Protein 6WGN (pdb70)

CATH classification: 3.40.50.300

Nearest PDB structures (foldseek):
  6wgn-assembly3_C  TM=1.006E+00  e=4.033E-35  Homo sapiens
  6wgn-assembly1_A  TM=9.431E-01  e=1.750E-31  Homo sapiens
  6wgn-assembly2_B  TM=9.520E-01  e=1.133E-30  Homo sapiens
  7eyx-assembly1_A  TM=9.025E-01  e=2.058E-29  Homo sapiens
  5wlb-assembly1_A  TM=9.289E-01  e=1.962E-28  Homo sapiens

Secondary structure (P-SEA, 3-state):
ccccbbbbbbcccccaaaaaaaaccccccccccccbbbbbbbccccccccbbbbbcccccccaaaaaaaaaccbbbbbbbcccaaaaaaaaaaaaaaaaaacccccbbbbbbcccccccccccaaaaaaaaaaacbbbbbbbcccccaaaaaaaaaaaaaaacccc/cbbbbbbbbcccccaaaaaaaacccccccccbbbbbbbbccccccbbbbbbccccccccaaaaaaaaaccbbbbbbbcccaaaaaaaaaaaaaaaaaacccccbbbbbbcccccccccccaaaaaaaaaaacbbbbbbbcccccaaaaaaaaaaaaaaaacc/ccccbbbbbbcccccaaaaaaaaaaccccccccccbbbbbbcccbbbbbbcccccccccccaaaaaaaaaccbbbbbbbcccaaaaaaaaaaaaaaaaaacccbbbbbbbbcccccccccccaaaaaaaaaaacbbbbbbbcccccaaaaaaaaaaaaaaaac/ccccccccbbbbcc/ccccccccbbbbcc/ccccccccbbbbcc

InterPro domains:
  IPR001806 Small GTPase [PF00071] (5-164)
  IPR001806 Small GTPase [PS51421] (1-189)
  IPR001806 Small GTPase [SM00174] (6-166)
  IPR005225 Small GTP-binding domain [TIGR00231] (1-159)
  IPR020849 Small GTPase, Ras-type [PTHR24070] (3-176)
  IPR027417 P-loop containing nucleoside triphosphate hydrolase [G3DSA:3.40.50.300] (1-171)
  IPR027417 P-loop containing nucleoside triphosphate hydrolase [SSF52540] (3-164)

Foldseek 3Di:
DAEAQEEEDFAPPLCLVLLQCCVAVVDGDPDPDDDWGWDFDAFPNDTYIYIYHRDYPDDDDDVVVLVSLLPHQEYEYEGEQLHVVRVVCSVVVLVVSCVSPVHPDGQYEYEHEPVVDPNGDHDPVNSVVVCVVSVHYYFYAYSVVGVCSVVRVSSSVVSSVVVDPD/DEAQEEEDFAPPLCLVLLQCCVQVVAGDPDQAWDWDWDQFPNRTYIYTYHRDYPDDDDDPVVLVSLQPHQEYEQEGEQLCVVRVVCSVVVLVVSCVSPVHLDGQYEYEHEPPVDPNGDHDPVNSVVVCVVSVHHYFYAYSHVGVCSCVRVSSSVVSSVVVDD/DAEAQEEEDFAPPLCLVLLLVLVQVDDPDPDFDPCGWHWDAFPNRIYIYNYHRDYDDDDDDPVVLVSLLPHQEYEYEGEQLCVVRVVCSVVVLVVSCVSPVHNDGQYEYEHEPVVDPNGDHDPVNSVVVCVVVVHYYFYAYSVVGHRSVVRVSRSVVSSVVVD/DDDDDPDDDDDDDD/DDDDDPDDDDDDPD/DDDDDPDDDDDDPD

Structure (mmCIF, N/CA/C/O backbone):
data_6WGN
#
_entry.id   6WGN
#
_cell.length_a   72.437
_cell.length_b   79.155
_cell.length_c   90.982
_cell.angle_alpha   90.000
_cell.angle_beta   90.000
_cell.angle_gamma   90.000
#
_symmetry.space_group_name_H-M   'P 21 21 21'
#
loop_
_entity.id
_entity.type
_entity.pdbx_description
1 polymer 'GTPase KRas'
2 polymer 'Cyclic Peptide KD2'
3 non-polymer 'PHOSPHOAMINOPHOSPHONIC ACID-GUANYLATE ESTER'
4 non-polymer 'MAGNESIUM ION'
5 water water
#
loop_
_atom_site.group_PDB
_atom_site.id
_atom_site.type_symbol
_atom_site.label_atom_id
_atom_site.label_alt_id
_atom_site.label_comp_id
_atom_site.label_asym_id
_atom_site.label_entity_id
_atom_site.label_seq_id
_atom_site.pdbx_PDB_ins_code
_atom_site.Cartn_x
_atom_site.Cartn_y
_atom_site.Cartn_z
_atom_site.occupancy
_atom_site.B_iso_or_equiv
_atom_site.auth_seq_id
_atom_site.auth_comp_id
_atom_site.auth_asym_id
_atom_site.auth_atom_id
_atom_site.pdbx_PDB_model_num
ATOM 1 N N . MET A 1 1 ? -16.189 12.115 17.731 1.00 23.28 1 MET A N 1
ATOM 2 C CA . MET A 1 1 ? -17.079 12.142 16.568 1.00 18.78 1 MET A CA 1
ATOM 3 C C . MET A 1 1 ? -16.309 12.593 15.331 1.00 17.91 1 MET A C 1
ATOM 4 O O . MET A 1 1 ? -15.608 13.598 15.360 1.00 21.59 1 MET A O 1
ATOM 9 N N . THR A 1 2 ? -16.431 11.828 14.250 1.00 12.57 2 THR A N 1
ATOM 10 C CA . THR A 1 2 ? -15.830 12.163 12.969 1.00 12.35 2 THR A CA 1
ATOM 11 C C . THR A 1 2 ? -16.922 12.691 12.050 1.00 12.13 2 THR A C 1
ATOM 12 O O . THR A 1 2 ? -17.981 12.072 11.926 1.00 14.12 2 THR A O 1
ATOM 16 N N . GLU A 1 3 ? -16.677 13.832 11.426 1.00 11.65 3 GLU A N 1
ATOM 17 C CA . GLU A 1 3 ? -17.661 14.445 10.545 1.00 11.54 3 GLU A CA 1
ATOM 18 C C . GLU A 1 3 ? -17.298 14.172 9.094 1.00 11.76 3 GLU A C 1
ATOM 19 O O . GLU A 1 3 ? -16.129 14.273 8.703 1.00 14.70 3 GLU A O 1
ATOM 25 N N . TYR A 1 4 ? -18.306 13.804 8.306 1.00 7.88 4 TYR A N 1
ATOM 26 C CA . TYR A 1 4 ? -18.135 13.530 6.881 1.00 12.39 4 TYR A CA 1
ATOM 27 C C . TYR A 1 4 ? -18.994 14.498 6.089 1.00 10.02 4 TYR A C 1
ATOM 28 O O . TYR A 1 4 ? -20.221 14.471 6.205 1.00 13.99 4 TYR A O 1
ATOM 37 N N . LYS A 1 5 ? -18.351 15.317 5.252 1.00 10.48 5 LYS A N 1
ATOM 38 C CA . LYS A 1 5 ? -19.051 16.273 4.400 1.00 8.75 5 LYS A CA 1
ATOM 39 C C . LYS A 1 5 ? -19.344 15.595 3.065 1.00 10.56 5 LYS A C 1
ATOM 40 O O . LYS A 1 5 ? -18.435 15.380 2.256 1.00 11.09 5 LYS A O 1
ATOM 46 N N . LEU A 1 6 ? -20.608 15.265 2.845 1.00 8.65 6 LEU A N 1
ATOM 47 C CA . LEU A 1 6 ? -21.050 14.517 1.674 1.00 8.53 6 LEU A CA 1
ATOM 48 C C . LEU A 1 6 ? -21.870 15.440 0.791 1.00 11.73 6 LEU A C 1
ATOM 49 O O . LEU A 1 6 ? -22.646 16.257 1.287 1.00 11.59 6 LEU A O 1
ATOM 54 N N . VAL A 1 7 ? -21.691 15.321 -0.514 1.00 8.50 7 VAL A N 1
ATOM 55 C CA . VAL A 1 7 ? -22.398 16.159 -1.466 1.00 10.05 7 VAL A CA 1
ATOM 56 C C . VAL A 1 7 ? -23.137 15.241 -2.428 1.00 9.25 7 VAL A C 1
ATOM 57 O O . VAL A 1 7 ? -22.553 14.286 -2.951 1.00 11.80 7 VAL A O 1
ATOM 61 N N . VAL A 1 8 ? -24.430 15.491 -2.604 1.00 7.82 8 VAL A N 1
ATOM 62 C CA . VAL A 1 8 ? -25.284 14.689 -3.481 1.00 7.48 8 VAL A CA 1
ATOM 63 C C . VAL A 1 8 ? -25.534 15.486 -4.753 1.00 7.94 8 VAL A C 1
ATOM 64 O O . VAL A 1 8 ? -26.073 16.601 -4.701 1.00 9.55 8 VAL A O 1
ATOM 68 N N . VAL A 1 9 ? -25.127 14.934 -5.895 1.00 6.36 9 VAL A N 1
ATOM 69 C CA . VAL A 1 9 ? -25.256 15.619 -7.181 1.00 7.63 9 VAL A CA 1
ATOM 70 C C . VAL A 1 9 ? -25.906 14.696 -8.205 1.00 8.68 9 VAL A C 1
ATOM 71 O O . VAL A 1 9 ? -26.009 13.480 -8.020 1.00 8.49 9 VAL A O 1
ATOM 75 N N . GLY A 1 10 ? -26.337 15.297 -9.301 1.00 7.79 10 GLY A N 1
ATOM 76 C CA . GLY A 1 10 ? -26.943 14.555 -10.391 1.00 8.27 10 GLY A CA 1
ATOM 77 C C . GLY A 1 10 ? -27.999 15.394 -11.076 1.00 8.53 10 GLY A C 1
ATOM 78 O O . GLY A 1 10 ? -28.383 16.464 -10.611 1.00 9.73 10 GLY A O 1
ATOM 79 N N . ALA A 1 11 ? -28.475 14.879 -12.205 1.00 6.93 11 ALA A N 1
ATOM 80 C CA . ALA A 1 11 ? -29.403 15.630 -13.047 1.00 10.91 11 ALA A CA 1
ATOM 81 C C . ALA A 1 11 ? -30.752 15.890 -12.354 1.00 9.27 11 ALA A C 1
ATOM 82 O O . ALA A 1 11 ? -31.091 15.324 -11.304 1.00 9.34 11 ALA A O 1
ATOM 84 N N . ASP A 1 12 ? -31.548 16.756 -12.988 1.00 15.11 12 ASP A N 1
ATOM 85 C CA . ASP A 1 12 ? -32.834 17.157 -12.423 1.00 16.51 12 ASP A CA 1
ATOM 86 C C . ASP A 1 12 ? -33.724 15.953 -12.137 1.00 12.07 12 ASP A C 1
ATOM 87 O O . ASP A 1 12 ? -33.943 15.107 -13.009 1.00 15.20 12 ASP A O 1
ATOM 92 N N . GLY A 1 13 ? -34.253 15.891 -10.913 1.00 10.51 13 GLY A N 1
ATOM 93 C CA . GLY A 1 13 ? -35.333 14.982 -10.597 1.00 11.62 13 GLY A CA 1
ATOM 94 C C . GLY A 1 13 ? -34.950 13.546 -10.327 1.00 10.51 13 GLY A C 1
ATOM 95 O O . GLY A 1 13 ? -35.845 12.702 -10.206 1.00 11.90 13 GLY A O 1
ATOM 96 N N . VAL A 1 14 ? -33.660 13.238 -10.184 1.00 7.88 14 VAL A N 1
ATOM 97 C CA . VAL A 1 14 ? -33.259 11.839 -10.014 1.00 6.22 14 VAL A CA 1
ATOM 98 C C . VAL A 1 14 ? -33.477 11.337 -8.600 1.00 7.74 14 VAL A C 1
ATOM 99 O O . VAL A 1 14 ? -33.398 10.131 -8.369 1.00 7.40 14 VAL A O 1
ATOM 103 N N . GLY A 1 15 ? -33.792 12.218 -7.663 1.00 9.04 15 GLY A N 1
ATOM 104 C CA . GLY A 1 15 ? -34.007 11.842 -6.287 1.00 10.41 15 GLY A CA 1
ATOM 105 C C . GLY A 1 15 ? -32.923 12.271 -5.332 1.00 9.43 15 GLY A C 1
ATOM 106 O O . GLY A 1 15 ? -32.762 11.626 -4.290 1.00 8.64 15 GLY A O 1
ATOM 107 N N . LYS A 1 16 ? -32.162 13.319 -5.663 1.00 6.95 16 LYS A N 1
ATOM 108 C CA . LYS A 1 16 ? -31.129 13.821 -4.761 1.00 7.56 16 LYS A CA 1
ATOM 109 C C . LYS A 1 16 ? -31.728 14.203 -3.426 1.00 10.24 16 LYS A C 1
ATOM 110 O O . LYS A 1 16 ? -31.241 13.787 -2.377 1.00 8.54 16 LYS A O 1
ATOM 116 N N . SER A 1 17 ? -32.768 15.027 -3.458 1.00 8.41 17 SER A N 1
ATOM 117 C CA . SER A 1 17 ? -33.397 15.459 -2.222 1.00 9.35 17 SER A CA 1
ATOM 118 C C . SER A 1 17 ? -34.063 14.286 -1.521 1.00 9.12 17 SER A C 1
ATOM 119 O O . SER A 1 17 ? -33.935 14.128 -0.296 1.00 10.64 17 SER A O 1
ATOM 122 N N . ALA A 1 18 ? -34.743 13.420 -2.285 1.00 8.47 18 ALA A N 1
ATOM 123 C CA . ALA A 1 18 ? -35.453 12.303 -1.680 1.00 9.37 18 ALA A CA 1
ATOM 124 C C . ALA A 1 18 ? -34.493 11.356 -0.978 1.00 8.88 18 ALA A C 1
ATOM 125 O O . ALA A 1 18 ? -34.797 10.861 0.106 1.00 9.45 18 ALA A O 1
ATOM 127 N N . LEU A 1 19 ? -33.323 11.106 -1.572 1.00 9.75 19 LEU A N 1
ATOM 128 C CA . LEU A 1 19 ? -32.345 10.251 -0.907 1.00 6.15 19 LEU A CA 1
ATOM 129 C C . LEU A 1 19 ? -31.852 10.886 0.382 1.00 9.16 19 LEU A C 1
ATOM 130 O O . LEU A 1 19 ? -31.708 10.206 1.402 1.00 9.44 19 LEU A O 1
ATOM 135 N N . THR A 1 20 ? -31.573 12.187 0.347 1.00 9.39 20 THR A N 1
ATOM 136 C CA . THR A 1 20 ? -31.044 12.866 1.527 1.00 10.21 20 THR A CA 1
ATOM 137 C C . THR A 1 20 ? -32.075 12.902 2.645 1.00 9.87 20 THR A C 1
ATOM 138 O O . THR A 1 20 ? -31.753 12.625 3.807 1.00 12.85 20 THR A O 1
ATOM 142 N N . ILE A 1 21 ? -33.327 13.211 2.301 1.00 8.98 21 ILE A N 1
ATOM 143 C CA . ILE A 1 21 ? -34.385 13.327 3.295 1.00 11.54 21 ILE A CA 1
ATOM 144 C C . ILE A 1 21 ? -34.757 11.962 3.852 1.00 11.71 21 ILE A C 1
ATOM 145 O O . ILE A 1 21 ? -35.087 11.834 5.036 1.00 11.81 21 ILE A O 1
ATOM 150 N N . GLN A 1 22 ? -34.703 10.917 3.027 1.00 9.82 22 GLN A N 1
ATOM 151 C CA . GLN A 1 22 ? -34.895 9.568 3.540 1.00 10.65 22 GLN A CA 1
ATOM 152 C C . GLN A 1 22 ? -33.803 9.206 4.541 1.00 13.09 22 GLN A C 1
ATOM 153 O O . GLN A 1 22 ? -34.092 8.773 5.664 1.00 13.95 22 GLN A O 1
ATOM 159 N N . LEU A 1 23 ? -32.539 9.438 4.177 1.00 9.76 23 LEU A N 1
ATOM 160 C CA . LEU A 1 23 ? -31.427 9.103 5.058 1.00 12.06 23 LEU A CA 1
ATOM 161 C C . LEU A 1 23 ? -31.527 9.843 6.383 1.00 15.06 23 LEU A C 1
ATOM 162 O O . LEU A 1 23 ? -31.406 9.237 7.454 1.00 15.93 23 LEU A O 1
ATOM 167 N N . ILE A 1 24 ? -31.769 11.151 6.329 1.00 11.44 24 ILE A N 1
ATOM 168 C CA . ILE A 1 24 ? -31.652 11.999 7.514 1.00 12.17 24 ILE A CA 1
ATOM 169 C C . ILE A 1 24 ? -32.962 12.080 8.287 1.00 13.74 24 ILE A C 1
ATOM 170 O O . ILE A 1 24 ? -32.959 12.039 9.521 1.00 18.81 24 ILE A O 1
ATOM 175 N N . GLN A 1 25 ? -34.099 12.206 7.605 1.00 12.38 25 GLN A N 1
ATOM 176 C CA . GLN A 1 25 ? -35.371 12.446 8.276 1.00 16.68 25 GLN A CA 1
ATOM 177 C C . GLN A 1 25 ? -36.335 11.274 8.195 1.00 15.26 25 GLN A C 1
ATOM 178 O O . GLN A 1 25 ? -37.456 11.378 8.715 1.00 17.89 25 GLN A O 1
ATOM 184 N N . ASN A 1 26 ? -35.956 10.186 7.527 1.00 14.51 26 ASN A N 1
ATOM 185 C CA . ASN A 1 26 ? -36.751 8.959 7.536 1.00 14.61 26 ASN A CA 1
ATOM 186 C C . ASN A 1 26 ? -38.138 9.192 6.955 1.00 16.68 26 ASN A C 1
ATOM 187 O O . ASN A 1 26 ? -39.141 8.682 7.453 1.00 20.93 26 ASN A O 1
ATOM 192 N N . HIS A 1 27 ? -38.186 9.948 5.873 1.00 16.15 27 HIS A N 1
ATOM 193 C CA . HIS A 1 27 ? -39.424 10.450 5.302 1.00 16.79 27 HIS A CA 1
ATOM 194 C C . HIS A 1 27 ? -39.240 10.407 3.795 1.00 18.91 27 HIS A C 1
ATOM 195 O O . HIS A 1 27 ? -38.166 10.759 3.311 1.00 16.19 27 HIS A O 1
ATOM 202 N N . PHE A 1 28 ? -40.242 9.933 3.060 1.00 20.71 28 PHE A N 1
ATOM 203 C CA . PHE A 1 28 ? -40.162 9.931 1.604 1.00 22.37 28 PHE A CA 1
ATOM 204 C C . PHE A 1 28 ? -41.099 10.984 1.051 1.00 26.75 28 PHE A C 1
ATOM 205 O O . PHE A 1 28 ? -42.303 10.965 1.326 1.00 26.61 28 PHE A O 1
ATOM 213 N N . VAL A 1 29 ? -40.538 11.870 0.245 1.00 31.61 29 VAL A N 1
ATOM 214 C CA . VAL A 1 29 ? -41.265 12.962 -0.376 1.00 37.30 29 VAL A CA 1
ATOM 215 C C . VAL A 1 29 ? -41.785 12.472 -1.728 1.00 33.89 29 VAL A C 1
ATOM 216 O O . VAL A 1 29 ? -41.016 12.302 -2.679 1.00 31.50 29 VAL A O 1
ATOM 220 N N . ASP A 1 30 ? -43.093 12.212 -1.808 1.00 33.04 30 ASP A N 1
ATOM 221 C CA . ASP A 1 30 ? -43.711 11.867 -3.085 1.00 36.40 30 ASP A CA 1
ATOM 222 C C . ASP A 1 30 ? -44.098 13.100 -3.890 1.00 39.19 30 ASP A C 1
ATOM 223 O O . ASP A 1 30 ? -44.131 13.043 -5.127 1.00 36.05 30 ASP A O 1
ATOM 228 N N . GLU A 1 31 ? -44.414 14.202 -3.209 1.00 42.95 31 GLU A N 1
ATOM 229 C CA . GLU A 1 31 ? -44.405 15.517 -3.835 1.00 43.11 31 GLU A CA 1
ATOM 230 C C . GLU A 1 31 ? -43.108 15.705 -4.612 1.00 38.01 31 GLU A C 1
ATOM 231 O O . GLU A 1 31 ? -42.066 15.138 -4.267 1.00 37.09 31 GLU A O 1
ATOM 237 N N . TYR A 1 32 ? -43.156 16.508 -5.669 1.00 38.19 32 TYR A N 1
ATOM 238 C CA . TYR A 1 32 ? -41.922 17.046 -6.238 1.00 38.95 32 TYR A CA 1
ATOM 239 C C . TYR A 1 32 ? -41.727 18.420 -5.608 1.00 40.64 32 TYR A C 1
ATOM 240 O O . TYR A 1 32 ? -42.374 19.396 -5.998 1.00 46.77 32 TYR A O 1
ATOM 249 N N . ASP A 1 33 ? -40.833 18.484 -4.622 1.00 47.11 33 ASP A N 1
ATOM 250 C CA . ASP A 1 33 ? -40.549 19.708 -3.867 1.00 45.10 33 ASP A CA 1
ATOM 251 C C . ASP A 1 33 ? -39.119 20.151 -4.134 1.00 44.59 33 ASP A C 1
ATOM 252 O O . ASP A 1 33 ? -38.180 19.649 -3.490 1.00 45.06 33 ASP A O 1
ATOM 257 N N . PRO A 1 34 ? -38.891 21.088 -5.064 1.00 45.00 34 PRO A N 1
ATOM 258 C CA . PRO A 1 34 ? -37.543 21.631 -5.285 1.00 44.66 34 PRO A CA 1
ATOM 259 C C . PRO A 1 34 ? -37.146 22.634 -4.205 1.00 45.64 34 PRO A C 1
ATOM 260 O O . PRO A 1 34 ? -35.964 22.965 -4.090 1.00 47.34 34 PRO A O 1
ATOM 264 N N . ASP A 1 38 ? -30.578 22.355 0.097 1.00 35.15 38 ASP A N 1
ATOM 265 C CA . ASP A 1 38 ? -30.379 22.533 1.531 1.00 36.64 38 ASP A CA 1
ATOM 266 C C . ASP A 1 38 ? -29.216 21.693 2.067 1.00 35.71 38 ASP A C 1
ATOM 267 O O . ASP A 1 38 ? -28.365 21.200 1.307 1.00 25.91 38 ASP A O 1
ATOM 272 N N . SER A 1 39 ? -29.205 21.536 3.392 1.00 31.17 39 SER A N 1
ATOM 273 C CA . SER A 1 39 ? -28.168 20.814 4.115 1.00 30.32 39 SER A CA 1
ATOM 274 C C . SER A 1 39 ? -28.812 20.054 5.266 1.00 28.99 39 SER A C 1
ATOM 275 O O . SER A 1 39 ? -29.721 20.571 5.926 1.00 33.04 39 SER A O 1
ATOM 278 N N . TYR A 1 40 ? -28.328 18.833 5.508 1.00 22.61 40 TYR A N 1
ATOM 279 C CA . TYR A 1 40 ? -28.921 17.914 6.472 1.00 19.70 40 TYR A CA 1
ATOM 280 C C . TYR A 1 40 ? -27.821 17.192 7.233 1.00 19.94 40 TYR A C 1
ATOM 281 O O . TYR A 1 40 ? -26.776 16.871 6.663 1.00 20.14 40 TYR A O 1
ATOM 290 N N . ARG A 1 41 ? -28.061 16.918 8.513 1.00 17.21 41 ARG A N 1
ATOM 291 C CA . ARG A 1 41 ? -27.060 16.271 9.351 1.00 18.78 41 ARG A CA 1
ATOM 292 C C . ARG A 1 41 ? -27.707 15.211 10.217 1.00 17.71 41 ARG A C 1
ATOM 293 O O . ARG A 1 41 ? -28.830 15.380 10.692 1.00 16.49 41 ARG A O 1
ATOM 301 N N . LYS A 1 42 ? -26.965 14.131 10.446 1.00 15.29 42 LYS A N 1
ATOM 302 C CA . LYS A 1 42 ? -27.383 13.094 11.375 1.00 17.28 42 LYS A CA 1
ATOM 303 C C . LYS A 1 42 ? -26.153 12.438 11.986 1.00 14.58 42 LYS A C 1
ATOM 304 O O . LYS A 1 42 ? -25.167 12.173 11.291 1.00 12.53 42 LYS A O 1
ATOM 310 N N . GLN A 1 43 ? -26.224 12.156 13.282 1.00 14.80 43 GLN A N 1
ATOM 311 C CA . GLN A 1 43 ? -25.184 11.386 13.945 1.00 13.95 43 GLN A CA 1
ATOM 312 C C . GLN A 1 43 ? -25.539 9.907 13.866 1.00 16.15 43 GLN A C 1
ATOM 313 O O . GLN A 1 43 ? -26.664 9.514 14.187 1.00 22.63 43 GLN A O 1
ATOM 319 N N . VAL A 1 44 ? -24.576 9.093 13.430 1.00 14.74 44 VAL A N 1
ATOM 320 C CA . VAL A 1 44 ? -24.759 7.655 13.278 1.00 16.40 44 VAL A CA 1
ATOM 321 C C . VAL A 1 44 ? -23.446 6.965 13.622 1.00 19.32 44 VAL A C 1
ATOM 322 O O . VAL A 1 44 ? -22.376 7.572 13.608 1.00 21.67 44 VAL A O 1
ATOM 326 N N . VAL A 1 45 ? -23.529 5.673 13.909 1.00 17.40 45 VAL A N 1
ATOM 327 C CA . VAL A 1 45 ? -22.341 4.863 14.143 1.00 17.17 45 VAL A CA 1
ATOM 328 C C . VAL A 1 45 ? -22.096 4.034 12.890 1.00 20.03 45 VAL A C 1
ATOM 329 O O . VAL A 1 45 ? -22.968 3.267 12.461 1.00 19.72 45 VAL A O 1
ATOM 333 N N . ILE A 1 46 ? -20.930 4.220 12.276 1.00 12.78 46 ILE A N 1
ATOM 334 C CA . ILE A 1 46 ? -20.544 3.508 11.062 1.00 13.03 46 ILE A CA 1
ATOM 335 C C . ILE A 1 46 ? -19.258 2.754 11.374 1.00 14.06 46 ILE A C 1
ATOM 336 O O . ILE A 1 46 ? -18.209 3.373 11.603 1.00 12.92 46 ILE A O 1
ATOM 341 N N . ASP A 1 47 ? -19.346 1.419 11.407 1.00 14.53 47 ASP A N 1
ATOM 342 C CA . ASP A 1 47 ? -18.196 0.550 11.677 1.00 15.30 47 ASP A CA 1
ATOM 343 C C . ASP A 1 47 ? -17.533 0.904 13.005 1.00 13.92 47 ASP A C 1
ATOM 344 O O . ASP A 1 47 ? -16.307 0.965 13.111 1.00 17.14 47 ASP A O 1
ATOM 349 N N . GLY A 1 48 ? -18.358 1.136 14.019 1.00 16.96 48 GLY A N 1
ATOM 350 C CA . GLY A 1 48 ? -17.893 1.433 15.354 1.00 18.01 48 GLY A CA 1
ATOM 351 C C . GLY A 1 48 ? -17.462 2.862 15.572 1.00 22.10 48 GLY A C 1
ATOM 352 O O . GLY A 1 48 ? -17.109 3.221 16.700 1.00 24.75 48 GLY A O 1
ATOM 353 N N . GLU A 1 49 ? -17.472 3.688 14.537 1.00 17.06 49 GLU A N 1
ATOM 354 C CA . GLU A 1 49 ? -17.065 5.077 14.648 1.00 16.96 49 GLU A CA 1
ATOM 355 C C . GLU A 1 49 ? -18.296 5.959 14.763 1.00 16.96 49 GLU A C 1
ATOM 356 O O . GLU A 1 49 ? -19.183 5.907 13.903 1.00 17.67 49 GLU A O 1
ATOM 362 N N . THR A 1 50 ? -18.352 6.771 15.818 1.00 16.01 50 THR A N 1
ATOM 363 C CA . THR A 1 50 ? -19.403 7.777 15.908 1.00 18.84 50 THR A CA 1
ATOM 364 C C . THR A 1 50 ? -19.161 8.813 14.824 1.00 17.06 50 THR A C 1
ATOM 365 O O . THR A 1 50 ? -18.126 9.490 14.824 1.00 15.02 50 THR A O 1
ATOM 369 N N . SER A 1 51 ? -20.088 8.891 13.876 1.00 16.51 51 SER A N 1
ATOM 370 C CA . SER A 1 51 ? -19.929 9.671 12.663 1.00 13.97 51 SER A CA 1
ATOM 371 C C . SER A 1 51 ? -21.053 10.682 12.542 1.00 16.37 51 SER A C 1
ATOM 372 O O . SER A 1 51 ? -22.207 10.378 12.861 1.00 20.27 51 SER A O 1
ATOM 375 N N . LEU A 1 52 ? -20.719 11.871 12.057 1.00 11.70 52 LEU A N 1
ATOM 376 C CA . LEU A 1 52 ? -21.723 12.851 11.664 1.00 12.29 52 LEU A CA 1
ATOM 377 C C . LEU A 1 52 ? -21.734 12.929 10.146 1.00 13.76 52 LEU A C 1
ATOM 378 O O . LEU A 1 52 ? -20.723 13.292 9.531 1.00 16.75 52 LEU A O 1
ATOM 383 N N . LEU A 1 53 ? -22.859 12.553 9.554 1.00 13.52 53 LEU A N 1
ATOM 384 C CA . LEU A 1 53 ? -23.085 12.739 8.129 1.00 14.35 53 LEU A CA 1
ATOM 385 C C . LEU A 1 53 ? -23.613 14.154 7.930 1.00 13.34 53 LEU A C 1
ATOM 386 O O . LEU A 1 53 ? -24.681 14.503 8.450 1.00 15.09 53 LEU A O 1
ATOM 391 N N . ASP A 1 54 ? -22.855 14.965 7.208 1.00 11.09 54 ASP A N 1
ATOM 392 C CA . ASP A 1 54 ? -23.187 16.358 6.919 1.00 12.17 54 ASP A CA 1
ATOM 393 C C . ASP A 1 54 ? -23.444 16.416 5.417 1.00 13.78 54 ASP A C 1
ATOM 394 O O . ASP A 1 54 ? -22.494 16.402 4.630 1.00 14.17 54 ASP A O 1
ATOM 399 N N . ILE A 1 55 ? -24.716 16.448 5.009 1.00 10.63 55 ILE A N 1
ATOM 400 C CA . ILE A 1 55 ? -25.084 16.247 3.607 1.00 11.89 55 ILE A CA 1
ATOM 401 C C . ILE A 1 55 ? -25.448 17.578 2.972 1.00 14.86 55 ILE A C 1
ATOM 402 O O . ILE A 1 55 ? -26.296 18.310 3.499 1.00 15.80 55 ILE A O 1
ATOM 407 N N . LEU A 1 56 ? -24.831 17.882 1.835 1.00 13.52 56 LEU A N 1
ATOM 408 C CA . LEU A 1 56 ? -25.228 19.013 1.008 1.00 13.85 56 LEU A CA 1
ATOM 409 C C . LEU A 1 56 ? -26.036 18.497 -0.178 1.00 13.01 56 LEU A C 1
ATOM 410 O O . LEU A 1 56 ? -25.530 17.708 -0.985 1.00 11.24 56 LEU A O 1
ATOM 415 N N . ASP A 1 57 ? -27.284 18.940 -0.272 1.00 15.62 57 ASP A N 1
ATOM 416 C CA . ASP A 1 57 ? -28.222 18.496 -1.301 1.00 17.83 57 ASP A CA 1
ATOM 417 C C . ASP A 1 57 ? -28.259 19.550 -2.408 1.00 19.41 57 ASP A C 1
ATOM 418 O O . ASP A 1 57 ? -28.846 20.621 -2.234 1.00 22.92 57 ASP A O 1
ATOM 423 N N . THR A 1 58 ? -27.656 19.251 -3.551 1.00 14.90 58 THR A N 1
ATOM 424 C CA . THR A 1 58 ? -27.481 20.270 -4.577 1.00 16.57 58 THR A CA 1
ATOM 425 C C . THR A 1 58 ? -28.589 20.211 -5.617 1.00 17.68 58 THR A C 1
ATOM 426 O O . THR A 1 58 ? -29.370 19.261 -5.691 1.00 17.71 58 THR A O 1
ATOM 430 N N . ALA A 1 59 ? -28.657 21.262 -6.428 1.00 16.51 59 ALA A N 1
ATOM 431 C CA . ALA A 1 59 ? -29.623 21.302 -7.514 1.00 17.83 59 ALA A CA 1
ATOM 432 C C . ALA A 1 59 ? -29.080 22.177 -8.631 1.00 19.96 59 ALA A C 1
ATOM 433 O O . ALA A 1 59 ? -28.121 22.934 -8.448 1.00 19.17 59 ALA A O 1
ATOM 435 N N . GLY A 1 60 ? -29.698 22.049 -9.808 1.00 19.98 60 GLY A N 1
ATOM 436 C CA . GLY A 1 60 ? -29.228 22.778 -10.970 1.00 20.95 60 GLY A CA 1
ATOM 437 C C . GLY A 1 60 ? -29.710 24.203 -11.031 1.00 23.49 60 GLY A C 1
ATOM 438 O O . GLY A 1 60 ? -29.115 25.016 -11.744 1.00 19.38 60 GLY A O 1
ATOM 439 N N . GLN A 1 61 ? -30.778 24.511 -10.303 1.00 26.01 61 GLN A N 1
ATOM 440 C CA . GLN A 1 61 ? -31.284 25.868 -10.134 1.00 31.24 61 GLN A CA 1
ATOM 441 C C . GLN A 1 61 ? -31.253 26.173 -8.643 1.00 34.28 61 GLN A C 1
ATOM 442 O O . GLN A 1 61 ? -31.990 25.558 -7.862 1.00 33.77 61 GLN A O 1
ATOM 448 N N . GLU A 1 62 ? -30.377 27.092 -8.247 1.00 31.09 62 GLU A N 1
ATOM 449 C CA . GLU A 1 62 ? -30.283 27.536 -6.868 1.00 33.50 62 GLU A CA 1
ATOM 45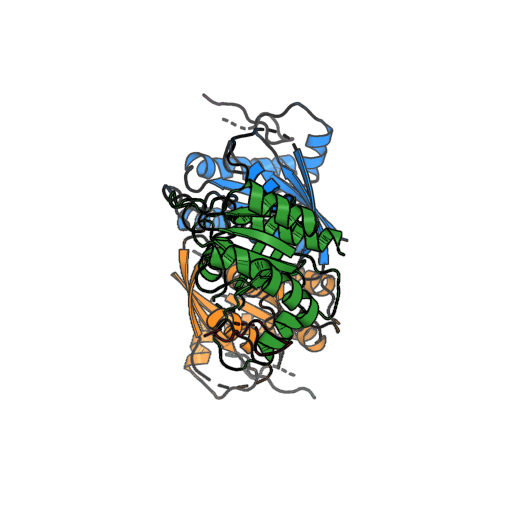0 C C . GLU A 1 62 ? -29.878 29.002 -6.879 1.00 33.96 62 GLU A C 1
ATOM 451 O O . GLU A 1 62 ? -29.206 29.467 -7.805 1.00 34.04 62 GLU A O 1
ATOM 457 N N . GLU A 1 63 ? -30.307 29.728 -5.853 1.00 30.28 63 GLU A N 1
ATOM 458 C CA . GLU A 1 63 ? -29.906 31.118 -5.721 1.00 35.72 63 GLU A CA 1
ATOM 459 C C . GLU A 1 63 ? -28.424 31.199 -5.380 1.00 31.84 63 GLU A C 1
ATOM 460 O O . GLU A 1 63 ? -27.860 30.295 -4.755 1.00 33.27 63 GLU A O 1
ATOM 466 N N . TYR A 1 64 ? -27.791 32.289 -5.815 1.00 29.57 64 TYR A N 1
ATOM 467 C CA . TYR A 1 64 ? -26.373 32.483 -5.542 1.00 25.61 64 TYR A CA 1
ATOM 468 C C . TYR A 1 64 ? -26.111 32.466 -4.044 1.00 25.80 64 TYR A C 1
ATOM 469 O O . TYR A 1 64 ? -26.838 33.080 -3.261 1.00 26.49 64 TYR A O 1
ATOM 478 N N . SER A 1 65 ? -25.061 31.757 -3.647 1.00 26.07 65 SER A N 1
ATOM 479 C CA . SER A 1 65 ? -24.673 31.704 -2.242 1.00 24.93 65 SER A CA 1
ATOM 480 C C . SE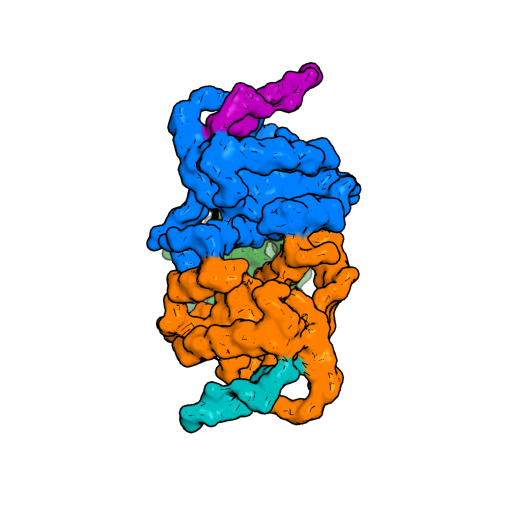R A 1 65 ? -23.185 31.403 -2.194 1.00 25.37 65 SER A C 1
ATOM 481 O O . SER A 1 65 ? -22.769 30.290 -2.526 1.00 22.22 65 SER A O 1
ATOM 484 N N . ALA A 1 66 ? -22.387 32.395 -1.798 1.00 22.43 66 ALA A N 1
ATOM 485 C CA . ALA A 1 66 ? -20.951 32.172 -1.693 1.00 24.29 66 ALA A CA 1
ATOM 486 C C . ALA A 1 66 ? -20.641 31.070 -0.689 1.00 22.97 66 ALA A C 1
ATOM 487 O O . ALA A 1 66 ? -19.751 30.244 -0.920 1.00 24.16 66 ALA A O 1
ATOM 489 N N . MET A 1 67 ? -21.370 31.033 0.427 1.00 25.51 67 MET A N 1
ATOM 490 C CA . MET A 1 67 ? -21.134 29.989 1.420 1.00 24.32 67 MET A CA 1
ATOM 491 C C . MET A 1 67 ? -21.437 28.602 0.862 1.00 24.23 67 MET A C 1
ATOM 492 O O . MET A 1 67 ? -20.724 27.640 1.167 1.00 22.29 67 MET A O 1
ATOM 497 N N . ARG A 1 68 ? -22.491 28.471 0.050 1.00 20.39 68 ARG A N 1
ATOM 498 C CA . ARG A 1 68 ? -22.793 27.167 -0.536 1.00 22.31 68 ARG A CA 1
ATOM 499 C C . ARG A 1 68 ? -21.684 26.726 -1.483 1.00 23.33 68 ARG A C 1
ATOM 500 O O . ARG A 1 68 ? -21.345 25.538 -1.544 1.00 21.69 68 ARG A O 1
ATOM 508 N N . ASP A 1 69 ? -21.110 27.673 -2.232 1.00 17.20 69 ASP A N 1
ATOM 509 C CA . ASP A 1 69 ? -19.940 27.366 -3.049 1.00 22.96 69 ASP A CA 1
ATOM 510 C C . ASP A 1 69 ? -18.766 26.911 -2.190 1.00 19.21 69 ASP A C 1
ATOM 511 O O . ASP A 1 69 ? -17.964 26.070 -2.612 1.00 22.41 69 ASP A O 1
ATOM 516 N N . GLN A 1 70 ? -18.626 27.487 -0.995 1.00 22.55 70 GLN A N 1
ATOM 517 C CA . GLN A 1 70 ? -17.579 27.046 -0.081 1.00 24.08 70 GLN A CA 1
ATOM 518 C C . GLN A 1 70 ? -17.846 25.632 0.412 1.00 21.43 70 GLN A C 1
ATOM 519 O O . GLN A 1 70 ? -16.918 24.823 0.523 1.00 22.93 70 GLN A O 1
ATOM 525 N N . TYR A 1 71 ? -19.110 25.332 0.725 1.00 20.22 71 TYR A N 1
ATOM 526 C CA . TYR A 1 71 ? -19.508 23.978 1.104 1.00 23.97 71 TYR A CA 1
ATOM 527 C C . TYR A 1 71 ? -19.113 22.974 0.029 1.00 23.39 71 TYR A C 1
ATOM 528 O O . TYR A 1 71 ? -18.592 21.892 0.325 1.00 25.16 71 TYR A O 1
ATOM 537 N N . MET A 1 72 ? -19.371 23.319 -1.236 1.00 22.52 72 MET A N 1
ATOM 538 C CA . MET A 1 72 ? -19.101 22.406 -2.342 1.00 19.38 72 MET A CA 1
ATOM 539 C C . MET A 1 72 ? -17.614 22.096 -2.458 1.00 21.51 72 MET A C 1
ATOM 540 O O . MET A 1 72 ? -17.216 20.935 -2.623 1.00 19.82 72 MET A O 1
ATOM 545 N N . ARG A 1 73 ? -16.776 23.130 -2.370 1.00 20.04 73 ARG A N 1
ATOM 546 C CA . ARG A 1 73 ? -15.339 22.968 -2.550 1.00 20.84 73 ARG A CA 1
ATOM 547 C C . ARG A 1 73 ? -14.717 22.155 -1.423 1.00 18.67 73 ARG A C 1
ATOM 548 O O . ARG A 1 73 ? -13.692 21.502 -1.627 1.00 21.15 73 ARG A O 1
ATOM 556 N N . THR A 1 74 ? -15.327 22.162 -0.240 1.00 19.38 74 THR A N 1
ATOM 557 C CA . THR A 1 74 ? -14.833 21.385 0.886 1.00 20.31 74 THR A CA 1
ATOM 558 C C . THR A 1 74 ? -15.519 20.031 1.014 1.00 19.26 74 THR A C 1
ATOM 559 O O . THR A 1 74 ? -15.251 19.314 1.981 1.00 19.10 74 THR A O 1
ATOM 563 N N . GLY A 1 75 ? -16.400 19.671 0.080 1.00 16.73 75 GLY A N 1
ATOM 564 C CA . GLY A 1 75 ? -17.027 18.359 0.146 1.00 14.26 75 GLY A CA 1
ATOM 565 C C . GLY A 1 75 ? -15.982 17.258 0.090 1.00 10.42 75 GLY A C 1
ATOM 566 O O . GLY A 1 75 ? -15.003 17.342 -0.653 1.00 14.29 75 GLY A O 1
ATOM 567 N N . GLU A 1 76 ? -16.182 16.218 0.899 1.00 10.09 76 GLU A N 1
ATOM 568 C CA . GLU A 1 76 ? -15.193 15.150 0.988 1.00 10.37 76 GLU A CA 1
ATOM 569 C C . GLU A 1 76 ? -15.522 13.960 0.119 1.00 10.37 76 GLU A C 1
ATOM 570 O O . GLU A 1 76 ? -14.612 13.214 -0.261 1.00 11.38 76 GLU A O 1
ATOM 576 N N . GLY A 1 77 ? -16.796 13.760 -0.172 1.00 9.15 77 GLY A N 1
ATOM 577 C CA . GLY A 1 77 ? -17.194 12.705 -1.082 1.00 9.33 77 GLY A CA 1
ATOM 578 C C . GLY A 1 77 ? -18.505 13.068 -1.733 1.00 6.52 77 GLY A C 1
ATOM 579 O O . GLY A 1 77 ? -19.313 13.825 -1.179 1.00 8.34 77 GLY A O 1
ATOM 580 N N . PHE A 1 78 ? -18.724 12.515 -2.912 1.00 7.36 78 PHE A N 1
ATOM 581 C CA . PHE A 1 78 ? -19.885 12.870 -3.704 1.00 7.61 78 PHE A CA 1
ATOM 582 C C . PHE A 1 78 ? -20.665 11.627 -4.078 1.00 7.15 78 PHE A C 1
ATOM 583 O O . PHE A 1 78 ? -20.076 10.620 -4.484 1.00 6.97 78 PHE A O 1
ATOM 591 N N . LEU A 1 79 ? -21.986 11.706 -3.947 1.00 7.90 79 LEU A N 1
ATOM 592 C CA . LEU A 1 79 ? -22.877 10.713 -4.545 1.00 7.04 79 LEU A CA 1
ATOM 593 C C . LEU A 1 79 ? -23.262 11.215 -5.925 1.00 8.21 79 LEU A C 1
ATOM 594 O O . LEU A 1 79 ? -23.792 12.322 -6.045 1.00 9.31 79 LEU A O 1
ATOM 599 N N . LEU A 1 80 ? -22.960 10.429 -6.955 1.00 7.91 80 LEU A N 1
ATOM 600 C CA . LEU A 1 80 ? -23.328 10.733 -8.339 1.00 7.56 80 LEU A CA 1
ATOM 601 C C . LEU A 1 80 ? -24.615 9.978 -8.608 1.00 6.36 80 LEU A C 1
ATOM 602 O O . LEU A 1 80 ? -24.583 8.756 -8.810 1.00 8.39 80 LEU A O 1
ATOM 607 N N . VAL A 1 81 ? -25.747 10.692 -8.625 1.00 6.63 81 VAL A N 1
ATOM 608 C CA . VAL A 1 81 ? -27.062 10.058 -8.684 1.00 5.84 81 VAL A CA 1
ATOM 609 C C . VAL A 1 81 ? -27.647 10.167 -10.078 1.00 8.01 81 VAL A C 1
ATOM 610 O O . VAL A 1 81 ? -27.736 11.263 -10.634 1.00 8.66 81 VAL A O 1
ATOM 614 N N . PHE A 1 82 ? -28.085 9.035 -10.622 1.00 7.31 82 PHE A N 1
ATOM 615 C CA . PHE A 1 82 ? -29.004 8.988 -11.750 1.00 7.05 82 PHE A CA 1
ATOM 616 C C . PHE A 1 82 ? -30.219 8.179 -11.325 1.00 6.61 82 PHE A C 1
ATOM 617 O O . PHE A 1 82 ? -30.226 7.537 -10.274 1.00 6.01 82 PHE A O 1
ATOM 625 N N . ALA A 1 83 ? -31.266 8.208 -12.134 1.00 5.81 83 ALA A N 1
ATOM 626 C CA . ALA A 1 83 ? -32.431 7.374 -11.881 1.00 5.77 83 ALA A CA 1
ATOM 627 C C . ALA A 1 83 ? -32.490 6.251 -12.904 1.00 7.91 83 ALA A C 1
ATOM 628 O O . ALA A 1 83 ? -32.237 6.474 -14.088 1.00 7.79 83 ALA A O 1
ATOM 630 N N . ILE A 1 84 ? -32.825 5.040 -12.447 1.00 7.43 84 ILE A N 1
ATOM 631 C CA . ILE A 1 84 ? -32.746 3.888 -13.344 1.00 8.99 84 ILE A CA 1
ATOM 632 C C . ILE A 1 84 ? -33.816 3.896 -14.423 1.00 10.79 84 ILE A C 1
ATOM 633 O O . ILE A 1 84 ? -33.728 3.103 -15.367 1.00 10.33 84 ILE A O 1
ATOM 638 N N . ASN A 1 85 ? -34.827 4.752 -14.302 1.00 7.59 85 ASN A N 1
ATOM 639 C CA . ASN A 1 85 ? -35.809 4.982 -15.356 1.00 9.88 85 ASN A CA 1
ATOM 640 C C . ASN A 1 85 ? -35.581 6.310 -16.059 1.00 11.82 85 ASN A C 1
ATOM 641 O O . ASN A 1 85 ? -36.524 6.938 -16.534 1.00 13.60 85 ASN A O 1
ATOM 646 N N . ASN A 1 86 ? -34.341 6.779 -16.114 1.00 9.77 86 ASN A N 1
ATOM 647 C CA . ASN A 1 86 ? -34.072 8.093 -16.701 1.00 9.63 86 ASN A CA 1
ATOM 648 C C . ASN A 1 86 ? -32.741 7.978 -17.431 1.00 11.18 86 ASN A C 1
ATOM 649 O O . ASN A 1 86 ? -31.681 8.273 -16.874 1.00 10.85 86 ASN A O 1
ATOM 654 N N . THR A 1 87 ? -32.815 7.559 -18.695 1.00 9.71 87 THR A N 1
ATOM 655 C CA . THR A 1 87 ? -31.602 7.337 -19.458 1.00 8.09 87 THR A CA 1
ATOM 656 C C . THR A 1 87 ? -30.803 8.623 -19.590 1.00 11.94 87 THR A C 1
ATOM 657 O O . THR A 1 87 ? -29.570 8.601 -19.507 1.00 10.72 87 THR A O 1
ATOM 661 N N . LYS A 1 88 ? -31.486 9.764 -19.744 1.00 11.23 88 LYS A N 1
ATOM 662 C CA . LYS A 1 88 ? -30.772 11.032 -19.854 1.00 10.99 88 LYS A CA 1
ATOM 663 C C . LYS A 1 88 ? -29.939 11.310 -18.608 1.00 12.47 88 LYS A C 1
ATOM 664 O O . LYS A 1 88 ? -28.791 11.752 -18.706 1.00 11.21 88 LYS A O 1
ATOM 670 N N . SER A 1 89 ? -30.499 11.043 -17.427 1.00 10.31 89 SER A N 1
ATOM 671 C CA . SER A 1 89 ? -29.757 11.280 -16.192 1.00 10.97 89 SER A CA 1
ATOM 672 C C . SER A 1 89 ? -28.515 10.407 -16.100 1.00 8.18 89 SER A C 1
ATOM 673 O O . SER A 1 89 ? -27.500 10.824 -15.530 1.00 9.97 89 SER A O 1
ATOM 676 N N . PHE A 1 90 ? -28.582 9.195 -16.651 1.00 7.41 90 PHE A N 1
ATOM 677 C CA . PHE A 1 90 ? -27.414 8.325 -16.697 1.00 7.13 90 PHE A CA 1
ATOM 678 C C . PHE A 1 90 ? -26.361 8.871 -17.657 1.00 9.66 90 PHE A C 1
ATOM 679 O O . PHE A 1 90 ? -25.165 8.907 -17.336 1.00 9.68 90 PHE A O 1
ATOM 687 N N . GLU A 1 91 ? -26.796 9.290 -18.847 1.00 9.15 91 GLU A N 1
ATOM 688 C CA . GLU A 1 91 ? -25.904 9.912 -19.819 1.00 11.45 91 GLU A CA 1
ATOM 689 C C . GLU A 1 91 ? -25.207 11.125 -19.227 1.00 11.72 91 GLU A C 1
ATOM 690 O O . GLU A 1 91 ? -24.034 11.385 -19.521 1.00 16.67 91 GLU A O 1
ATOM 696 N N . ASP A 1 92 ? -25.901 11.857 -18.364 1.00 11.08 92 ASP A N 1
ATOM 697 C CA . ASP A 1 92 ? -25.369 13.087 -17.800 1.00 13.48 92 ASP A CA 1
ATOM 698 C C . ASP A 1 92 ? -24.385 12.858 -16.655 1.00 11.36 92 ASP A C 1
ATOM 699 O O . ASP A 1 92 ? -23.699 13.805 -16.262 1.00 9.72 92 ASP A O 1
ATOM 704 N N . ILE A 1 93 ? -24.289 11.634 -16.120 1.00 11.37 93 ILE A N 1
ATOM 705 C CA . ILE A 1 93 ? -23.333 11.359 -15.044 1.00 9.99 93 ILE A CA 1
ATOM 706 C C . ILE A 1 93 ? -21.927 11.827 -15.405 1.00 11.45 93 ILE A C 1
ATOM 707 O O . ILE A 1 93 ? -21.220 12.395 -14.564 1.00 10.95 93 ILE A O 1
ATOM 712 N N . HIS A 1 94 ? -21.494 11.605 -16.651 1.00 11.65 94 HIS A N 1
ATOM 713 C CA . HIS A 1 94 ? -20.131 11.979 -17.021 1.00 14.38 94 HIS A CA 1
ATOM 714 C C . HIS A 1 94 ? -19.887 13.471 -16.833 1.00 12.80 94 HIS A C 1
ATOM 715 O O . HIS A 1 94 ? -18.796 13.875 -16.418 1.00 11.67 94 HIS A O 1
ATOM 722 N N . HIS A 1 95 ? -20.891 14.301 -17.128 1.00 10.54 95 HIS A N 1
ATOM 723 C CA . HIS A 1 95 ? -20.758 15.735 -16.894 1.00 11.98 95 HIS A CA 1
ATOM 724 C C . HIS A 1 95 ? -20.561 16.016 -15.417 1.00 10.37 95 HIS A C 1
ATOM 725 O O . HIS A 1 95 ? -19.725 16.840 -15.045 1.00 12.86 95 HIS A O 1
ATOM 732 N N . TYR A 1 96 ? -21.331 15.337 -14.557 1.00 10.69 96 TYR A N 1
ATOM 733 C CA . TYR A 1 96 ? -21.207 15.579 -13.122 1.00 9.37 96 TYR A CA 1
ATOM 734 C C . TYR A 1 96 ? -19.857 15.129 -12.605 1.00 9.02 96 TYR A C 1
ATOM 735 O O . TYR A 1 96 ? -19.249 15.820 -11.781 1.00 11.01 96 TYR A O 1
ATOM 744 N N . ARG A 1 97 ? -19.364 13.987 -13.085 1.00 9.08 97 ARG A N 1
ATOM 745 C CA . ARG A 1 97 ? -18.058 13.535 -12.628 1.00 12.14 97 ARG A CA 1
ATOM 746 C C . ARG A 1 97 ? -16.969 14.530 -13.000 1.00 13.42 97 ARG A C 1
ATOM 747 O O . ARG A 1 97 ? -16.096 14.844 -12.179 1.00 13.71 97 ARG A O 1
ATOM 755 N N . GLU A 1 98 ? -16.994 15.035 -14.231 1.00 12.42 98 GLU A N 1
ATOM 756 C CA . GLU A 1 98 ? -15.995 16.030 -14.610 1.00 14.88 98 GLU A CA 1
ATOM 757 C C . GLU A 1 98 ? -16.141 17.294 -13.779 1.00 15.76 98 GLU A C 1
ATOM 758 O O . GLU A 1 98 ? -15.140 17.931 -13.416 1.00 16.97 98 GLU A O 1
ATOM 764 N N . GLN A 1 99 ? -17.383 17.680 -13.471 1.00 11.08 99 GLN A N 1
ATOM 765 C CA . GLN A 1 99 ? -17.594 18.913 -12.738 1.00 14.24 99 GLN A CA 1
ATOM 766 C C . GLN A 1 99 ? -17.141 18.782 -11.294 1.00 13.38 99 GLN A C 1
ATOM 767 O O . GLN A 1 99 ? -16.645 19.752 -10.714 1.00 13.58 99 GLN A O 1
ATOM 773 N N . ILE A 1 100 ? -17.292 17.598 -10.697 1.00 10.13 100 ILE A N 1
ATOM 774 C CA . ILE A 1 100 ? -16.758 17.391 -9.352 1.00 11.58 100 ILE A CA 1
ATOM 775 C C . ILE A 1 100 ? -15.256 17.625 -9.341 1.00 14.67 100 ILE A C 1
ATOM 776 O O . ILE A 1 100 ? -14.710 18.253 -8.422 1.00 15.48 100 ILE A O 1
ATOM 781 N N . LYS A 1 101 ? -14.563 17.123 -10.363 1.00 12.97 101 LYS A N 1
ATOM 782 C CA . LYS A 1 101 ? -13.118 17.310 -10.423 1.00 15.02 101 LYS A CA 1
ATOM 783 C C . LYS A 1 101 ? -12.763 18.784 -10.555 1.00 18.23 101 LYS A C 1
ATOM 784 O O . LYS A 1 101 ? -11.762 19.232 -9.982 1.00 19.18 101 LYS A O 1
ATOM 790 N N . ARG A 1 102 ? -13.584 19.557 -11.272 1.00 17.67 102 ARG A N 1
ATOM 791 C CA . ARG A 1 102 ? -13.358 21.000 -11.373 1.00 18.26 102 ARG A CA 1
ATOM 792 C C . ARG A 1 102 ? -13.624 21.699 -10.046 1.00 20.33 102 ARG A C 1
ATOM 793 O O . ARG A 1 102 ? -12.823 22.531 -9.602 1.00 19.96 102 ARG A O 1
ATOM 801 N N . VAL A 1 103 ? -14.767 21.397 -9.418 1.00 17.01 103 VAL A N 1
ATOM 802 C CA . VAL A 1 103 ? -15.143 22.022 -8.151 1.00 16.44 103 VAL A CA 1
ATOM 803 C C . VAL A 1 103 ? -14.116 21.712 -7.074 1.00 19.41 103 VAL A C 1
ATOM 804 O O . VAL A 1 103 ? -13.825 22.554 -6.213 1.00 19.76 103 VAL A O 1
ATOM 808 N N . LYS A 1 104 ? -13.543 20.507 -7.110 1.00 17.09 104 LYS A N 1
ATOM 809 C CA . LYS A 1 104 ? -12.568 20.077 -6.121 1.00 17.76 104 LYS A CA 1
ATOM 810 C C . LYS A 1 104 ? -11.130 20.329 -6.547 1.00 21.89 104 LYS A C 1
ATOM 811 O O . LYS A 1 104 ? -10.221 20.114 -5.736 1.00 26.48 104 LYS A O 1
ATOM 817 N N . ASP A 1 105 ? -10.907 20.766 -7.786 1.00 21.06 105 ASP A N 1
ATOM 818 C CA . ASP A 1 105 ? -9.562 20.936 -8.334 1.00 25.91 105 ASP A CA 1
ATOM 819 C C . ASP A 1 105 ? -8.721 19.685 -8.087 1.00 28.14 105 ASP A C 1
ATOM 820 O O . ASP A 1 105 ? -7.571 19.750 -7.641 1.00 30.34 105 ASP A O 1
ATOM 825 N N . SER A 1 106 ? -9.313 18.524 -8.358 1.00 22.79 106 SER A N 1
ATOM 826 C CA . SER A 1 106 ? -8.627 17.275 -8.061 1.00 21.82 106 SER A CA 1
ATOM 827 C C . SER A 1 106 ? -9.100 16.171 -8.989 1.00 28.36 106 SER A C 1
ATOM 828 O O . SER A 1 106 ? -10.280 16.095 -9.344 1.00 27.88 106 SER A O 1
ATOM 831 N N . GLU A 1 107 ? -8.166 15.299 -9.355 1.00 27.52 107 GLU A N 1
ATOM 832 C CA . GLU A 1 107 ? -8.450 14.152 -10.201 1.00 31.93 107 GLU A CA 1
ATOM 833 C C . GLU A 1 107 ? -8.920 12.939 -9.415 1.00 32.60 107 GLU A C 1
ATOM 834 O O . GLU A 1 107 ? -9.448 12.000 -10.020 1.00 37.90 107 GLU A O 1
ATOM 840 N N . ASP A 1 108 ? -8.738 12.927 -8.094 1.00 27.09 108 ASP A N 1
ATOM 841 C CA . ASP A 1 108 ? -9.083 11.775 -7.262 1.00 28.45 108 ASP A CA 1
ATOM 842 C C . ASP A 1 108 ? -9.964 12.270 -6.120 1.00 24.94 108 ASP A C 1
ATOM 843 O O . ASP A 1 108 ? -9.468 12.742 -5.092 1.00 29.21 108 ASP A O 1
ATOM 848 N N . VAL A 1 109 ? -11.273 12.167 -6.314 1.00 18.00 109 VAL A N 1
ATOM 849 C CA . VAL A 1 109 ? -12.273 12.583 -5.341 1.00 15.90 109 VAL A CA 1
ATOM 850 C C . VAL A 1 109 ? -13.121 11.362 -5.010 1.00 12.72 109 VAL A C 1
ATOM 851 O O . VAL A 1 109 ? -13.578 10.683 -5.932 1.00 12.76 109 VAL A O 1
ATOM 855 N N . PRO A 1 110 ? -13.377 11.061 -3.736 1.00 10.54 110 PRO A N 1
ATOM 856 C CA . PRO A 1 110 ? -14.266 9.939 -3.397 1.00 10.16 110 PRO A CA 1
ATOM 857 C C . PRO A 1 110 ? -15.661 10.148 -3.954 1.00 9.50 110 PRO A C 1
ATOM 858 O O . PRO A 1 110 ? -16.263 11.208 -3.778 1.00 9.80 110 PRO A O 1
ATOM 862 N N . MET A 1 111 ? -16.158 9.118 -4.634 1.00 8.01 111 MET A N 1
ATOM 863 C CA . MET A 1 111 ? -17.413 9.157 -5.361 1.00 9.46 111 MET A CA 1
ATOM 864 C C . MET A 1 111 ? -18.063 7.786 -5.309 1.00 8.49 111 MET A C 1
ATOM 865 O O . MET A 1 111 ? -17.381 6.762 -5.316 1.00 9.33 111 MET A O 1
ATOM 870 N N . VAL A 1 112 ? -19.391 7.778 -5.284 1.00 6.45 112 VAL A N 1
ATOM 871 C CA . VAL A 1 112 ? -20.173 6.556 -5.443 1.00 5.98 112 VAL A CA 1
ATOM 872 C C . VAL A 1 112 ? -21.227 6.821 -6.504 1.00 7.64 112 VAL A C 1
ATOM 873 O O . VAL A 1 112 ? -21.887 7.867 -6.477 1.00 9.19 112 VAL A O 1
ATOM 877 N N . LEU A 1 113 ? -21.357 5.900 -7.463 1.00 5.95 113 LEU A N 1
ATOM 878 C CA . LEU A 1 113 ? -22.424 5.985 -8.452 1.00 6.34 113 LEU A CA 1
ATOM 879 C C . LEU A 1 113 ? -23.690 5.347 -7.896 1.00 6.97 113 LEU A C 1
ATOM 880 O O . LEU A 1 113 ? -23.675 4.191 -7.459 1.00 6.75 113 LEU A O 1
ATOM 885 N N . VAL A 1 114 ? -24.788 6.094 -7.920 1.00 6.92 114 VAL A N 1
ATOM 886 C CA . VAL A 1 114 ? -26.045 5.663 -7.310 1.00 5.17 114 VAL A CA 1
ATOM 887 C C . VAL A 1 114 ? -27.118 5.647 -8.384 1.00 6.01 114 VAL A C 1
ATOM 888 O O . VAL A 1 114 ? -27.406 6.686 -8.993 1.00 6.98 114 VAL A O 1
ATOM 892 N N . GLY A 1 115 ? -27.721 4.475 -8.603 1.00 6.55 115 GLY A N 1
ATOM 893 C CA . GLY A 1 115 ? -28.884 4.380 -9.473 1.00 6.30 115 GLY A CA 1
ATOM 894 C C . GLY A 1 115 ? -30.141 4.330 -8.636 1.00 8.92 115 GLY A C 1
ATOM 895 O O . GLY A 1 115 ? -30.434 3.309 -8.007 1.00 8.78 115 GLY A O 1
ATOM 896 N N . ASN A 1 116 ? -30.864 5.442 -8.594 1.00 6.92 116 ASN A N 1
ATOM 897 C CA . ASN A 1 116 ? -32.010 5.599 -7.713 1.00 6.95 116 ASN A CA 1
ATOM 898 C C . ASN A 1 116 ? -33.310 5.193 -8.420 1.00 8.24 116 ASN A C 1
ATOM 899 O O . ASN A 1 116 ? -33.356 4.969 -9.632 1.00 8.19 116 ASN A O 1
ATOM 904 N N . LYS A 1 117 ? -34.384 5.128 -7.627 1.00 8.59 117 LYS A N 1
ATOM 905 C CA . LYS A 1 117 ? -35.731 4.751 -8.080 1.00 8.21 117 LYS A CA 1
ATOM 906 C C . LYS A 1 117 ? -35.772 3.283 -8.499 1.00 8.38 117 LYS A C 1
ATOM 907 O O . LYS A 1 117 ? -36.509 2.903 -9.408 1.00 10.42 117 LYS A O 1
ATOM 913 N N . SER A 1 118 ? -35.001 2.449 -7.802 1.00 9.66 118 SER A N 1
ATOM 914 C CA . SER A 1 118 ? -34.962 1.024 -8.116 1.00 12.54 118 SER A CA 1
ATOM 915 C C . SER A 1 118 ? -36.302 0.335 -7.892 1.00 15.97 118 SER A C 1
ATOM 916 O O . SER A 1 118 ? -36.483 -0.798 -8.355 1.00 15.04 118 SER A O 1
ATOM 919 N N . ASP A 1 119 ? -37.240 0.993 -7.208 1.00 12.18 119 ASP A N 1
ATOM 920 C CA . ASP A 1 119 ? -38.570 0.425 -7.006 1.00 16.97 119 ASP A CA 1
ATOM 921 C C . ASP A 1 119 ? -39.425 0.448 -8.271 1.00 15.86 119 ASP A C 1
ATOM 922 O O . ASP A 1 119 ? -40.451 -0.240 -8.319 1.00 19.28 119 ASP A O 1
ATOM 927 N N . LEU A 1 120 ? -39.045 1.245 -9.274 1.00 13.44 120 LEU A N 1
ATOM 928 C CA . LEU A 1 120 ? -39.856 1.489 -10.463 1.00 13.84 120 LEU A CA 1
ATOM 929 C C . LEU A 1 120 ? -39.652 0.367 -11.476 1.00 19.15 120 LEU A C 1
ATOM 930 O O . LEU A 1 120 ? -38.522 -0.050 -11.725 1.00 18.42 120 LEU A O 1
ATOM 935 N N . PRO A 1 121 ? -40.731 -0.139 -12.072 1.00 16.32 121 PRO A N 1
ATOM 936 C CA . PRO A 1 121 ? -40.592 -1.233 -13.041 1.00 15.29 121 PRO A CA 1
ATOM 937 C C . PRO A 1 121 ? -40.203 -0.763 -14.427 1.00 15.59 121 PRO A C 1
ATOM 938 O O . PRO A 1 121 ? -39.798 -1.591 -15.251 1.00 20.05 121 PRO A O 1
ATOM 942 N N . SER A 1 122 ? -40.316 0.529 -14.705 1.00 14.52 122 SER A N 1
ATOM 943 C CA . SER A 1 122 ? -40.036 1.093 -16.026 1.00 14.97 122 SER A CA 1
ATOM 944 C C . SER A 1 122 ? -38.559 1.395 -16.211 1.00 17.85 122 SER A C 1
ATOM 945 O O . SER A 1 122 ? -38.182 2.448 -16.736 1.00 18.02 122 SER A O 1
ATOM 948 N N . ARG A 1 123 ? -37.723 0.461 -15.768 1.00 19.71 123 ARG A N 1
ATOM 949 C CA . ARG A 1 123 ? -36.276 0.585 -15.860 1.00 18.13 123 ARG A CA 1
ATOM 950 C C . ARG A 1 123 ? -35.815 0.703 -17.306 1.00 18.01 123 ARG A C 1
ATOM 951 O O . ARG A 1 123 ? -36.268 -0.028 -18.192 1.00 19.02 123 ARG A O 1
ATOM 959 N N . THR A 1 124 ? -34.892 1.621 -17.541 1.00 11.37 124 THR A N 1
ATOM 960 C CA . THR A 1 124 ? -34.252 1.724 -18.841 1.00 12.56 124 THR A CA 1
ATOM 961 C C . THR A 1 124 ? -32.738 1.703 -18.776 1.00 13.88 124 THR A C 1
ATOM 962 O O . THR A 1 124 ? -32.096 1.625 -19.830 1.00 15.33 124 THR A O 1
ATOM 966 N N . VAL A 1 125 ? -32.145 1.792 -17.593 1.00 12.63 125 VAL A N 1
ATOM 967 C CA . VAL A 1 125 ? -30.707 1.674 -17.443 1.00 10.12 125 VAL A CA 1
ATOM 968 C C . VAL A 1 125 ? -30.441 0.328 -16.789 1.00 10.74 125 VAL A C 1
ATOM 969 O O . VAL A 1 125 ? -30.832 0.100 -15.640 1.00 13.87 125 VAL A O 1
ATOM 973 N N . ASP A 1 126 ? -29.783 -0.568 -17.519 1.00 12.71 126 ASP A N 1
ATOM 974 C CA . ASP A 1 126 ? -29.474 -1.896 -17.003 1.00 15.09 126 ASP A CA 1
ATOM 975 C C . ASP A 1 126 ? -28.375 -1.815 -15.950 1.00 14.46 126 ASP A C 1
ATOM 976 O O . ASP A 1 126 ? -27.478 -0.972 -16.022 1.00 13.91 126 ASP A O 1
ATOM 981 N N . THR A 1 127 ? -28.451 -2.712 -14.964 1.00 13.90 127 THR A N 1
ATOM 982 C CA . THR A 1 127 ? -27.392 -2.768 -13.966 1.00 15.40 127 THR A CA 1
ATOM 983 C C . THR A 1 127 ? -26.025 -2.936 -14.615 1.00 16.03 127 THR A C 1
ATOM 984 O O . THR A 1 127 ? -25.044 -2.355 -14.139 1.00 15.83 127 THR A O 1
ATOM 988 N N . LYS A 1 128 ? -25.941 -3.686 -15.724 1.00 16.88 128 LYS A N 1
ATOM 989 C CA . LYS A 1 128 ? -24.644 -3.902 -16.365 1.00 16.88 128 LYS A CA 1
ATOM 990 C C . LYS A 1 128 ? -24.091 -2.612 -16.964 1.00 15.59 128 LYS A C 1
ATOM 991 O O . LYS A 1 128 ? -22.881 -2.365 -16.904 1.00 15.70 128 LYS A O 1
ATOM 997 N N . GLN A 1 129 ? -24.955 -1.794 -17.570 1.00 13.14 129 GLN A N 1
ATOM 998 C CA . GLN A 1 129 ? -24.538 -0.475 -18.037 1.00 13.31 129 GLN A CA 1
ATOM 999 C C . GLN A 1 129 ? -23.953 0.337 -16.896 1.00 13.70 129 GLN A C 1
ATOM 1000 O O . GLN A 1 129 ? -22.900 0.972 -17.035 1.00 11.31 129 GLN A O 1
ATOM 1006 N N . ALA A 1 130 ? -24.664 0.374 -15.771 1.00 12.45 130 ALA A N 1
ATOM 1007 C CA . ALA A 1 130 ? -24.191 1.177 -14.658 1.00 8.47 130 ALA A CA 1
ATOM 1008 C C . ALA A 1 130 ? -22.918 0.592 -14.075 1.00 12.23 130 ALA A C 1
ATOM 1009 O O . ALA A 1 130 ? -21.994 1.331 -13.729 1.00 11.13 130 ALA A O 1
ATOM 1011 N N . GLN A 1 131 ? -22.834 -0.738 -13.989 1.00 12.73 131 GLN A N 1
ATOM 1012 C CA . GLN A 1 131 ? -21.599 -1.359 -13.516 1.00 13.83 131 GLN A CA 1
ATOM 1013 C C . GLN A 1 131 ? -20.424 -1.018 -14.422 1.00 14.32 131 GLN A C 1
ATOM 1014 O O . GLN A 1 131 ? -19.316 -0.748 -13.935 1.00 16.31 131 GLN A O 1
ATOM 1020 N N . ASP A 1 132 ? -20.641 -1.039 -15.742 1.00 15.71 132 ASP A N 1
ATOM 1021 C CA . ASP A 1 132 ? -19.582 -0.691 -16.691 1.00 15.70 132 ASP A CA 1
ATOM 1022 C C . ASP A 1 132 ? -19.098 0.739 -16.477 1.00 14.56 132 ASP A C 1
ATOM 1023 O O . ASP A 1 132 ? -17.889 1.002 -16.459 1.00 15.60 132 ASP A O 1
ATOM 1028 N N . LEU A 1 133 ? -20.030 1.678 -16.296 1.00 11.98 133 LEU A N 1
ATOM 1029 C CA . LEU A 1 133 ? -19.653 3.066 -16.063 1.00 8.74 133 LEU A CA 1
ATOM 1030 C C . LEU A 1 133 ? -18.869 3.204 -14.766 1.00 8.52 133 LEU A C 1
ATOM 1031 O O . LEU A 1 133 ? -17.824 3.856 -14.730 1.00 9.30 133 LEU A O 1
ATOM 1036 N N . ALA A 1 134 ? -19.369 2.596 -13.688 1.00 9.59 134 ALA A N 1
ATOM 1037 C CA . ALA A 1 134 ? -18.678 2.689 -12.407 1.00 9.75 134 ALA A CA 1
ATOM 1038 C C . ALA A 1 134 ? -17.287 2.078 -12.488 1.00 10.15 134 ALA A C 1
ATOM 1039 O O . ALA A 1 134 ? -16.330 2.628 -11.933 1.00 9.02 134 ALA A O 1
ATOM 1041 N N . ARG A 1 135 ? -17.158 0.947 -13.189 1.00 9.74 135 ARG A N 1
ATOM 1042 C CA . ARG A 1 135 ? -15.852 0.318 -13.369 1.00 10.65 135 ARG A CA 1
ATOM 1043 C C . ARG A 1 135 ? -14.895 1.234 -14.127 1.00 11.50 135 ARG A C 1
ATOM 1044 O O . ARG A 1 135 ? -13.723 1.359 -13.754 1.00 13.50 135 ARG A O 1
ATOM 1052 N N . SER A 1 136 ? -15.384 1.911 -15.173 1.00 10.53 136 SER A N 1
ATOM 1053 C CA . SER A 1 136 ? -14.533 2.859 -15.893 1.00 11.43 136 SER A CA 1
ATOM 1054 C C . SER A 1 136 ? -14.018 3.963 -14.979 1.00 11.84 136 SER A C 1
ATOM 1055 O O . SER A 1 136 ? -12.869 4.412 -15.121 1.00 13.96 136 SER A O 1
ATOM 1058 N N . TYR A 1 137 ? -14.834 4.402 -14.032 1.00 11.69 137 TYR A N 1
ATOM 1059 C CA . TYR A 1 137 ? -14.446 5.441 -13.088 1.00 9.78 137 TYR A CA 1
ATOM 1060 C C . TYR A 1 137 ? -13.678 4.909 -11.885 1.00 9.10 137 TYR A C 1
ATOM 1061 O O . TYR A 1 137 ? -13.120 5.713 -11.119 1.00 12.68 137 TYR A O 1
ATOM 1070 N N . GLY A 1 138 ? -13.677 3.596 -11.676 1.00 8.98 138 GLY A N 1
ATOM 1071 C CA . GLY A 1 138 ? -13.048 3.019 -10.505 1.00 10.33 138 GLY A CA 1
ATOM 1072 C C . GLY A 1 138 ? -13.808 3.276 -9.221 1.00 11.09 138 GLY A C 1
ATOM 1073 O O . GLY A 1 138 ? -13.183 3.438 -8.161 1.00 13.59 138 GLY A O 1
ATOM 1074 N N . ILE A 1 139 ? -15.139 3.323 -9.281 1.00 9.51 139 ILE A N 1
ATOM 1075 C CA . ILE A 1 139 ? -15.931 3.636 -8.092 1.00 9.24 139 ILE A CA 1
ATOM 1076 C C . ILE A 1 139 ? -17.013 2.581 -7.921 1.00 8.24 139 ILE A C 1
ATOM 1077 O O . ILE A 1 139 ? -17.369 1.867 -8.869 1.00 9.50 139 ILE A O 1
ATOM 1082 N N . PRO A 1 140 ? -17.571 2.472 -6.722 1.00 7.58 140 PRO A N 1
ATOM 1083 C CA . PRO A 1 140 ? -18.687 1.542 -6.511 1.00 8.49 140 PRO A CA 1
ATOM 1084 C C . PRO A 1 140 ? -19.968 2.023 -7.167 1.00 9.65 140 PRO A C 1
ATOM 1085 O O . PRO A 1 140 ? -20.192 3.223 -7.329 1.00 9.21 140 PRO A O 1
ATOM 1089 N N . PHE A 1 141 ? -20.823 1.063 -7.524 1.00 7.81 141 PHE A N 1
ATOM 1090 C CA . PHE A 1 141 ? -22.176 1.340 -7.992 1.00 7.05 141 PHE A CA 1
ATOM 1091 C C . PHE A 1 141 ? -23.167 0.667 -7.056 1.00 9.82 141 PHE A C 1
ATOM 1092 O O . PHE A 1 141 ? -23.019 -0.518 -6.744 1.00 9.70 141 PHE A O 1
ATOM 1100 N N . ILE A 1 142 ? -24.177 1.419 -6.623 1.00 8.15 142 ILE A N 1
ATOM 1101 C CA . ILE A 1 142 ? -25.204 0.954 -5.695 1.00 8.89 142 ILE A CA 1
ATOM 1102 C C . ILE A 1 142 ? -26.558 1.406 -6.217 1.00 8.00 142 ILE A C 1
ATOM 1103 O O . ILE A 1 142 ? -26.720 2.568 -6.601 1.00 9.52 142 ILE A O 1
ATOM 1108 N N . GLU A 1 143 ? -27.525 0.495 -6.238 1.00 9.21 143 GLU A N 1
ATOM 1109 C CA . GLU A 1 143 ? -28.891 0.858 -6.567 1.00 8.77 143 GLU A CA 1
ATOM 1110 C C . GLU A 1 143 ? -29.658 1.168 -5.289 1.00 9.15 143 GLU A C 1
ATOM 1111 O O . GLU A 1 143 ? -29.473 0.515 -4.257 1.00 11.73 143 GLU A O 1
ATOM 1117 N N . THR A 1 144 ? -30.496 2.194 -5.360 1.00 8.46 144 THR A N 1
ATOM 1118 C CA . THR A 1 144 ? -31.256 2.653 -4.212 1.00 8.42 144 THR A CA 1
ATOM 1119 C C . THR A 1 144 ? -32.703 2.892 -4.603 1.00 8.48 144 THR A C 1
ATOM 1120 O O . THR A 1 144 ? -33.033 3.153 -5.762 1.00 8.70 144 THR A O 1
ATOM 1124 N N . SER A 1 145 ? -33.551 2.882 -3.592 1.00 7.49 145 SER A N 1
ATOM 1125 C CA . SER A 1 145 ? -34.874 3.482 -3.706 1.00 6.92 145 SER A CA 1
ATOM 1126 C C . SER A 1 145 ? -35.073 4.380 -2.497 1.00 8.77 145 SER A C 1
ATOM 1127 O O . SER A 1 145 ? -35.093 3.892 -1.362 1.00 9.44 145 SER A O 1
ATOM 1130 N N . ALA A 1 146 ? -35.186 5.688 -2.737 1.00 9.06 146 ALA A N 1
ATOM 1131 C CA . ALA A 1 146 ? -35.565 6.595 -1.662 1.00 8.48 146 ALA A CA 1
ATOM 1132 C C . ALA A 1 146 ? -36.965 6.281 -1.158 1.00 13.55 146 ALA A C 1
ATOM 1133 O O . ALA A 1 146 ? -37.290 6.561 -0.000 1.00 13.58 146 ALA A O 1
ATOM 1135 N N . LYS A 1 147 ? -37.792 5.664 -2.001 1.00 11.74 147 LYS A N 1
ATOM 1136 C CA . LYS A 1 147 ? -39.171 5.366 -1.620 1.00 12.44 147 LYS A CA 1
ATOM 1137 C C . LYS A 1 147 ? -39.252 4.220 -0.616 1.00 13.10 147 LYS A C 1
ATOM 1138 O O . LYS A 1 147 ? -39.923 4.340 0.417 1.00 16.31 147 LYS A O 1
ATOM 1144 N N . THR A 1 148 ? -38.606 3.089 -0.910 1.00 12.53 148 THR A N 1
ATOM 1145 C CA . THR A 1 148 ? -38.655 1.903 -0.055 1.00 12.84 148 THR A CA 1
ATOM 1146 C C . THR A 1 148 ? -37.514 1.845 0.946 1.00 12.81 148 THR A C 1
ATOM 1147 O O . THR A 1 148 ? -37.509 0.959 1.810 1.00 15.01 148 THR A O 1
ATOM 1151 N N . ARG A 1 149 ? -36.531 2.728 0.802 1.00 11.42 149 ARG A N 1
ATOM 1152 C CA . ARG A 1 149 ? -35.324 2.831 1.600 1.00 11.81 149 ARG A CA 1
ATOM 1153 C C . ARG A 1 149 ? -34.300 1.783 1.181 1.00 13.65 149 ARG A C 1
ATOM 1154 O O . ARG A 1 149 ? -33.204 1.782 1.736 1.00 13.17 149 ARG A O 1
ATOM 1162 N N . GLN A 1 150 ? -34.596 0.923 0.206 1.00 10.16 150 GLN A N 1
ATOM 1163 C CA . GLN A 1 150 ? -33.620 -0.084 -0.195 1.00 10.71 150 GLN A CA 1
ATOM 1164 C C . GLN A 1 150 ? -32.329 0.591 -0.638 1.00 10.70 150 GLN A C 1
ATOM 1165 O O . GLN A 1 150 ? -32.345 1.518 -1.452 1.00 10.05 150 GLN A O 1
ATOM 1171 N N . GLY A 1 151 ? -31.209 0.151 -0.068 1.00 10.65 151 GLY A N 1
ATOM 1172 C CA . GLY A 1 151 ? -29.912 0.658 -0.467 1.00 9.55 151 GLY A CA 1
ATOM 1173 C C . GLY A 1 151 ? -29.538 2.044 0.021 1.00 10.14 151 GLY A C 1
ATOM 1174 O O . GLY A 1 151 ? -28.398 2.469 -0.217 1.00 10.58 151 GLY A O 1
ATOM 1175 N N . VAL A 1 152 ? -30.428 2.773 0.696 1.00 10.04 152 VAL A N 1
ATOM 1176 C CA . VAL A 1 152 ? -30.140 4.183 0.976 1.00 9.56 152 VAL A CA 1
ATOM 1177 C C . VAL A 1 152 ? -28.988 4.317 1.967 1.00 11.21 152 VAL A C 1
ATOM 1178 O O . VAL A 1 152 ? -28.004 5.018 1.698 1.00 10.15 152 VAL A O 1
ATOM 1182 N N . ASP A 1 153 ? -29.092 3.659 3.128 1.00 11.41 153 ASP A N 1
ATOM 1183 C CA . ASP A 1 153 ? -27.978 3.654 4.074 1.00 12.79 153 ASP A CA 1
ATOM 1184 C C . ASP A 1 153 ? -26.714 3.111 3.428 1.00 12.61 153 ASP A C 1
ATOM 1185 O O . ASP A 1 153 ? -25.619 3.648 3.637 1.00 13.20 153 ASP A O 1
ATOM 1190 N N . ASP A 1 154 ? -26.846 2.042 2.639 1.00 11.60 154 ASP A N 1
ATOM 1191 C CA . ASP A 1 154 ? -25.685 1.437 1.997 1.00 13.87 154 ASP A CA 1
ATOM 1192 C C . ASP A 1 154 ? -24.974 2.433 1.088 1.00 12.62 154 ASP A C 1
ATOM 1193 O O . ASP A 1 154 ? -23.740 2.479 1.059 1.00 11.83 154 ASP A O 1
ATOM 1198 N N . ALA A 1 155 ? -25.725 3.267 0.364 1.00 12.12 155 ALA A N 1
ATOM 1199 C CA . ALA A 1 155 ? -25.077 4.199 -0.551 1.00 9.02 155 ALA A CA 1
ATOM 1200 C C . ALA A 1 155 ? -24.268 5.238 0.211 1.00 8.52 155 ALA A C 1
ATOM 1201 O O . ALA A 1 155 ? -23.125 5.537 -0.142 1.00 9.20 155 ALA A O 1
ATOM 1203 N N . PHE A 1 156 ? -24.850 5.803 1.260 1.00 8.90 156 PHE A N 1
ATOM 1204 C CA . PHE A 1 156 ? -24.126 6.831 1.992 1.00 6.51 156 PHE A CA 1
ATOM 1205 C C . PHE A 1 156 ? -22.994 6.232 2.813 1.00 8.47 156 PHE A C 1
ATOM 1206 O O . PHE A 1 156 ? -21.917 6.828 2.913 1.00 7.69 156 PHE A O 1
ATOM 1214 N N . TYR A 1 157 ? -23.207 5.046 3.390 1.00 9.53 157 TYR A N 1
ATOM 1215 C CA . TYR A 1 157 ? -22.133 4.422 4.159 1.00 9.15 157 TYR A CA 1
ATOM 1216 C C . TYR A 1 157 ? -21.008 3.953 3.252 1.00 9.32 157 TYR A C 1
ATOM 1217 O O . TYR A 1 157 ? -19.832 3.996 3.643 1.00 10.16 157 TYR A O 1
ATOM 1226 N N . THR A 1 158 ? -21.337 3.528 2.028 1.00 8.46 158 THR A N 1
ATOM 1227 C CA . THR A 1 158 ? -20.278 3.181 1.093 1.00 8.41 158 THR A CA 1
ATOM 1228 C C . THR A 1 158 ? -19.461 4.408 0.728 1.00 7.83 158 THR A C 1
ATOM 1229 O O . THR A 1 158 ? -18.246 4.313 0.555 1.00 9.35 158 THR A O 1
ATOM 1233 N N . LEU A 1 159 ? -20.111 5.570 0.618 1.00 6.90 159 LEU A N 1
ATOM 1234 C CA . LEU A 1 159 ? -19.357 6.786 0.332 1.00 7.75 159 LEU A CA 1
ATOM 1235 C C . LEU A 1 159 ? -18.444 7.139 1.499 1.00 7.64 159 LEU A C 1
ATOM 1236 O O . LEU A 1 159 ? -17.291 7.541 1.294 1.00 8.19 159 LEU A O 1
ATOM 1241 N N . VAL A 1 160 ? -18.944 6.990 2.728 1.00 6.48 160 VAL A N 1
ATOM 1242 C CA . VAL A 1 160 ? -18.099 7.200 3.905 1.00 7.43 160 VAL A CA 1
ATOM 1243 C C . VAL A 1 160 ? -16.893 6.277 3.847 1.00 9.84 160 VAL A C 1
ATOM 1244 O O . VAL A 1 160 ? -15.763 6.690 4.129 1.00 8.22 160 VAL A O 1
ATOM 1248 N N . ARG A 1 161 ? -17.109 5.017 3.463 1.00 9.85 161 ARG A N 1
ATOM 1249 C CA . ARG A 1 161 ? -15.993 4.082 3.401 1.00 9.72 161 ARG A CA 1
ATOM 1250 C C . ARG A 1 161 ? -15.038 4.433 2.269 1.00 10.94 161 ARG A C 1
ATOM 1251 O O . ARG A 1 161 ? -13.829 4.215 2.400 1.00 13.36 161 ARG A O 1
ATOM 1259 N N . GLU A 1 162 ? -15.553 4.997 1.165 1.00 9.00 162 GLU A N 1
ATOM 1260 C CA . GLU A 1 162 ? -14.674 5.493 0.111 1.00 10.05 162 GLU A CA 1
ATOM 1261 C C . GLU A 1 162 ? -13.843 6.679 0.589 1.00 10.22 162 GLU A C 1
ATOM 1262 O O . GLU A 1 162 ? -12.674 6.806 0.213 1.00 10.94 162 GLU A O 1
ATOM 1268 N N . ILE A 1 163 ? -14.431 7.565 1.396 1.00 8.10 163 ILE A N 1
ATOM 1269 C CA . ILE A 1 163 ? -13.673 8.692 1.934 1.00 9.65 163 ILE A CA 1
ATOM 1270 C C . ILE A 1 163 ? -12.552 8.176 2.821 1.00 10.58 163 ILE A C 1
ATOM 1271 O O . ILE A 1 163 ? -11.414 8.636 2.731 1.00 9.94 163 ILE A O 1
ATOM 1276 N N . ARG A 1 164 ? -12.853 7.181 3.660 1.00 8.94 164 ARG A N 1
ATOM 1277 C CA . ARG A 1 164 ? -11.843 6.620 4.556 1.00 10.93 164 ARG A CA 1
ATOM 1278 C C . ARG A 1 164 ? -10.728 5.926 3.790 1.00 11.12 164 ARG A C 1
ATOM 1279 O O . ARG A 1 164 ? -9.585 5.895 4.253 1.00 13.73 164 ARG A O 1
ATOM 1287 N N . LYS A 1 165 ? -11.038 5.336 2.640 1.00 10.37 165 LYS A N 1
ATOM 1288 C CA . LYS A 1 165 ? -9.988 4.748 1.815 1.00 11.57 165 LYS A CA 1
ATOM 1289 C C . LYS A 1 165 ? -9.081 5.817 1.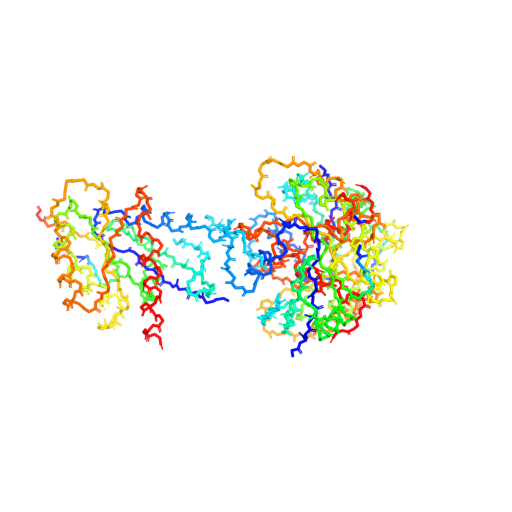222 1.00 13.11 165 LYS A C 1
ATOM 1290 O O . LYS A 1 165 ? -7.895 5.566 0.965 1.00 16.01 165 LYS A O 1
ATOM 1296 N N . HIS A 1 166 ? -9.619 7.013 1.009 1.00 14.02 166 HIS A N 1
ATOM 1297 C CA . HIS A 1 166 ? -8.906 8.104 0.363 1.00 16.33 166 HIS A CA 1
ATOM 1298 C C . HIS A 1 166 ? -8.043 8.920 1.318 1.00 19.11 166 HIS A C 1
ATOM 1299 O O . HIS A 1 166 ? -6.995 9.429 0.906 1.00 19.34 166 HIS A O 1
ATOM 1306 N N . LYS A 1 167 ? -8.445 9.055 2.582 1.00 14.37 167 LYS A N 1
ATOM 1307 C CA . LYS A 1 167 ? -7.781 9.985 3.487 1.00 15.71 167 LYS A CA 1
ATOM 1308 C C . LYS A 1 167 ? -8.000 9.522 4.917 1.00 19.64 167 LYS A C 1
ATOM 1309 O O . LYS A 1 167 ? -8.962 8.811 5.224 1.00 17.31 167 LYS A O 1
ATOM 1315 N N . GLU A 1 168 ? -7.086 9.920 5.793 1.00 21.49 168 GLU A N 1
ATOM 1316 C CA . GLU A 1 168 ? -7.254 9.612 7.202 1.00 23.26 168 GLU A CA 1
ATOM 1317 C C . GLU A 1 168 ? -8.346 10.499 7.784 1.00 23.35 168 GLU A C 1
ATOM 1318 O O . GLU A 1 168 ? -8.338 11.721 7.594 1.00 25.56 168 GLU A O 1
ATOM 1324 N N . LYS A 1 169 ? -9.306 9.876 8.461 1.00 22.79 169 LYS A N 1
ATOM 1325 C CA . LYS A 1 169 ? -10.393 10.599 9.111 1.00 26.36 169 LYS A CA 1
ATOM 1326 C C . LYS A 1 169 ? -10.302 10.419 10.625 1.00 31.39 169 LYS A C 1
ATOM 1327 O O . LYS A 1 169 ? -10.533 11.359 11.391 1.00 36.01 169 LYS A O 1
ATOM 1333 N N . THR B 1 2 ? -25.209 -14.264 -12.972 1.00 30.59 2 THR B N 1
ATOM 1334 C CA . THR B 1 2 ? -23.826 -13.868 -12.709 1.00 21.74 2 THR B CA 1
ATOM 1335 C C . THR B 1 2 ? -23.276 -14.466 -11.416 1.00 17.75 2 THR B C 1
ATOM 1336 O O . THR B 1 2 ? -23.805 -14.207 -10.330 1.00 20.59 2 THR B O 1
ATOM 1340 N N . GLU B 1 3 ? -22.194 -15.227 -11.530 1.00 17.55 3 GLU B N 1
ATOM 1341 C CA . GLU B 1 3 ? -21.627 -15.933 -10.388 1.00 17.55 3 GLU B CA 1
ATOM 1342 C C . GLU B 1 3 ? -20.468 -15.150 -9.787 1.00 17.83 3 GLU B C 1
ATOM 1343 O O . GLU B 1 3 ? -19.644 -14.589 -10.513 1.00 15.72 3 GLU B O 1
ATOM 1349 N N . TYR B 1 4 ? -20.406 -15.130 -8.455 1.00 13.91 4 TYR B N 1
ATOM 1350 C CA . TYR B 1 4 ? -19.285 -14.544 -7.729 1.00 13.72 4 TYR B CA 1
ATOM 1351 C C . TYR B 1 4 ? -18.709 -15.590 -6.790 1.00 13.22 4 TYR B C 1
ATOM 1352 O O . TYR B 1 4 ? -19.414 -16.085 -5.907 1.00 14.71 4 TYR B O 1
ATOM 1361 N N . LYS B 1 5 ? -17.436 -15.912 -6.970 1.00 13.94 5 LYS B N 1
ATOM 1362 C CA . LYS B 1 5 ? -16.748 -16.883 -6.127 1.00 13.59 5 LYS B CA 1
ATOM 1363 C C . LYS B 1 5 ? -16.013 -16.121 -5.032 1.00 12.36 5 LYS B C 1
ATOM 1364 O O . LYS B 1 5 ? -15.028 -15.425 -5.296 1.00 13.74 5 LYS B O 1
ATOM 1370 N N . LEU B 1 6 ? -16.519 -16.228 -3.810 1.00 10.99 6 LEU B N 1
ATOM 1371 C CA . LEU B 1 6 ? -16.001 -15.486 -2.671 1.00 9.17 6 LEU B CA 1
ATOM 1372 C C . LEU B 1 6 ? -15.285 -16.451 -1.736 1.00 10.54 6 LEU B C 1
ATOM 1373 O O . LEU B 1 6 ? -15.644 -17.623 -1.637 1.00 13.58 6 LEU B O 1
ATOM 1378 N N . VAL B 1 7 ? -14.245 -15.960 -1.072 1.00 9.66 7 VAL B N 1
ATOM 1379 C CA . VAL B 1 7 ? -13.467 -16.768 -0.142 1.00 8.65 7 VAL B CA 1
ATOM 1380 C C . VAL B 1 7 ? -13.352 -15.990 1.160 1.00 7.92 7 VAL B C 1
ATOM 1381 O O . VAL B 1 7 ? -13.004 -14.803 1.148 1.00 10.24 7 VAL B O 1
ATOM 1385 N N . VAL B 1 8 ? -13.648 -16.653 2.273 1.00 9.06 8 VAL B N 1
ATOM 1386 C CA . VAL B 1 8 ? -13.587 -16.045 3.598 1.00 8.25 8 VAL B CA 1
ATOM 1387 C C . VAL B 1 8 ? -12.356 -16.586 4.311 1.00 8.60 8 VAL B C 1
ATOM 1388 O O . VAL B 1 8 ? -12.236 -17.806 4.503 1.00 9.96 8 VAL B O 1
ATOM 1392 N N . VAL B 1 9 ? -11.442 -15.687 4.700 1.00 8.12 9 VAL B N 1
ATOM 1393 C CA . VAL B 1 9 ? -10.192 -16.079 5.349 1.00 6.80 9 VAL B CA 1
ATOM 1394 C C . VAL B 1 9 ? -9.982 -15.246 6.606 1.00 9.05 9 VAL B C 1
ATOM 1395 O O . VAL B 1 9 ? -10.625 -14.217 6.813 1.00 9.20 9 VAL B O 1
ATOM 1399 N N . GLY B 1 10 ? -9.083 -15.725 7.452 1.00 7.32 10 GLY B N 1
ATOM 1400 C CA . GLY B 1 10 ? -8.744 -15.042 8.686 1.00 7.36 10 GLY B CA 1
ATOM 1401 C C . GLY B 1 10 ? -8.334 -16.044 9.743 1.00 9.62 10 GLY B C 1
ATOM 1402 O O . GLY B 1 10 ? -8.500 -17.248 9.591 1.00 9.39 10 GLY B O 1
ATOM 1403 N N . ALA B 1 11 ? -7.793 -15.508 10.832 1.00 8.67 11 ALA B N 1
ATOM 1404 C CA . ALA B 1 11 ? -7.221 -16.313 11.901 1.00 10.57 11 ALA B CA 1
ATOM 1405 C C . ALA B 1 11 ? -8.271 -17.195 12.584 1.00 12.45 11 ALA B C 1
ATOM 1406 O O . ALA B 1 11 ? -9.479 -17.026 12.432 1.00 10.11 11 ALA B O 1
ATOM 1408 N N . ASP B 1 12 ? -7.775 -18.162 13.358 1.00 12.64 12 ASP B N 1
ATOM 1409 C CA . ASP B 1 12 ? -8.656 -19.074 14.078 1.00 13.73 12 ASP B CA 1
ATOM 1410 C C . ASP B 1 12 ? -9.699 -18.323 14.897 1.00 11.61 12 ASP B C 1
ATOM 1411 O O . ASP B 1 12 ? -9.374 -17.397 15.650 1.00 14.32 12 ASP B O 1
ATOM 1416 N N . GLY B 1 13 ? -10.954 -18.733 14.740 1.00 10.75 13 GLY B N 1
ATOM 1417 C CA . GLY B 1 13 ? -12.016 -18.318 15.643 1.00 9.17 13 GLY B CA 1
ATOM 1418 C C . GLY B 1 13 ? -12.568 -16.922 15.450 1.00 13.07 13 GLY B C 1
ATOM 1419 O O . GLY B 1 13 ? -13.342 -16.463 16.299 1.00 14.71 13 GLY B O 1
ATOM 1420 N N . VAL B 1 14 ? -12.232 -16.240 14.350 1.00 8.46 14 VAL B N 1
ATOM 1421 C CA . VAL B 1 14 ? -12.683 -14.860 14.191 1.00 7.91 14 VAL B CA 1
ATOM 1422 C C . VAL B 1 14 ? -14.136 -14.772 13.763 1.00 9.69 14 VAL B C 1
ATOM 1423 O O . VAL B 1 14 ? -14.724 -13.694 13.840 1.00 9.04 14 VAL B O 1
ATOM 1427 N N . GLY B 1 15 ? -14.736 -15.871 13.341 1.00 10.43 15 GLY B N 1
ATOM 1428 C CA . GLY B 1 15 ? -16.114 -15.888 12.929 1.00 10.05 15 GLY B CA 1
ATOM 1429 C C . GLY B 1 15 ? -16.321 -16.107 11.442 1.00 9.75 15 GLY B C 1
ATOM 1430 O O . GLY B 1 15 ? -17.366 -15.713 10.924 1.00 12.23 15 GLY B O 1
ATOM 1431 N N . LYS B 1 16 ? -15.350 -16.703 10.750 1.00 8.82 16 LYS B N 1
ATOM 1432 C CA . LYS B 1 16 ? -15.498 -16.995 9.321 1.00 9.90 16 LYS B CA 1
ATOM 1433 C C . LYS B 1 16 ? -16.743 -17.829 9.043 1.00 11.98 16 LYS B C 1
ATOM 1434 O O . LYS B 1 16 ? -17.545 -17.501 8.156 1.00 10.46 16 LYS B O 1
ATOM 1440 N N . SER B 1 17 ? -16.914 -18.924 9.790 1.00 11.76 17 SER B N 1
ATOM 1441 C CA . SER B 1 17 ? -18.059 -19.798 9.560 1.00 12.02 17 SER B CA 1
ATOM 1442 C C . SER B 1 17 ? -19.355 -19.134 10.000 1.00 12.85 17 SER B C 1
ATOM 1443 O O . SER B 1 17 ? -20.378 -19.224 9.307 1.00 12.17 17 SER B O 1
ATOM 1446 N N . ALA B 1 18 ? -19.325 -18.435 11.133 1.00 10.48 18 ALA B N 1
ATOM 1447 C CA . ALA B 1 18 ? -20.517 -17.750 11.607 1.00 11.01 18 ALA B CA 1
ATOM 1448 C C . ALA B 1 18 ? -20.994 -16.701 10.613 1.00 10.94 18 ALA B C 1
ATOM 1449 O O . ALA B 1 18 ? -22.199 -16.555 10.385 1.00 12.44 18 ALA B O 1
ATOM 1451 N N . LEU B 1 19 ? -20.065 -15.945 10.026 1.00 10.70 19 LEU B N 1
ATOM 1452 C CA . LEU B 1 19 ? -20.458 -14.952 9.029 1.00 9.76 19 LEU B CA 1
ATOM 1453 C C . LEU B 1 19 ? -21.064 -15.621 7.810 1.00 12.59 19 LEU B C 1
ATOM 1454 O O . LEU B 1 19 ? -22.075 -15.158 7.280 1.00 13.87 19 LEU B O 1
ATOM 1459 N N . THR B 1 20 ? -20.448 -16.706 7.349 1.00 12.04 20 THR B N 1
ATOM 1460 C CA . THR B 1 20 ? -20.955 -17.406 6.172 1.00 13.63 20 THR B CA 1
ATOM 1461 C C . THR B 1 20 ? -22.339 -17.976 6.434 1.00 13.69 20 THR B C 1
ATOM 1462 O O . THR B 1 20 ? -23.253 -17.825 5.616 1.00 15.88 20 THR B O 1
ATOM 1466 N N . ILE B 1 21 ? -22.512 -18.627 7.585 1.00 12.87 21 ILE B N 1
ATOM 1467 C CA . ILE B 1 21 ? -23.796 -19.228 7.915 1.00 14.63 21 ILE B CA 1
ATOM 1468 C C . ILE B 1 21 ? -24.863 -18.159 8.092 1.00 15.50 21 ILE B C 1
ATOM 1469 O O . ILE B 1 21 ? -26.017 -18.337 7.682 1.00 20.19 21 ILE B O 1
ATOM 1474 N N . GLN B 1 22 ? -24.506 -17.033 8.708 1.00 14.03 22 GLN B N 1
ATOM 1475 C CA . GLN B 1 22 ? -25.470 -15.950 8.864 1.00 16.29 22 GLN B CA 1
ATOM 1476 C C . GLN B 1 22 ? -25.912 -15.420 7.507 1.00 18.80 22 GLN B C 1
ATOM 1477 O O . GLN B 1 22 ? -27.109 -15.219 7.271 1.00 20.57 22 GLN B O 1
ATOM 1483 N N . LEU B 1 23 ? -24.962 -15.201 6.595 1.00 15.95 23 LEU B N 1
ATOM 1484 C CA . LEU B 1 23 ? -25.324 -14.730 5.263 1.00 16.91 23 LEU B CA 1
ATOM 1485 C C . LEU B 1 23 ? -26.236 -15.726 4.557 1.00 21.45 23 LEU B C 1
ATOM 1486 O O . LEU B 1 23 ? -27.264 -15.345 3.981 1.00 23.33 23 LEU B O 1
ATOM 1491 N N . ILE B 1 24 ? -25.864 -17.004 4.576 1.00 19.27 24 ILE B N 1
ATOM 1492 C CA . ILE B 1 24 ? -26.597 -18.012 3.814 1.00 22.80 24 ILE B CA 1
ATOM 1493 C C . ILE B 1 24 ? -27.883 -18.398 4.535 1.00 25.41 24 ILE B C 1
ATOM 1494 O O . ILE B 1 24 ? -28.988 -18.242 3.999 1.00 29.27 24 ILE B O 1
ATOM 1499 N N . GLN B 1 25 ? -27.760 -18.871 5.776 1.00 23.67 25 GLN B N 1
ATOM 1500 C CA . GLN B 1 25 ? -28.857 -19.543 6.465 1.00 27.39 25 GLN B CA 1
ATOM 1501 C C . GLN B 1 25 ? -29.599 -18.644 7.447 1.00 30.85 25 GLN B C 1
ATOM 1502 O O . GLN B 1 25 ? -30.593 -19.081 8.037 1.00 34.10 25 GLN B O 1
ATOM 1508 N N . ASN B 1 26 ? -29.139 -17.408 7.640 1.00 22.91 26 ASN B N 1
ATOM 1509 C CA . ASN B 1 26 ? -29.853 -16.398 8.416 1.00 25.95 26 ASN B CA 1
ATOM 1510 C C . ASN B 1 26 ? -30.022 -16.806 9.874 1.00 26.86 26 ASN B C 1
ATOM 1511 O O . ASN B 1 26 ? -31.009 -16.446 10.524 1.00 29.22 26 ASN B O 1
ATOM 1516 N N . HIS B 1 27 ? -29.070 -17.561 10.410 1.00 26.48 27 HIS B N 1
ATOM 1517 C CA . HIS B 1 27 ? -29.105 -17.862 11.827 1.00 26.23 27 HIS B CA 1
ATOM 1518 C C . HIS B 1 27 ? -27.695 -17.851 12.389 1.00 25.59 27 HIS B C 1
ATOM 1519 O O . HIS B 1 27 ? -26.698 -17.877 11.659 1.00 23.02 27 HIS B O 1
ATOM 1526 N N . PHE B 1 28 ? -27.645 -17.781 13.712 1.00 22.10 28 PHE B N 1
ATOM 1527 C CA . PHE B 1 28 ? -26.421 -17.815 14.494 1.00 22.31 28 PHE B CA 1
ATOM 1528 C C . PHE B 1 28 ? -26.665 -18.780 15.640 1.00 28.10 28 PHE B C 1
ATOM 1529 O O . PHE B 1 28 ? -27.701 -18.696 16.303 1.00 32.44 28 PHE B O 1
ATOM 1537 N N . VAL B 1 29 ? -25.736 -19.699 15.862 1.00 28.75 29 VAL B N 1
ATOM 1538 C CA . VAL B 1 29 ? -25.751 -20.545 17.050 1.00 37.88 29 VAL B CA 1
ATOM 1539 C C . VAL B 1 29 ? -24.377 -20.459 17.696 1.00 34.34 29 VAL B C 1
ATOM 1540 O O . VAL B 1 29 ? -23.359 -20.670 17.027 1.00 33.86 29 VAL B O 1
ATOM 1544 N N . ASP B 1 30 ? -24.350 -20.118 18.984 1.00 35.49 30 ASP B N 1
ATOM 1545 C CA . ASP B 1 30 ? -23.105 -19.946 19.733 1.00 36.31 30 ASP B CA 1
ATOM 1546 C C . ASP B 1 30 ? -22.402 -21.293 19.840 1.00 42.15 30 ASP B C 1
ATOM 1547 O O . ASP B 1 30 ? -22.820 -22.169 20.601 1.00 49.80 30 ASP B O 1
ATOM 1552 N N . GLU B 1 31 ? -21.333 -21.469 19.072 1.00 38.99 31 GLU B N 1
ATOM 1553 C CA . GLU B 1 31 ? -20.558 -22.700 19.129 1.00 40.95 31 GLU B CA 1
ATOM 1554 C C . GLU B 1 31 ? -19.099 -22.411 19.472 1.00 40.66 31 GLU B C 1
ATOM 1555 O O . GLU B 1 31 ? -18.187 -22.747 18.711 1.00 45.19 31 GLU B O 1
ATOM 1561 N N . GLU B 1 37 ? -16.759 -29.733 3.064 1.00 32.30 37 GLU B N 1
ATOM 1562 C CA . GLU B 1 37 ? -15.657 -29.577 2.113 1.00 31.21 37 GLU B CA 1
ATOM 1563 C C . GLU B 1 37 ? -16.049 -28.633 0.979 1.00 30.36 37 GLU B C 1
ATOM 1564 O O . GLU B 1 37 ? -15.218 -27.898 0.443 1.00 26.91 37 GLU B O 1
ATOM 1570 N N . ASP B 1 38 ? -17.335 -28.653 0.641 1.00 30.42 38 ASP B N 1
ATOM 1571 C CA . ASP B 1 38 ? -17.866 -27.889 -0.471 1.00 29.73 38 ASP B CA 1
ATOM 1572 C C . ASP B 1 38 ? -18.031 -26.418 -0.084 1.00 29.30 38 ASP B C 1
ATOM 1573 O O . ASP B 1 38 ? -17.903 -26.028 1.079 1.00 29.74 38 ASP B O 1
ATOM 1578 N N . SER B 1 39 ? -18.316 -25.597 -1.086 1.00 27.83 39 SER B N 1
ATOM 1579 C CA . SER B 1 39 ? -18.662 -24.206 -0.858 1.00 26.83 39 SER B CA 1
ATOM 1580 C C . SER B 1 39 ? -20.151 -24.068 -0.550 1.00 27.30 39 SER B C 1
ATOM 1581 O O . SER B 1 39 ? -20.953 -24.973 -0.801 1.00 26.79 39 SER B O 1
ATOM 1584 N N . TYR B 1 40 ? -20.512 -22.916 0.007 1.00 21.19 40 TYR B N 1
ATOM 1585 C CA . TYR B 1 40 ? -21.898 -22.544 0.259 1.00 22.83 40 TYR B CA 1
ATOM 1586 C C . TYR B 1 40 ? -22.396 -21.687 -0.896 1.00 22.57 40 TYR B C 1
ATOM 1587 O O . TYR B 1 40 ? -21.673 -20.819 -1.382 1.00 22.99 40 TYR B O 1
ATOM 1596 N N . ARG B 1 41 ? -23.623 -21.933 -1.344 1.00 21.26 41 ARG B N 1
ATOM 1597 C CA . ARG B 1 41 ? -24.168 -21.231 -2.500 1.00 21.16 41 ARG B CA 1
ATOM 1598 C C . ARG B 1 41 ? -25.482 -20.551 -2.140 1.00 25.20 41 ARG B C 1
ATOM 1599 O O . ARG B 1 41 ? -26.309 -21.116 -1.421 1.00 26.20 41 ARG B O 1
ATOM 1607 N N . LYS B 1 42 ? -25.668 -19.330 -2.639 1.00 21.92 42 LYS B N 1
ATOM 1608 C CA . LYS B 1 42 ? -26.938 -18.637 -2.463 1.00 23.62 42 LYS B CA 1
ATOM 1609 C C . LYS B 1 42 ? -27.114 -17.617 -3.579 1.00 26.97 42 LYS B C 1
ATOM 1610 O O . LYS B 1 42 ? -26.163 -16.920 -3.949 1.00 24.57 42 LYS B O 1
ATOM 1616 N N . GLN B 1 43 ? -28.335 -17.533 -4.102 1.00 21.22 43 GLN B N 1
ATOM 1617 C CA . GLN B 1 43 ? -28.683 -16.529 -5.094 1.00 24.23 43 GLN B CA 1
ATOM 1618 C C . GLN B 1 43 ? -29.282 -15.321 -4.393 1.00 26.56 43 GLN B C 1
ATOM 1619 O O . GLN B 1 43 ? -30.177 -15.462 -3.554 1.00 25.64 43 GLN B O 1
ATOM 1625 N N . VAL B 1 44 ? -28.781 -14.137 -4.734 1.00 17.78 44 VAL B N 1
ATOM 1626 C CA . VAL B 1 44 ? -29.293 -12.885 -4.197 1.00 21.53 44 VAL B CA 1
ATOM 1627 C C . VAL B 1 44 ? -29.365 -11.901 -5.350 1.00 18.91 44 VAL B C 1
ATOM 1628 O O . VAL B 1 44 ? -28.637 -12.025 -6.338 1.00 21.73 44 VAL B O 1
ATOM 1632 N N . VAL B 1 45 ? -30.263 -10.930 -5.240 1.00 18.76 45 VAL B N 1
ATOM 1633 C CA . VAL B 1 45 ? -30.292 -9.819 -6.180 1.00 17.47 45 VAL B CA 1
ATOM 1634 C C . VAL B 1 45 ? -29.523 -8.674 -5.535 1.00 17.36 45 VAL B C 1
ATOM 1635 O O . VAL B 1 45 ? -29.885 -8.204 -4.450 1.00 18.94 45 VAL B O 1
ATOM 1639 N N . ILE B 1 46 ? -28.425 -8.273 -6.168 1.00 15.38 46 ILE B N 1
ATOM 1640 C CA . ILE B 1 46 ? -27.571 -7.194 -5.679 1.00 15.51 46 ILE B CA 1
ATOM 1641 C C . ILE B 1 46 ? -27.548 -6.123 -6.756 1.00 15.43 46 ILE B C 1
ATOM 1642 O O . ILE B 1 46 ? -27.033 -6.353 -7.859 1.00 14.15 46 ILE B O 1
ATOM 1647 N N . ASP B 1 47 ? -28.097 -4.953 -6.438 1.00 19.78 47 ASP B N 1
ATOM 1648 C CA . ASP B 1 47 ? -28.154 -3.828 -7.378 1.00 17.20 47 ASP B CA 1
ATOM 1649 C C . ASP B 1 47 ? -28.841 -4.227 -8.678 1.00 16.27 47 ASP B C 1
ATOM 1650 O O . ASP B 1 47 ? -28.395 -3.883 -9.774 1.00 17.81 47 ASP B O 1
ATOM 1655 N N . GLY B 1 48 ? -29.934 -4.972 -8.553 1.00 18.49 48 GLY B N 1
ATOM 1656 C CA . GLY B 1 48 ? -30.722 -5.358 -9.702 1.00 19.80 48 GLY B CA 1
ATOM 1657 C C . GLY B 1 48 ? -30.186 -6.530 -10.481 1.00 20.06 48 GLY B C 1
ATOM 1658 O O . GLY B 1 48 ? -30.786 -6.905 -11.490 1.00 21.63 48 GLY B O 1
ATOM 1659 N N . GLU B 1 49 ? -29.078 -7.116 -10.056 1.00 18.11 49 GLU B N 1
ATOM 1660 C CA . GLU B 1 49 ? -28.462 -8.224 -10.761 1.00 17.84 49 GLU B CA 1
ATOM 1661 C C . GLU B 1 49 ? -28.645 -9.486 -9.937 1.00 19.26 49 GLU B C 1
ATOM 1662 O O . GLU B 1 49 ? -28.299 -9.513 -8.751 1.00 18.98 49 GLU B O 1
ATOM 1668 N N . THR B 1 50 ? -29.184 -10.523 -10.561 1.00 19.20 50 THR B N 1
ATOM 1669 C CA . THR B 1 50 ? -29.257 -11.820 -9.904 1.00 20.05 50 THR B CA 1
ATOM 1670 C C . THR B 1 50 ? -27.851 -12.389 -9.812 1.00 16.37 50 THR B C 1
ATOM 1671 O O . THR B 1 50 ? -27.206 -12.664 -10.829 1.00 20.27 50 THR B O 1
ATOM 1675 N N . SER B 1 51 ? -27.360 -12.519 -8.590 1.00 16.11 51 SER B N 1
ATOM 1676 C CA . SER B 1 51 ? -25.986 -12.905 -8.325 1.00 20.22 51 SER B CA 1
ATOM 1677 C C . SER B 1 51 ? -26.008 -14.252 -7.625 1.00 16.95 51 SER B C 1
ATOM 1678 O O . SER B 1 51 ? -26.741 -14.428 -6.649 1.00 22.49 51 SER B O 1
ATOM 1681 N N . LEU B 1 52 ? -25.232 -15.201 -8.132 1.00 15.87 52 LEU B N 1
ATOM 1682 C CA . LEU B 1 52 ? -25.031 -16.475 -7.458 1.00 19.63 52 LEU B CA 1
ATOM 1683 C C . LEU B 1 52 ? -23.737 -16.335 -6.679 1.00 18.76 52 LEU B C 1
ATOM 1684 O O . LEU B 1 52 ? -22.662 -16.213 -7.273 1.00 19.14 52 LEU B O 1
ATOM 1689 N N . LEU B 1 53 ? -23.851 -16.295 -5.358 1.00 15.58 53 LEU B N 1
ATOM 1690 C CA . LEU B 1 53 ? -22.693 -16.215 -4.480 1.00 15.90 53 LEU B CA 1
ATOM 1691 C C . LEU B 1 53 ? -22.260 -17.628 -4.115 1.00 18.58 53 LEU B C 1
ATOM 1692 O O . LEU B 1 53 ? -23.037 -18.391 -3.531 1.00 20.35 53 LEU B O 1
ATOM 1697 N N . ASP B 1 54 ? -21.034 -17.972 -4.465 1.00 15.25 54 ASP B N 1
ATOM 1698 C CA . ASP B 1 54 ? -20.414 -19.219 -4.050 1.00 19.18 54 ASP B CA 1
ATOM 1699 C C . ASP B 1 54 ? -19.361 -18.846 -3.022 1.00 19.42 54 ASP B C 1
ATOM 1700 O O . ASP B 1 54 ? -18.442 -18.078 -3.325 1.00 19.52 54 ASP B O 1
ATOM 1705 N N . ILE B 1 55 ? -19.515 -19.333 -1.798 1.00 15.15 55 ILE B N 1
ATOM 1706 C CA . ILE B 1 55 ? -18.681 -18.869 -0.697 1.00 13.75 55 ILE B CA 1
ATOM 1707 C C . ILE B 1 55 ? -17.898 -20.041 -0.145 1.00 15.12 55 ILE B C 1
ATOM 1708 O O . ILE B 1 55 ? -18.485 -21.037 0.299 1.00 16.89 55 ILE B O 1
ATOM 1713 N N . LEU B 1 56 ? -16.577 -19.921 -0.173 1.00 12.57 56 LEU B N 1
ATOM 1714 C CA . LEU B 1 56 ? -15.691 -20.916 0.416 1.00 13.52 56 LEU B CA 1
ATOM 1715 C C . LEU B 1 56 ? -15.272 -20.419 1.795 1.00 13.91 56 LEU B C 1
ATOM 1716 O O . LEU B 1 56 ? -14.660 -19.353 1.920 1.00 13.05 56 LEU B O 1
ATOM 1721 N N . ASP B 1 57 ? -15.622 -21.178 2.819 1.00 15.42 57 ASP B N 1
ATOM 1722 C CA . ASP B 1 57 ? -15.342 -20.828 4.210 1.00 16.19 57 ASP B CA 1
ATOM 1723 C C . ASP B 1 57 ? -14.102 -21.611 4.637 1.00 18.85 57 ASP B C 1
ATOM 1724 O O . ASP B 1 57 ? -14.180 -22.814 4.899 1.00 21.97 57 ASP B O 1
ATOM 1729 N N . THR B 1 58 ? -12.957 -20.926 4.701 1.00 15.58 58 THR B N 1
ATOM 1730 C CA . THR B 1 58 ? -11.669 -21.578 4.898 1.00 15.27 58 THR B CA 1
ATOM 1731 C C . THR B 1 58 ? -11.352 -21.707 6.383 1.00 16.94 58 THR B C 1
ATOM 1732 O O . THR B 1 58 ? -11.957 -21.054 7.232 1.00 20.36 58 THR B O 1
ATOM 1736 N N . ALA B 1 59 ? -10.385 -22.570 6.679 1.00 15.57 59 ALA B N 1
ATOM 1737 C CA . ALA B 1 59 ? -9.886 -22.761 8.031 1.00 19.37 59 ALA B CA 1
ATOM 1738 C C . ALA B 1 59 ? -8.390 -23.029 7.965 1.00 18.69 59 ALA B C 1
ATOM 1739 O O . ALA B 1 59 ? -7.829 -23.339 6.904 1.00 18.42 59 ALA B O 1
ATOM 1741 N N . GLY B 1 60 ? -7.749 -22.916 9.128 1.00 19.50 60 GLY B N 1
ATOM 1742 C CA . GLY B 1 60 ? -6.327 -23.155 9.244 1.00 16.08 60 GLY B CA 1
ATOM 1743 C C . GLY B 1 60 ? -5.946 -24.590 9.482 1.00 20.77 60 GLY B C 1
ATOM 1744 O O . GLY B 1 60 ? -4.776 -24.943 9.336 1.00 17.53 60 GLY B O 1
ATOM 1745 N N . GLN B 1 61 ? -6.910 -25.421 9.860 1.00 20.50 61 GLN B N 1
ATOM 1746 C CA . GLN B 1 61 ? -6.719 -26.860 9.988 1.00 25.31 61 GLN B CA 1
ATOM 1747 C C . GLN B 1 61 ? -7.808 -27.522 9.159 1.00 29.95 61 GLN B C 1
ATOM 1748 O O . GLN B 1 61 ? -8.985 -27.513 9.542 1.00 29.76 61 GLN B O 1
ATOM 1754 N N . GLU B 1 62 ? -7.413 -28.065 8.015 1.00 23.19 62 GLU B N 1
ATOM 1755 C CA . GLU B 1 62 ? -8.314 -28.655 7.043 1.00 24.78 62 GLU B CA 1
ATOM 1756 C C . GLU B 1 62 ? -7.663 -29.904 6.480 1.00 26.24 62 GLU B C 1
ATOM 1757 O O . GLU B 1 62 ? -6.447 -29.934 6.285 1.00 27.11 62 GLU B O 1
ATOM 1763 N N . GLU B 1 63 ? -8.472 -30.919 6.201 1.00 27.94 63 GLU B N 1
ATOM 1764 C CA . GLU B 1 63 ? -7.974 -32.057 5.444 1.00 25.66 63 GLU B CA 1
ATOM 1765 C C . GLU B 1 63 ? -7.597 -31.611 4.035 1.00 24.71 63 GLU B C 1
ATOM 1766 O O . GLU B 1 63 ? -8.151 -30.645 3.501 1.00 24.25 63 GLU B O 1
ATOM 1772 N N . TYR B 1 64 ? -6.630 -32.313 3.436 1.00 20.80 64 TYR B N 1
ATOM 1773 C CA . TYR B 1 64 ? -6.260 -32.021 2.055 1.00 18.37 64 TYR B CA 1
ATOM 1774 C C . TYR B 1 64 ? -7.495 -32.083 1.159 1.00 17.89 64 TYR B C 1
ATOM 1775 O O . TYR B 1 64 ? -8.333 -32.976 1.296 1.00 16.51 64 TYR B O 1
ATOM 1784 N N . SER B 1 65 ? -7.600 -31.129 0.230 1.00 15.40 65 SER B N 1
ATOM 1785 C CA . SER B 1 65 ? -8.687 -31.147 -0.747 1.00 13.97 65 SER B CA 1
ATOM 1786 C C . SER B 1 65 ? -8.222 -30.486 -2.035 1.00 14.50 65 SER B C 1
ATOM 1787 O O . SER B 1 65 ? -7.989 -29.271 -2.057 1.00 13.62 65 SER B O 1
ATOM 1790 N N . ALA B 1 66 ? -8.130 -31.271 -3.111 1.00 13.18 66 ALA B N 1
ATOM 1791 C CA . ALA B 1 66 ? -7.844 -30.690 -4.415 1.00 10.53 66 ALA B CA 1
ATOM 1792 C C . ALA B 1 66 ? -8.937 -29.716 -4.824 1.00 10.70 66 ALA B C 1
ATOM 1793 O O . ALA B 1 66 ? -8.652 -28.661 -5.400 1.00 11.71 66 ALA B O 1
ATOM 1795 N N . MET B 1 67 ? -10.192 -30.059 -4.526 1.00 11.41 67 MET B N 1
ATOM 1796 C CA . MET B 1 67 ? -11.315 -29.193 -4.874 1.00 12.17 67 MET B CA 1
ATOM 1797 C C . MET B 1 67 ? -11.180 -27.837 -4.201 1.00 15.17 67 MET B C 1
ATOM 1798 O O . MET B 1 67 ? -11.338 -26.794 -4.847 1.00 12.27 67 MET B O 1
ATOM 1803 N N . ARG B 1 68 ? -10.869 -27.833 -2.902 1.00 12.15 68 ARG B N 1
ATOM 1804 C CA . ARG B 1 68 ? -10.743 -26.559 -2.198 1.00 12.96 68 ARG B CA 1
ATOM 1805 C C . ARG B 1 68 ? -9.536 -25.759 -2.685 1.00 11.62 68 ARG B C 1
ATOM 1806 O O . ARG B 1 68 ? -9.616 -24.530 -2.791 1.00 14.33 68 ARG B O 1
ATOM 1814 N N . ASP B 1 69 ? -8.432 -26.430 -3.039 1.00 11.17 69 ASP B N 1
ATOM 1815 C CA . ASP B 1 69 ? -7.298 -25.709 -3.615 1.00 10.43 69 ASP B CA 1
ATOM 1816 C C . ASP B 1 69 ? -7.690 -25.069 -4.942 1.00 10.56 69 ASP B C 1
ATOM 1817 O O . ASP B 1 69 ? -7.318 -23.925 -5.231 1.00 12.69 69 ASP B O 1
ATOM 1822 N N . GLN B 1 70 ? -8.456 -25.796 -5.759 1.00 10.85 70 GLN B N 1
ATOM 1823 C CA . GLN B 1 70 ? -8.903 -25.231 -7.026 1.00 12.56 70 GLN B CA 1
ATOM 1824 C C . GLN B 1 70 ? -9.831 -24.048 -6.787 1.00 12.95 70 GLN B C 1
ATOM 1825 O O . GLN B 1 70 ? -9.697 -23.004 -7.436 1.00 12.84 70 GLN B O 1
ATOM 1831 N N . TYR B 1 71 ? -10.760 -24.189 -5.842 1.00 14.19 71 TYR B N 1
ATOM 1832 C CA . TYR B 1 71 ? -11.680 -23.094 -5.537 1.00 14.84 71 TYR B CA 1
ATOM 1833 C C . TYR B 1 71 ? -10.928 -21.872 -5.026 1.00 15.66 71 TYR B C 1
ATOM 1834 O O . TYR B 1 71 ? -11.283 -20.734 -5.347 1.00 17.29 71 TYR B O 1
ATOM 1843 N N . MET B 1 72 ? -9.899 -22.082 -4.213 1.00 12.71 72 MET B N 1
ATOM 1844 C CA . MET B 1 72 ? -9.111 -20.953 -3.742 1.00 11.55 72 MET B CA 1
ATOM 1845 C C . MET B 1 72 ? -8.429 -20.239 -4.895 1.00 14.14 72 MET B C 1
ATOM 1846 O O . MET B 1 72 ? -8.370 -19.007 -4.925 1.00 14.29 72 MET B O 1
ATOM 1851 N N . ARG B 1 73 ? -7.880 -20.997 -5.844 1.00 11.77 73 ARG B N 1
ATOM 1852 C CA . ARG B 1 73 ? -7.122 -20.383 -6.924 1.00 13.54 73 ARG B CA 1
ATOM 1853 C C . ARG B 1 73 ? -8.002 -19.513 -7.802 1.00 16.36 73 ARG B C 1
ATOM 1854 O O . ARG B 1 73 ? -7.546 -18.494 -8.335 1.00 17.91 73 ARG B O 1
ATOM 1862 N N . THR B 1 74 ? -9.250 -19.911 -7.984 1.00 15.72 74 THR B N 1
ATOM 1863 C CA . THR B 1 74 ? -10.169 -19.183 -8.840 1.00 18.91 74 THR B CA 1
ATOM 1864 C C . THR B 1 74 ? -11.080 -18.242 -8.066 1.00 18.18 74 THR B C 1
ATOM 1865 O O . THR B 1 74 ? -11.974 -17.640 -8.670 1.00 17.20 74 THR B O 1
ATOM 1869 N N . GLY B 1 75 ? -10.887 -18.113 -6.752 1.00 17.92 75 GLY B N 1
ATOM 1870 C CA . GLY B 1 75 ? -11.645 -17.164 -5.958 1.00 12.60 75 GLY B CA 1
ATOM 1871 C C . GLY B 1 75 ? -11.559 -15.761 -6.519 1.00 11.16 75 GLY B C 1
ATOM 1872 O O . GLY B 1 75 ? -10.469 -15.291 -6.852 1.00 14.18 75 GLY B O 1
ATOM 1873 N N . GLU B 1 76 ? -12.701 -15.077 -6.628 1.00 9.64 76 GLU B N 1
ATOM 1874 C CA . GLU B 1 76 ? -12.715 -13.750 -7.232 1.00 10.22 76 GLU B CA 1
ATOM 1875 C C . GLU B 1 76 ? -12.608 -12.628 -6.214 1.00 10.09 76 GLU B C 1
ATOM 1876 O O . GLU B 1 76 ? -12.185 -11.519 -6.566 1.00 13.51 76 GLU B O 1
ATOM 1882 N N . GLY B 1 77 ? -12.975 -12.881 -4.972 1.00 8.44 77 GLY B N 1
ATOM 1883 C CA . GLY B 1 77 ? -12.861 -11.854 -3.953 1.00 10.51 77 GLY B CA 1
ATOM 1884 C C . GLY B 1 77 ? -12.701 -12.526 -2.616 1.00 9.04 77 GLY B C 1
ATOM 1885 O O . GLY B 1 77 ? -13.179 -13.645 -2.408 1.00 9.35 77 GLY B O 1
ATOM 1886 N N . PHE B 1 78 ? -12.006 -11.845 -1.710 1.00 7.65 78 PHE B N 1
ATOM 1887 C CA . PHE B 1 78 ? -11.694 -12.396 -0.400 1.00 7.93 78 PHE B CA 1
ATOM 1888 C C . PHE B 1 78 ? -12.175 -11.464 0.693 1.00 7.33 78 PHE B C 1
ATOM 1889 O O . PHE B 1 78 ? -11.955 -10.248 0.621 1.00 8.75 78 PHE B O 1
ATOM 1897 N N . LEU B 1 79 ? -12.851 -12.035 1.687 1.00 8.91 79 LEU B N 1
ATOM 1898 C CA . LEU B 1 79 ? -13.106 -11.361 2.954 1.00 7.64 79 LEU B CA 1
ATOM 1899 C C . LEU B 1 79 ? -11.933 -11.657 3.874 1.00 8.22 79 LEU B C 1
ATOM 1900 O O . LEU B 1 79 ? -11.623 -12.822 4.122 1.00 10.34 79 LEU B O 1
ATOM 1905 N N . LEU B 1 80 ? -11.269 -10.618 4.349 1.00 9.19 80 LEU B N 1
ATOM 1906 C CA . LEU B 1 80 ? -10.174 -10.748 5.311 1.00 10.34 80 LEU B CA 1
ATOM 1907 C C . LEU B 1 80 ? -10.795 -10.438 6.659 1.00 8.45 80 LEU B C 1
ATOM 1908 O O . LEU B 1 80 ? -11.047 -9.274 6.958 1.00 9.19 80 LEU B O 1
ATOM 1913 N N . VAL B 1 81 ? -11.034 -11.471 7.477 1.00 7.52 81 VAL B N 1
ATOM 1914 C CA . VAL B 1 81 ? -11.792 -11.333 8.710 1.00 6.70 81 VAL B CA 1
ATOM 1915 C C . VAL B 1 81 ? -10.842 -11.343 9.894 1.00 8.27 81 VAL B C 1
ATOM 1916 O O . VAL B 1 81 ? -9.994 -12.234 10.011 1.00 9.24 81 VAL B O 1
ATOM 1920 N N . PHE B 1 82 ? -10.991 -10.359 10.770 1.00 7.94 82 PHE B N 1
ATOM 1921 C CA . PHE B 1 82 ? -10.428 -10.408 12.116 1.00 7.75 82 PHE B CA 1
ATOM 1922 C C . PHE B 1 82 ? -11.571 -10.160 13.077 1.00 7.92 82 PHE B C 1
ATOM 1923 O O . PHE B 1 82 ? -12.677 -9.807 12.667 1.00 8.32 82 PHE B O 1
ATOM 1931 N N . ALA B 1 83 ? -11.319 -10.350 14.368 1.00 6.95 83 ALA B N 1
ATOM 1932 C CA . ALA B 1 83 ? -12.328 -10.070 15.379 1.00 7.03 83 ALA B CA 1
ATOM 1933 C C . ALA B 1 83 ? -11.909 -8.849 16.178 1.00 6.90 83 ALA B C 1
ATOM 1934 O O . ALA B 1 83 ? -10.733 -8.705 16.535 1.00 8.15 83 ALA B O 1
ATOM 1936 N N . ILE B 1 84 ? -12.863 -7.947 16.425 1.00 8.52 84 ILE B N 1
ATOM 1937 C CA . ILE B 1 84 ? -12.512 -6.685 17.060 1.00 6.73 84 ILE B CA 1
ATOM 1938 C C . ILE B 1 84 ? -12.081 -6.864 18.506 1.00 9.13 84 ILE B C 1
ATOM 1939 O O . ILE B 1 84 ? -11.536 -5.927 19.094 1.00 10.17 84 ILE B O 1
ATOM 1944 N N . ASN B 1 85 ? -12.299 -8.038 19.085 1.00 9.30 85 ASN B N 1
ATOM 1945 C CA . ASN B 1 85 ? -11.844 -8.354 20.434 1.00 9.63 85 ASN B CA 1
ATOM 1946 C C . ASN B 1 85 ? -10.661 -9.310 20.399 1.00 11.49 85 ASN B C 1
ATOM 1947 O O . ASN B 1 85 ? -10.433 -10.060 21.342 1.00 12.89 85 ASN B O 1
ATOM 1952 N N . ASN B 1 86 ? -9.909 -9.313 19.308 1.00 8.72 86 ASN B N 1
ATOM 1953 C CA . ASN B 1 86 ? -8.807 -10.254 19.140 1.00 8.96 86 ASN B CA 1
ATOM 1954 C C . ASN B 1 86 ? -7.705 -9.509 18.395 1.00 9.98 86 ASN B C 1
ATOM 1955 O O . ASN B 1 86 ? -7.643 -9.518 17.162 1.00 9.05 86 ASN B O 1
ATOM 1960 N N . THR B 1 87 ? -6.832 -8.854 19.159 1.00 8.32 87 THR B N 1
ATOM 1961 C CA . THR B 1 87 ? -5.790 -8.042 18.549 1.00 7.58 87 THR B CA 1
ATOM 1962 C C . THR B 1 87 ? -4.861 -8.890 17.705 1.00 9.85 87 THR B C 1
ATOM 1963 O O . THR B 1 87 ? -4.428 -8.464 16.630 1.00 8.30 87 THR B O 1
ATOM 1967 N N . LYS B 1 88 ? -4.547 -10.100 18.176 1.00 9.78 88 LYS B N 1
ATOM 1968 C CA . LYS B 1 88 ? -3.696 -10.990 17.399 1.00 9.98 88 LYS B CA 1
ATOM 1969 C C . LYS B 1 88 ? -4.303 -11.273 16.029 1.00 8.38 88 LYS B C 1
ATOM 1970 O O . LYS B 1 88 ? -3.586 -11.290 15.025 1.00 8.74 88 LYS B O 1
ATOM 1976 N N . SER B 1 89 ? -5.626 -11.471 15.959 1.00 8.45 89 SER B N 1
ATOM 1977 C CA . SER B 1 89 ? -6.250 -11.744 14.663 1.00 10.10 89 SER B CA 1
ATOM 1978 C C . SER B 1 89 ? -6.117 -10.552 13.727 1.00 8.94 89 SER B C 1
ATOM 1979 O O . SER B 1 89 ? -6.009 -10.727 12.503 1.00 7.38 89 SER B O 1
ATOM 1982 N N . PHE B 1 90 ? -6.111 -9.341 14.284 1.00 6.53 90 PHE B N 1
ATOM 1983 C CA . PHE B 1 90 ? -5.908 -8.146 13.477 1.00 7.26 90 PHE B CA 1
ATOM 1984 C C . PHE B 1 90 ? -4.468 -8.056 12.998 1.00 8.33 90 PHE B C 1
ATOM 1985 O O . PHE B 1 90 ? -4.213 -7.771 11.815 1.00 9.57 90 PHE B O 1
ATOM 1993 N N . GLU B 1 91 ? -3.509 -8.306 13.903 1.00 9.38 91 GLU B N 1
ATOM 1994 C CA . GLU B 1 91 ? -2.099 -8.341 13.523 1.00 12.11 91 GLU B CA 1
ATOM 1995 C C . GLU B 1 91 ? -1.852 -9.368 12.430 1.00 12.66 91 GLU B C 1
ATOM 1996 O O . GLU B 1 91 ? -1.052 -9.134 11.515 1.00 16.56 91 GLU B O 1
ATOM 2002 N N . ASP B 1 92 ? -2.579 -10.484 12.474 1.00 10.22 92 ASP B N 1
ATOM 2003 C CA . ASP B 1 92 ? -2.387 -11.563 11.514 1.00 12.77 92 ASP B CA 1
ATOM 2004 C C . ASP B 1 92 ? -2.965 -11.245 10.143 1.00 12.53 92 ASP B C 1
ATOM 2005 O O . ASP B 1 92 ? -2.677 -11.975 9.193 1.00 11.70 92 ASP B O 1
ATOM 2010 N N . ILE B 1 93 ? -3.754 -10.173 10.007 1.00 9.63 93 ILE B N 1
ATOM 2011 C CA . ILE B 1 93 ? -4.372 -9.867 8.717 1.00 9.25 93 ILE B CA 1
ATOM 2012 C C . ILE B 1 93 ? -3.313 -9.724 7.632 1.00 11.00 93 ILE B C 1
ATOM 2013 O O . ILE B 1 93 ? -3.510 -10.156 6.488 1.00 10.77 93 ILE B O 1
ATOM 2018 N N . HIS B 1 94 ? -2.171 -9.135 7.968 1.00 11.99 94 HIS B N 1
ATOM 2019 C CA . HIS B 1 94 ? -1.144 -8.941 6.954 1.00 12.16 94 HIS B CA 1
ATOM 2020 C C . HIS B 1 94 ? -0.650 -10.267 6.393 1.00 11.91 94 HIS B C 1
ATOM 2021 O O . HIS B 1 94 ? -0.362 -10.366 5.195 1.00 11.97 94 HIS B O 1
ATOM 2028 N N . HIS B 1 95 ? -0.538 -11.293 7.240 1.00 11.71 95 HIS B N 1
ATOM 2029 C CA . HIS B 1 95 ? -0.182 -12.620 6.745 1.00 10.99 95 HIS B CA 1
ATOM 2030 C C . HIS B 1 95 ? -1.208 -13.100 5.735 1.00 11.67 95 HIS B C 1
ATOM 2031 O O . HIS B 1 95 ? -0.857 -13.633 4.673 1.00 11.11 95 HIS B O 1
ATOM 2038 N N . TYR B 1 96 ? -2.489 -12.927 6.061 1.00 10.50 96 TYR B N 1
ATOM 2039 C CA . TYR B 1 96 ? -3.544 -13.390 5.165 1.00 9.81 96 TYR B CA 1
ATOM 2040 C C . TYR B 1 96 ? -3.528 -12.633 3.854 1.00 13.46 96 TYR B C 1
ATOM 2041 O O . TYR B 1 96 ? -3.699 -13.236 2.790 1.00 11.76 96 TYR B O 1
ATOM 2050 N N . ARG B 1 97 ? -3.335 -11.314 3.902 1.00 9.47 97 ARG B N 1
ATOM 2051 C CA . ARG B 1 97 ? -3.298 -10.562 2.650 1.00 10.09 97 ARG B CA 1
ATOM 2052 C C . ARG B 1 97 ? -2.167 -11.051 1.756 1.00 13.62 97 ARG B C 1
ATOM 2053 O O . ARG B 1 97 ? -2.359 -11.256 0.552 1.00 13.03 97 ARG B O 1
ATOM 2061 N N . GLU B 1 98 ? -0.976 -11.239 2.333 1.00 11.63 98 GLU B N 1
ATOM 2062 C CA . GLU B 1 98 ? 0.144 -11.739 1.548 1.00 15.70 98 GLU B CA 1
ATOM 2063 C C . GLU B 1 98 ? -0.150 -13.129 1.011 1.00 13.49 98 GLU B C 1
ATOM 2064 O O . GLU B 1 98 ? 0.211 -13.454 -0.123 1.00 15.13 98 GLU B O 1
ATOM 2070 N N . GLN B 1 99 ? -0.820 -13.962 1.804 1.00 12.04 99 GLN B N 1
ATOM 2071 C CA . GLN B 1 99 ? -1.099 -15.316 1.342 1.00 13.94 99 GLN B CA 1
ATOM 2072 C C . GLN B 1 99 ? -2.118 -15.309 0.209 1.00 12.96 99 GLN B C 1
ATOM 2073 O O . GLN B 1 99 ? -2.026 -16.125 -0.715 1.00 11.81 99 GLN B O 1
ATOM 2079 N N . ILE B 1 100 ? -3.100 -14.400 0.253 1.00 10.96 100 ILE B N 1
ATOM 2080 C CA . ILE B 1 100 ? -4.036 -14.301 -0.866 1.00 10.49 100 ILE B CA 1
ATOM 2081 C C . ILE B 1 100 ? -3.285 -14.002 -2.151 1.00 12.68 100 ILE B C 1
ATOM 2082 O O . ILE B 1 100 ? -3.555 -14.599 -3.202 1.00 12.34 100 ILE B O 1
ATOM 2087 N N . LYS B 1 101 ? -2.324 -13.078 -2.087 1.00 12.44 101 LYS B N 1
ATOM 2088 C CA . LYS B 1 101 ? -1.563 -12.725 -3.277 1.00 14.56 101 LYS B CA 1
ATOM 2089 C C . LYS B 1 101 ? -0.783 -13.920 -3.804 1.00 17.08 101 LYS B C 1
ATOM 2090 O O . LYS B 1 101 ? -0.643 -14.090 -5.020 1.00 18.81 101 LYS B O 1
ATOM 2096 N N . ARG B 1 102 ? -0.285 -14.776 -2.911 1.00 14.15 102 ARG B N 1
ATOM 2097 C CA . ARG B 1 102 ? 0.427 -15.965 -3.376 1.00 15.49 102 ARG B CA 1
ATOM 2098 C C . ARG B 1 102 ? -0.529 -17.013 -3.932 1.00 17.37 102 ARG B C 1
ATOM 2099 O O . ARG B 1 102 ? -0.265 -17.598 -4.988 1.00 19.03 102 ARG B O 1
ATOM 2107 N N . VAL B 1 103 ? -1.648 -17.253 -3.250 1.00 14.54 103 VAL B N 1
ATOM 2108 C CA . VAL B 1 103 ? -2.619 -18.236 -3.722 1.00 11.50 103 VAL B CA 1
ATOM 2109 C C . VAL B 1 103 ? -3.138 -17.857 -5.098 1.00 13.98 103 VAL B C 1
ATOM 2110 O O . VAL B 1 103 ? -3.335 -18.719 -5.960 1.00 17.73 103 VAL B O 1
ATOM 2114 N N . LYS B 1 104 ? -3.355 -16.563 -5.331 1.00 14.16 104 LYS B N 1
ATOM 2115 C CA . LYS B 1 104 ? -3.894 -16.045 -6.581 1.00 11.72 104 LYS B CA 1
ATOM 2116 C C . LYS B 1 104 ? -2.824 -15.686 -7.599 1.00 19.03 104 LYS B C 1
ATOM 2117 O O . LYS B 1 104 ? -3.168 -15.424 -8.756 1.00 20.70 104 LYS B O 1
ATOM 2123 N N . ASP B 1 105 ? -1.555 -15.624 -7.201 1.00 17.24 105 ASP B N 1
ATOM 2124 C CA . ASP B 1 105 ? -0.481 -15.218 -8.115 1.00 23.77 105 ASP B CA 1
ATOM 2125 C C . ASP B 1 105 ? -0.736 -13.819 -8.681 1.00 24.13 105 ASP B C 1
ATOM 2126 O O . ASP B 1 105 ? -0.534 -13.566 -9.868 1.00 24.08 105 ASP B O 1
ATOM 2131 N N . SER B 1 106 ? -1.192 -12.898 -7.832 1.00 20.16 106 SER B N 1
ATOM 2132 C CA . SER B 1 106 ? -1.561 -11.571 -8.295 1.00 22.42 106 SER B CA 1
ATOM 2133 C C . SER B 1 106 ? -1.443 -10.586 -7.143 1.00 26.18 106 SER B C 1
ATOM 2134 O O . SER B 1 106 ? -1.699 -10.932 -5.988 1.00 22.94 106 SER B O 1
ATOM 2137 N N . GLU B 1 107 ? -1.046 -9.358 -7.470 1.00 28.77 107 GLU B N 1
ATOM 2138 C CA . GLU B 1 107 ? -1.001 -8.269 -6.504 1.00 31.21 107 GLU B CA 1
ATOM 2139 C C . GLU B 1 107 ? -2.324 -7.525 -6.393 1.00 27.98 107 GLU B C 1
ATOM 2140 O O . GLU B 1 107 ? -2.502 -6.741 -5.453 1.00 30.63 107 GLU B O 1
ATOM 2146 N N . ASP B 1 108 ? -3.250 -7.757 -7.319 1.00 23.22 108 ASP B N 1
ATOM 2147 C CA . ASP B 1 108 ? -4.520 -7.042 -7.391 1.00 27.43 108 ASP B CA 1
ATOM 2148 C C . ASP B 1 108 ? -5.646 -8.066 -7.264 1.00 24.19 108 ASP B C 1
ATOM 2149 O O . ASP B 1 108 ? -6.066 -8.665 -8.258 1.00 28.31 108 ASP B O 1
ATOM 2154 N N . VAL B 1 109 ? -6.127 -8.270 -6.041 1.00 16.43 109 VAL B N 1
ATOM 2155 C CA . VAL B 1 109 ? -7.209 -9.208 -5.766 1.00 16.92 109 VAL B CA 1
ATOM 2156 C C . VAL B 1 109 ? -8.281 -8.436 -5.007 1.00 12.78 109 VAL B C 1
ATOM 2157 O O . 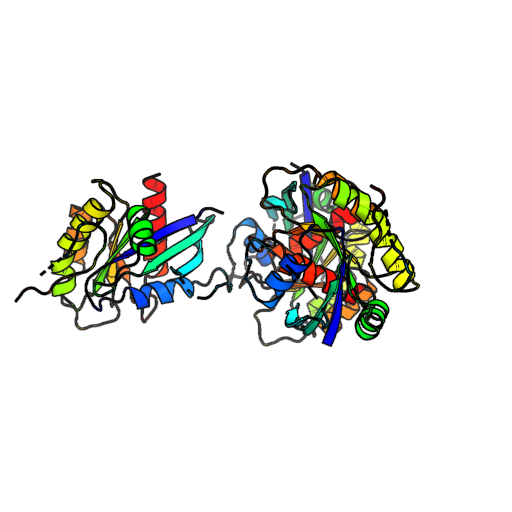VAL B 1 109 ? -7.950 -7.783 -4.003 1.00 15.30 109 VAL B O 1
ATOM 2161 N N . PRO B 1 110 ? -9.546 -8.453 -5.441 1.00 13.45 110 PRO B N 1
ATOM 2162 C CA . PRO B 1 110 ? -10.598 -7.777 -4.663 1.00 12.69 110 PRO B CA 1
ATOM 2163 C C . PRO B 1 110 ? -10.688 -8.346 -3.255 1.00 10.42 110 PRO B C 1
ATOM 2164 O O . PRO B 1 110 ? -10.781 -9.565 -3.061 1.00 8.60 110 PRO B O 1
ATOM 2168 N N . MET B 1 111 ? -10.678 -7.445 -2.274 1.00 9.94 111 MET B N 1
ATOM 2169 C CA . MET B 1 111 ? -10.649 -7.815 -0.867 1.00 8.22 111 MET B CA 1
ATOM 2170 C C . MET B 1 111 ? -11.429 -6.782 -0.078 1.00 7.65 111 MET B C 1
ATOM 2171 O O . MET B 1 111 ? -11.471 -5.604 -0.443 1.00 9.87 111 MET B O 1
ATOM 2176 N N . VAL B 1 112 ? -12.015 -7.231 1.027 1.00 8.17 112 VAL B N 1
ATOM 2177 C CA . VAL B 1 112 ? -12.688 -6.366 1.981 1.00 7.56 112 VAL B CA 1
ATOM 2178 C C . VAL B 1 112 ? -12.185 -6.761 3.363 1.00 8.26 112 VAL B C 1
ATOM 2179 O O . VAL B 1 112 ? -12.089 -7.954 3.678 1.00 8.25 112 VAL B O 1
ATOM 2183 N N . LEU B 1 113 ? -11.830 -5.772 4.171 1.00 7.31 113 LEU B N 1
ATOM 2184 C CA . LEU B 1 113 ? -11.397 -6.034 5.536 1.00 6.82 113 LEU B CA 1
ATOM 2185 C C . LEU B 1 113 ? -12.619 -6.025 6.433 1.00 9.35 113 LEU B C 1
ATOM 2186 O O . LEU B 1 113 ? -13.414 -5.080 6.391 1.00 8.00 113 LEU B O 1
ATOM 2191 N N . VAL B 1 114 ? -12.789 -7.097 7.199 1.00 7.05 114 VAL B N 1
ATOM 2192 C CA . VAL B 1 114 ? -13.985 -7.304 8.009 1.00 6.83 114 VAL B CA 1
ATOM 2193 C C . VAL B 1 114 ? -13.567 -7.439 9.460 1.00 8.84 114 VAL B C 1
ATOM 2194 O O . VAL B 1 114 ? -12.779 -8.326 9.803 1.00 9.03 114 VAL B O 1
ATOM 2198 N N . GLY B 1 115 ? -14.119 -6.580 10.311 1.00 6.31 115 GLY B N 1
ATOM 2199 C CA . GLY B 1 115 ? -13.937 -6.670 11.749 1.00 8.38 115 GLY B CA 1
ATOM 2200 C C . GLY B 1 115 ? -15.188 -7.246 12.370 1.00 8.50 115 GLY B C 1
ATOM 2201 O O . GLY B 1 115 ? -16.198 -6.542 12.493 1.00 10.46 115 GLY B O 1
ATOM 2202 N N . ASN B 1 116 ? -15.154 -8.523 12.738 1.00 6.33 116 ASN B N 1
ATOM 2203 C CA . ASN B 1 116 ? -16.328 -9.241 13.220 1.00 6.64 116 ASN B CA 1
ATOM 2204 C C . ASN B 1 116 ? -16.422 -9.188 14.752 1.00 8.14 116 ASN B C 1
ATOM 2205 O O . ASN B 1 116 ? -15.471 -8.814 15.440 1.00 9.48 116 ASN B O 1
ATOM 2210 N N . LYS B 1 117 ? -17.580 -9.625 15.271 1.00 9.25 117 LYS B N 1
ATOM 2211 C CA . LYS B 1 117 ? -17.919 -9.650 16.701 1.00 9.90 117 LYS B CA 1
ATOM 2212 C C . LYS B 1 117 ? -18.092 -8.248 17.268 1.00 11.72 117 LYS B C 1
ATOM 2213 O O . LYS B 1 117 ? -17.757 -7.986 18.429 1.00 12.06 117 LYS B O 1
ATOM 2219 N N . SER B 1 118 ? -18.629 -7.338 16.454 1.00 10.24 118 SER B N 1
ATOM 2220 C CA . SER B 1 118 ? -18.821 -5.960 16.884 1.00 11.11 118 SER B CA 1
ATOM 2221 C C . SER B 1 118 ? -19.847 -5.837 17.995 1.00 16.25 118 SER B C 1
ATOM 2222 O O . SER B 1 118 ? -19.946 -4.766 18.602 1.00 16.91 118 SER B O 1
ATOM 2225 N N . ASP B 1 119 ? -20.629 -6.890 18.240 1.00 15.02 119 ASP B N 1
ATOM 2226 C CA . ASP B 1 119 ? -21.588 -6.901 19.337 1.00 15.83 119 ASP B CA 1
ATOM 2227 C C . ASP B 1 119 ? -20.905 -7.032 20.690 1.00 19.75 119 ASP B C 1
ATOM 2228 O O . ASP B 1 119 ? -21.535 -6.761 21.722 1.00 19.12 119 ASP B O 1
ATOM 2233 N N . LEU B 1 120 ? -19.650 -7.458 20.711 1.00 15.65 120 LEU B N 1
ATOM 2234 C CA . LEU B 1 120 ? -19.011 -7.721 21.992 1.00 17.11 120 LEU B CA 1
ATOM 2235 C C . LEU B 1 120 ? -18.476 -6.425 22.594 1.00 18.64 120 LEU B C 1
ATOM 2236 O O . LEU B 1 120 ? -18.006 -5.548 21.867 1.00 16.86 120 LEU B O 1
ATOM 2241 N N . PRO B 1 121 ? -18.554 -6.275 23.919 1.00 16.70 121 PRO B N 1
ATOM 2242 C CA . PRO B 1 121 ? -18.089 -5.034 24.551 1.00 22.95 121 PRO B CA 1
ATOM 2243 C C . PRO B 1 121 ? -16.584 -4.949 24.765 1.00 21.03 121 PRO B C 1
ATOM 2244 O O . PRO B 1 121 ? -16.091 -3.863 25.097 1.00 25.21 121 PRO B O 1
ATOM 2248 N N . SER B 1 122 ? -15.833 -6.026 24.575 1.00 17.36 122 SER B N 1
ATOM 2249 C CA . SER B 1 122 ? -14.411 -6.023 24.916 1.00 17.85 122 SER B CA 1
ATOM 2250 C C . SER B 1 122 ? -13.556 -5.696 23.697 1.00 17.96 122 SER B C 1
ATOM 2251 O O . SER B 1 122 ? -12.653 -6.446 23.321 1.00 19.05 122 SER B O 1
ATOM 2254 N N . ARG B 1 123 ? -13.833 -4.543 23.100 1.00 18.69 123 ARG B N 1
ATOM 2255 C CA . ARG B 1 123 ? -13.140 -4.147 21.884 1.00 17.00 123 ARG B CA 1
ATOM 2256 C C . ARG B 1 123 ? -11.681 -3.812 22.179 1.00 17.63 123 ARG B C 1
ATOM 2257 O O . ARG B 1 123 ? -11.378 -3.003 23.064 1.00 17.51 123 ARG B O 1
ATOM 2265 N N . THR B 1 124 ? -10.767 -4.430 21.437 1.00 11.78 124 THR B N 1
ATOM 2266 C CA . THR B 1 124 ? -9.377 -4.032 21.531 1.00 11.74 124 THR B CA 1
ATOM 2267 C C . THR B 1 124 ? -8.782 -3.554 20.221 1.00 11.33 124 THR B C 1
ATOM 2268 O O . THR B 1 124 ? -7.651 -3.064 20.230 1.00 14.52 124 THR B O 1
ATOM 2272 N N . VAL B 1 125 ? -9.487 -3.692 19.101 1.00 10.56 125 VAL B N 1
ATOM 2273 C CA . VAL B 1 125 ? -9.053 -3.114 17.837 1.00 11.12 125 VAL B CA 1
ATOM 2274 C C . VAL B 1 125 ? -9.921 -1.893 17.575 1.00 9.48 125 VAL B C 1
ATOM 2275 O O . VAL B 1 125 ? -11.142 -2.019 17.418 1.00 13.05 125 VAL B O 1
ATOM 2279 N N . ASP B 1 126 ? -9.303 -0.712 17.561 1.00 12.47 126 ASP B N 1
ATOM 2280 C CA . ASP B 1 126 ? -10.053 0.521 17.343 1.00 15.23 126 ASP B CA 1
ATOM 2281 C C . ASP B 1 126 ? -10.435 0.645 15.872 1.00 14.16 126 ASP B C 1
ATOM 2282 O O . ASP B 1 126 ? -9.691 0.227 14.982 1.00 12.26 126 ASP B O 1
ATOM 2287 N N . THR B 1 127 ? -11.616 1.222 15.623 1.00 14.69 127 THR B N 1
ATOM 2288 C CA . THR B 1 127 ? -12.035 1.431 14.240 1.00 12.36 127 THR B CA 1
ATOM 2289 C C . THR B 1 127 ? -10.973 2.204 13.465 1.00 14.34 127 THR B C 1
ATOM 2290 O O . THR B 1 127 ? -10.701 1.896 12.297 1.00 13.24 127 THR B O 1
ATOM 2294 N N . LYS B 1 128 ? -10.298 3.155 14.117 1.00 13.33 128 LYS B N 1
ATOM 2295 C CA . LYS B 1 128 ? -9.286 3.933 13.408 1.00 15.21 128 LYS B CA 1
ATOM 2296 C C . LYS B 1 128 ? -8.075 3.089 13.035 1.00 13.57 128 LYS B C 1
ATOM 2297 O O . LYS B 1 128 ? -7.455 3.331 11.989 1.00 13.81 128 LYS B O 1
ATOM 2303 N N . GLN B 1 129 ? -7.732 2.090 13.854 1.00 11.60 129 GLN B N 1
ATOM 2304 C CA . GLN B 1 129 ? -6.617 1.215 13.514 1.00 13.83 129 GLN B CA 1
ATOM 2305 C C . GLN B 1 129 ? -6.952 0.351 12.318 1.00 11.77 129 GLN B C 1
ATOM 2306 O O . GLN B 1 129 ? -6.114 0.152 11.429 1.00 11.65 129 GLN B O 1
ATOM 2312 N N . ALA B 1 130 ? -8.171 -0.187 12.297 1.00 10.25 130 ALA B N 1
ATOM 2313 C CA . ALA B 1 130 ? -8.613 -0.974 11.154 1.00 8.41 130 ALA B CA 1
ATOM 2314 C C . ALA B 1 130 ? -8.731 -0.112 9.910 1.00 10.98 130 ALA B C 1
ATOM 2315 O O . ALA B 1 130 ? -8.398 -0.562 8.813 1.00 11.18 130 ALA B O 1
ATOM 2317 N N . GLN B 1 131 ? -9.229 1.120 10.055 1.00 10.52 131 GLN B N 1
ATOM 2318 C CA . GLN B 1 131 ? -9.302 1.996 8.892 1.00 12.39 131 GLN B CA 1
ATOM 2319 C C . GLN B 1 131 ? -7.912 2.283 8.342 1.00 11.70 131 GLN B C 1
ATOM 2320 O O . GLN B 1 131 ? -7.713 2.285 7.122 1.00 13.10 131 GLN B O 1
ATOM 2326 N N . ASP B 1 132 ? -6.937 2.518 9.229 1.00 11.46 132 ASP B N 1
ATOM 2327 C CA . ASP B 1 132 ? -5.559 2.722 8.785 1.00 15.80 132 ASP B CA 1
ATOM 2328 C C . ASP B 1 132 ? -5.073 1.543 7.946 1.00 12.25 132 ASP B C 1
ATOM 2329 O O . ASP B 1 132 ? -4.508 1.722 6.859 1.00 13.48 132 ASP B O 1
ATOM 2334 N N . LEU B 1 133 ? -5.299 0.319 8.434 1.00 9.33 133 LEU B N 1
ATOM 2335 C CA . LEU B 1 133 ? -4.844 -0.863 7.711 1.00 9.50 133 LEU B CA 1
ATOM 2336 C C . LEU B 1 133 ? -5.537 -0.966 6.362 1.00 10.43 133 LEU B C 1
ATOM 2337 O O . LEU B 1 133 ? -4.891 -1.180 5.329 1.00 10.13 133 LEU B O 1
ATOM 2342 N N . ALA B 1 134 ? -6.858 -0.807 6.359 1.00 8.56 134 ALA B N 1
ATOM 2343 C CA . ALA B 1 134 ? -7.626 -0.899 5.120 1.00 9.13 134 ALA B CA 1
ATOM 2344 C C . ALA B 1 134 ? -7.186 0.164 4.125 1.00 11.74 134 ALA B C 1
ATOM 2345 O O . ALA B 1 134 ? -7.084 -0.104 2.921 1.00 9.35 134 ALA B O 1
ATOM 2347 N N . ARG B 1 135 ? -6.883 1.365 4.614 1.00 10.26 135 ARG B N 1
ATOM 2348 C CA . ARG B 1 135 ? -6.440 2.428 3.716 1.00 11.11 135 ARG B CA 1
ATOM 2349 C C . ARG B 1 135 ? -5.097 2.088 3.077 1.00 11.77 135 ARG B C 1
ATOM 2350 O O . ARG B 1 135 ? -4.873 2.382 1.897 1.00 12.66 135 ARG B O 1
ATOM 2358 N N . SER B 1 136 ? -4.185 1.480 3.840 1.00 11.84 136 SER B N 1
ATOM 2359 C CA . SER B 1 136 ? -2.893 1.089 3.279 1.00 11.22 136 SER B CA 1
ATOM 2360 C C . SER B 1 136 ? -3.056 0.078 2.156 1.00 13.55 136 SER B C 1
ATOM 2361 O O . SER B 1 136 ? -2.339 0.131 1.149 1.00 14.05 136 SER B O 1
ATOM 2364 N N . TYR B 1 137 ? -3.986 -0.861 2.319 1.00 11.23 137 TYR B N 1
ATOM 2365 C CA . TYR B 1 137 ? -4.278 -1.854 1.294 1.00 10.31 137 TYR B CA 1
ATOM 2366 C C . TYR B 1 137 ? -5.161 -1.309 0.183 1.00 11.96 137 TYR B C 1
ATOM 2367 O O . TYR B 1 137 ? -5.313 -1.972 -0.851 1.00 14.72 137 TYR B O 1
ATOM 2376 N N . GLY B 1 138 ? -5.790 -0.159 0.398 1.00 11.76 138 GLY B N 1
ATOM 2377 C CA . GLY B 1 138 ? -6.711 0.391 -0.585 1.00 11.12 138 GLY B CA 1
ATOM 2378 C C . GLY B 1 138 ? -8.010 -0.382 -0.689 1.00 10.00 138 GLY B C 1
ATOM 2379 O O . GLY B 1 138 ? -8.569 -0.511 -1.791 1.00 13.22 138 GLY B O 1
ATOM 2380 N N . ILE B 1 139 ? -8.518 -0.884 0.429 1.00 9.55 139 ILE B N 1
ATOM 2381 C CA . ILE B 1 139 ? -9.722 -1.710 0.414 1.00 10.04 139 ILE B CA 1
ATOM 2382 C C . ILE B 1 139 ? -10.698 -1.169 1.449 1.00 10.10 139 ILE B C 1
ATOM 2383 O O . ILE B 1 139 ? -10.311 -0.460 2.395 1.00 10.39 139 ILE B O 1
ATOM 2388 N N . PRO B 1 140 ? -11.975 -1.503 1.311 1.00 9.15 140 PRO B N 1
ATOM 2389 C CA . PRO B 1 140 ? -12.957 -1.083 2.310 1.00 8.16 140 PRO B CA 1
ATOM 2390 C C . PRO B 1 140 ? -12.799 -1.845 3.613 1.00 10.28 140 PRO B C 1
ATOM 2391 O O . PRO B 1 140 ? -12.350 -2.995 3.635 1.00 10.04 140 PRO B O 1
ATOM 2395 N N . PHE B 1 141 ? -13.186 -1.184 4.703 1.00 10.23 141 PHE B N 1
ATOM 2396 C CA . PHE B 1 141 ? -13.291 -1.800 6.021 1.00 8.15 141 PHE B CA 1
ATOM 2397 C C . PHE B 1 141 ? -14.740 -1.753 6.491 1.00 9.99 141 PHE B C 1
ATOM 2398 O O . PHE B 1 141 ? -15.376 -0.694 6.454 1.00 9.15 141 PHE B O 1
ATOM 2406 N N . ILE B 1 142 ? -15.252 -2.890 6.959 1.00 7.44 142 ILE B N 1
ATOM 2407 C CA . ILE B 1 142 ? -16.628 -3.002 7.433 1.00 9.20 142 ILE B CA 1
ATOM 2408 C C . ILE B 1 142 ? -16.626 -3.801 8.725 1.00 8.57 142 ILE B C 1
ATOM 2409 O O . ILE B 1 142 ? -15.953 -4.832 8.818 1.00 9.26 142 ILE B O 1
ATOM 2414 N N . GLU B 1 143 ? -17.371 -3.326 9.718 1.00 7.72 143 GLU B N 1
ATOM 2415 C CA . GLU B 1 143 ? -17.546 -4.065 10.960 1.00 9.04 143 GLU B CA 1
ATOM 2416 C C . GLU B 1 143 ? -18.824 -4.883 10.887 1.00 11.58 143 GLU B C 1
ATOM 2417 O O . GLU B 1 143 ? -19.847 -4.431 10.365 1.00 12.17 143 GLU B O 1
ATOM 2423 N N . THR B 1 144 ? -18.757 -6.101 11.399 1.00 10.38 144 THR B N 1
ATOM 2424 C CA . THR B 1 144 ? -19.883 -7.008 11.329 1.00 10.39 144 THR B CA 1
ATOM 2425 C C . THR B 1 144 ? -20.123 -7.626 12.693 1.00 8.87 144 THR B C 1
ATOM 2426 O O . THR B 1 144 ? -19.219 -7.701 13.538 1.00 9.53 144 THR B O 1
ATOM 2430 N N . SER B 1 145 ? -21.348 -8.117 12.875 1.00 10.60 145 SER B N 1
ATOM 2431 C CA . SER B 1 145 ? -21.638 -9.086 13.927 1.00 9.58 145 SER B CA 1
ATOM 2432 C C . SER B 1 145 ? -22.391 -10.248 13.301 1.00 11.07 145 SER B C 1
ATOM 2433 O O . SER B 1 145 ? -23.527 -10.077 12.848 1.00 11.15 145 SER B O 1
ATOM 2436 N N . ALA B 1 146 ? -21.768 -11.429 13.267 1.00 9.93 146 ALA B N 1
ATOM 2437 C CA . ALA B 1 146 ? -22.513 -12.596 12.808 1.00 11.64 146 ALA B CA 1
ATOM 2438 C C . ALA B 1 146 ? -23.633 -12.948 13.764 1.00 11.03 146 ALA B C 1
ATOM 2439 O O . ALA B 1 146 ? -24.612 -13.576 13.353 1.00 15.66 146 ALA B O 1
ATOM 2441 N N . LYS B 1 147 ? -23.516 -12.540 15.024 1.00 12.45 147 LYS B N 1
ATOM 2442 C CA . LYS B 1 147 ? -24.552 -12.841 15.999 1.00 14.97 147 LYS B CA 1
ATOM 2443 C C . LYS B 1 147 ? -25.806 -12.012 15.744 1.00 17.65 147 LYS B C 1
ATOM 2444 O O . LYS B 1 147 ? -26.916 -12.551 15.691 1.00 19.43 147 LYS B O 1
ATOM 2450 N N . THR B 1 148 ? -25.653 -10.702 15.570 1.00 15.38 148 THR B N 1
ATOM 2451 C CA . THR B 1 148 ? -26.797 -9.812 15.418 1.00 16.34 148 THR B CA 1
ATOM 2452 C C . THR B 1 148 ? -27.146 -9.522 13.969 1.00 15.35 148 THR B C 1
ATOM 2453 O O . THR B 1 148 ? -28.174 -8.887 13.719 1.00 18.38 148 THR B O 1
ATOM 2457 N N . ARG B 1 149 ? -26.306 -9.949 13.024 1.00 13.77 149 ARG B N 1
ATOM 2458 C CA . ARG B 1 149 ? -26.410 -9.725 11.578 1.00 16.25 149 ARG B CA 1
ATOM 2459 C C . ARG B 1 149 ? -25.959 -8.339 11.172 1.00 15.99 149 ARG B C 1
ATOM 2460 O O . ARG B 1 149 ? -25.950 -8.053 9.968 1.00 13.91 149 ARG B O 1
ATOM 2468 N N . GLN B 1 150 ? -25.616 -7.462 12.108 1.00 16.19 150 GLN B N 1
ATOM 2469 C CA . GLN B 1 150 ? -25.197 -6.124 11.734 1.00 15.83 150 GLN B CA 1
ATOM 2470 C C . GLN B 1 150 ? -24.020 -6.202 10.774 1.00 12.71 150 GLN B C 1
ATOM 2471 O O . GLN B 1 150 ? -23.020 -6.859 11.060 1.00 13.38 150 GLN B O 1
ATOM 2477 N N . GLY B 1 151 ? -24.168 -5.568 9.611 1.00 11.57 151 GLY B N 1
ATOM 2478 C CA . GLY B 1 151 ? -23.078 -5.436 8.671 1.00 14.22 151 GLY B CA 1
ATOM 2479 C C . GLY B 1 151 ? -22.776 -6.661 7.839 1.00 9.81 151 GLY B C 1
ATOM 2480 O O . GLY B 1 151 ? -21.909 -6.579 6.958 1.00 12.01 151 GLY B O 1
ATOM 2481 N N . VAL B 1 152 ? -23.481 -7.778 8.054 1.00 9.94 152 VAL B N 1
ATOM 2482 C CA . VAL B 1 152 ? -23.119 -9.026 7.381 1.00 12.06 152 VAL B CA 1
ATOM 2483 C C . VAL B 1 152 ? -23.392 -8.930 5.887 1.00 12.92 152 VAL B C 1
ATOM 2484 O O . VAL B 1 152 ? -22.506 -9.191 5.072 1.00 12.14 152 VAL B O 1
ATOM 2488 N N . ASP B 1 153 ? -24.629 -8.595 5.507 1.00 12.81 153 ASP B N 1
ATOM 2489 C CA . ASP B 1 153 ? -24.923 -8.431 4.086 1.00 15.10 153 ASP B CA 1
ATOM 2490 C C . ASP B 1 153 ? -24.042 -7.355 3.476 1.00 14.25 153 ASP B C 1
ATOM 2491 O O . ASP B 1 153 ? -23.520 -7.523 2.369 1.00 13.58 153 ASP B O 1
ATOM 2496 N N . ASP B 1 154 ? -23.858 -6.249 4.199 1.00 12.73 154 ASP B N 1
ATOM 2497 C CA . ASP B 1 154 ? -22.988 -5.171 3.742 1.00 15.12 154 ASP B CA 1
ATOM 2498 C C . ASP B 1 154 ? -21.583 -5.672 3.408 1.00 14.11 154 ASP B C 1
ATOM 2499 O O . ASP B 1 154 ? -20.999 -5.279 2.389 1.00 14.24 154 ASP B O 1
ATOM 2504 N N . ALA B 1 155 ? -21.018 -6.532 4.252 1.00 12.17 155 ALA B N 1
ATOM 2505 C CA . ALA B 1 155 ? -19.660 -7.012 3.992 1.00 9.87 155 ALA B CA 1
ATOM 2506 C C . ALA B 1 155 ? -19.596 -7.811 2.696 1.00 8.16 155 ALA B C 1
ATOM 2507 O O . ALA B 1 155 ? -18.717 -7.587 1.854 1.00 8.96 155 ALA B O 1
ATOM 2509 N N . PHE B 1 156 ? -20.499 -8.768 2.531 1.00 9.08 156 PHE B N 1
ATOM 2510 C CA . PHE B 1 156 ? -20.439 -9.602 1.341 1.00 8.73 156 PHE B CA 1
ATOM 2511 C C . PHE B 1 156 ? -20.864 -8.825 0.105 1.00 10.32 156 PHE B C 1
ATOM 2512 O O . PHE B 1 156 ? -20.259 -8.985 -0.962 1.00 9.78 156 PHE B O 1
ATOM 2520 N N . TYR B 1 157 ? -21.900 -7.985 0.220 1.00 10.92 157 TYR B N 1
ATOM 2521 C CA . TYR B 1 157 ? -22.289 -7.200 -0.950 1.00 11.93 157 TYR B CA 1
ATOM 2522 C C . TYR B 1 157 ? -21.206 -6.203 -1.335 1.00 10.10 157 TYR B C 1
ATOM 2523 O O . TYR B 1 157 ? -21.020 -5.931 -2.524 1.00 9.67 157 TYR B O 1
ATOM 2532 N N . THR B 1 158 ? -20.478 -5.650 -0.360 1.00 9.25 158 THR B N 1
ATOM 2533 C CA . THR B 1 158 ? -19.384 -4.745 -0.702 1.00 8.29 158 THR B CA 1
ATOM 2534 C C . THR B 1 158 ? -18.277 -5.487 -1.434 1.00 10.77 158 THR B C 1
ATOM 2535 O O . THR B 1 158 ? -17.675 -4.952 -2.376 1.00 10.31 158 THR B O 1
ATOM 2539 N N . LEU B 1 159 ? -18.010 -6.729 -1.032 1.00 8.83 159 LEU B N 1
ATOM 2540 C CA . LEU B 1 159 ? -17.036 -7.539 -1.753 1.00 7.65 159 LEU B CA 1
ATOM 2541 C C . LEU B 1 159 ? -17.488 -7.791 -3.184 1.00 7.95 159 LEU B C 1
ATOM 2542 O O . LEU B 1 159 ? -16.687 -7.702 -4.115 1.00 8.36 159 LEU B O 1
ATOM 2547 N N . VAL B 1 160 ? -18.775 -8.097 -3.379 1.00 7.26 160 VAL B N 1
ATOM 2548 C CA . VAL B 1 160 ? -19.286 -8.232 -4.746 1.00 6.30 160 VAL B CA 1
ATOM 2549 C C . VAL B 1 160 ? -19.041 -6.950 -5.527 1.00 7.38 160 VAL B C 1
ATOM 2550 O O . VAL B 1 160 ? -18.600 -6.978 -6.687 1.00 8.16 160 VAL B O 1
ATOM 2554 N N . ARG B 1 161 ? -19.324 -5.803 -4.910 1.00 8.73 161 ARG B N 1
ATOM 2555 C CA . ARG B 1 161 ? -19.117 -4.542 -5.614 1.00 8.88 161 ARG B CA 1
ATOM 2556 C C . ARG B 1 161 ? -17.639 -4.285 -5.898 1.00 10.75 161 ARG B C 1
ATOM 2557 O O . ARG B 1 161 ? -17.302 -3.699 -6.939 1.00 11.24 161 ARG B O 1
ATOM 2565 N N . GLU B 1 162 ? -16.740 -4.730 -5.009 1.00 8.40 162 GLU B N 1
ATOM 2566 C CA . GLU B 1 162 ? -15.311 -4.627 -5.295 1.00 7.78 162 GLU B CA 1
ATOM 2567 C C . GLU B 1 162 ? -14.915 -5.515 -6.477 1.00 11.18 162 GLU B C 1
ATOM 2568 O O . GLU B 1 162 ? -14.069 -5.130 -7.290 1.00 12.56 162 GLU B O 1
ATOM 2574 N N . ILE B 1 163 ? -15.513 -6.702 -6.592 1.00 8.53 163 ILE B N 1
ATOM 2575 C CA . ILE B 1 163 ? -15.196 -7.571 -7.725 1.00 9.88 163 ILE B CA 1
ATOM 2576 C C . ILE B 1 163 ? -15.653 -6.926 -9.025 1.00 10.16 163 ILE B C 1
ATOM 2577 O O . ILE B 1 163 ? -14.953 -6.981 -10.051 1.00 10.67 163 ILE B O 1
ATOM 2582 N N . ARG B 1 164 ? -16.837 -6.315 -9.003 1.00 8.13 164 ARG B N 1
ATOM 2583 C CA . ARG B 1 164 ? -17.350 -5.646 -10.196 1.00 9.22 164 ARG B CA 1
ATOM 2584 C C . ARG B 1 164 ? -16.480 -4.471 -10.593 1.00 12.56 164 ARG B C 1
ATOM 2585 O O . ARG B 1 164 ? -16.349 -4.167 -11.782 1.00 14.20 164 ARG B O 1
ATOM 2593 N N . LYS B 1 165 ? -15.917 -3.776 -9.610 1.00 10.31 165 LYS B N 1
ATOM 2594 C CA . LYS B 1 165 ? -15.051 -2.633 -9.875 1.00 13.51 165 LYS B CA 1
ATOM 2595 C C . LYS B 1 165 ? -13.734 -3.062 -10.491 1.00 16.53 165 LYS B C 1
ATOM 2596 O O . LYS B 1 165 ? -13.087 -2.267 -11.180 1.00 19.97 165 LYS B O 1
ATOM 2602 N N . HIS B 1 166 ? -13.337 -4.306 -10.255 1.00 15.77 166 HIS B N 1
ATOM 2603 C CA . HIS B 1 166 ? -12.062 -4.843 -10.701 1.00 19.06 166 HIS B CA 1
ATOM 2604 C C . HIS B 1 166 ? -12.121 -5.363 -12.128 1.00 23.00 166 HIS B C 1
ATOM 2605 O O . HIS B 1 166 ? -11.138 -5.235 -12.868 1.00 27.99 166 HIS B O 1
ATOM 2612 N N . LYS B 1 167 ? -13.256 -5.930 -12.532 1.00 20.77 167 LYS B N 1
ATOM 2613 C CA . LYS B 1 167 ? -13.377 -6.544 -13.848 1.00 29.76 167 LYS B CA 1
ATOM 2614 C C . LYS B 1 167 ? -14.846 -6.667 -14.219 1.00 26.27 167 LYS B C 1
ATOM 2615 O O . LYS B 1 167 ? -15.726 -6.689 -13.356 1.00 26.72 167 LYS B O 1
ATOM 2621 N N . GLU B 1 168 ? -15.096 -6.768 -15.520 1.00 27.41 168 GLU B N 1
ATOM 2622 C CA . GLU B 1 168 ? -16.449 -6.984 -16.025 1.00 30.28 168 GLU B CA 1
ATOM 2623 C C . GLU B 1 168 ? -17.031 -8.301 -15.510 1.00 36.69 168 GLU B C 1
ATOM 2624 O O . GLU B 1 168 ? -18.217 -8.379 -15.170 1.00 36.23 168 GLU B O 1
ATOM 2630 N N . MET C 1 1 ? -31.275 1.214 18.019 1.00 38.38 1 MET C N 1
ATOM 2631 C CA . MET C 1 1 ? -32.600 1.725 17.683 1.00 37.58 1 MET C CA 1
ATOM 2632 C C . MET C 1 1 ? -33.599 1.388 18.784 1.00 29.28 1 MET C C 1
ATOM 2633 O O . MET C 1 1 ? -33.583 0.283 19.325 1.00 35.42 1 MET C O 1
ATOM 2638 N N . THR C 1 2 ? -34.463 2.348 19.106 1.00 33.54 2 THR C N 1
ATOM 2639 C CA . THR C 1 2 ? -35.442 2.166 20.169 1.00 30.04 2 THR C CA 1
ATOM 2640 C C . THR C 1 2 ? -36.449 1.084 19.795 1.00 29.05 2 THR C C 1
ATOM 2641 O O . THR C 1 2 ? -37.067 1.136 18.728 1.00 27.73 2 THR C O 1
ATOM 2645 N N . GLU C 1 3 ? -36.611 0.108 20.679 1.00 25.01 3 GLU C N 1
ATOM 2646 C CA . GLU C 1 3 ? -37.582 -0.957 20.502 1.00 21.89 3 GLU C CA 1
ATOM 2647 C C . GLU C 1 3 ? -38.780 -0.716 21.409 1.00 22.58 3 GLU C C 1
ATOM 2648 O O . GLU C 1 3 ? -38.660 -0.174 22.511 1.00 21.11 3 GLU C O 1
ATOM 2654 N N . TYR C 1 4 ? -39.947 -1.111 20.926 1.00 14.93 4 TYR C N 1
ATOM 2655 C CA . TYR C 1 4 ? -41.157 -1.065 21.734 1.00 18.64 4 TYR C CA 1
ATOM 2656 C C . TYR C 1 4 ? -41.786 -2.443 21.714 1.00 14.91 4 TYR C C 1
ATOM 2657 O O . TYR C 1 4 ? -42.038 -2.999 20.644 1.00 15.33 4 TYR C O 1
ATOM 2666 N N . LYS C 1 5 ? -42.044 -2.982 22.896 1.00 14.31 5 LYS C N 1
ATOM 2667 C CA . LYS C 1 5 ? -42.662 -4.291 23.041 1.00 15.41 5 LYS C CA 1
ATOM 2668 C C . LYS C 1 5 ? -44.153 -4.080 23.248 1.00 15.45 5 LYS C C 1
ATOM 2669 O O . LYS C 1 5 ? -44.581 -3.608 24.306 1.00 14.59 5 LYS C O 1
ATOM 2675 N N . LEU C 1 6 ? -44.931 -4.384 22.219 1.00 13.58 6 LEU C N 1
ATOM 2676 C CA . LEU C 1 6 ? -46.363 -4.168 22.229 1.00 9.14 6 LEU C CA 1
ATOM 2677 C C . LEU C 1 6 ? -47.076 -5.504 22.313 1.00 11.70 6 LEU C C 1
ATOM 2678 O O . LEU C 1 6 ? -46.560 -6.539 21.877 1.00 11.31 6 LEU C O 1
ATOM 2683 N N . VAL C 1 7 ? -48.280 -5.469 22.876 1.00 8.81 7 VAL C N 1
ATOM 2684 C CA . VAL C 1 7 ? -49.098 -6.660 23.026 1.00 9.36 7 VAL C CA 1
ATOM 2685 C C . VAL C 1 7 ? -50.496 -6.323 22.545 1.00 8.42 7 VAL C C 1
ATOM 2686 O O . VAL C 1 7 ? -51.066 -5.316 22.973 1.00 9.94 7 VAL C O 1
ATOM 2690 N N . VAL C 1 8 ? -51.061 -7.171 21.687 1.00 8.55 8 VAL C N 1
ATOM 2691 C CA . VAL C 1 8 ? -52.398 -6.952 21.143 1.00 7.54 8 VAL C CA 1
ATOM 2692 C C . VAL C 1 8 ? -53.350 -7.941 21.798 1.00 7.17 8 VAL C C 1
ATOM 2693 O O . VAL C 1 8 ? -53.134 -9.160 21.720 1.00 9.75 8 VAL C O 1
ATOM 2697 N N . VAL C 1 9 ? -54.407 -7.422 22.440 1.00 7.20 9 VAL C N 1
ATOM 2698 C CA . VAL C 1 9 ? -55.346 -8.269 23.173 1.00 7.79 9 VAL C CA 1
ATOM 2699 C C . VAL C 1 9 ? -56.776 -7.901 22.801 1.00 7.76 9 VAL C C 1
ATOM 2700 O O . VAL C 1 9 ? -57.046 -6.847 22.229 1.00 8.48 9 VAL C O 1
ATOM 2704 N N . GLY C 1 10 ? -57.689 -8.782 23.164 1.00 7.76 10 GLY C N 1
ATOM 2705 C CA . GLY C 1 10 ? -59.103 -8.576 22.906 1.00 7.52 10 GLY C CA 1
ATOM 2706 C C . GLY C 1 10 ? -59.800 -9.896 22.664 1.00 6.73 10 GLY C C 1
ATOM 2707 O O . GLY C 1 10 ? -59.175 -10.947 22.517 1.00 7.71 10 GLY C O 1
ATOM 2708 N N . ALA C 1 11 ? -61.130 -9.821 22.593 1.00 9.11 11 ALA C N 1
ATOM 2709 C CA . ALA C 1 11 ? -61.955 -11.019 22.529 1.00 11.45 11 ALA C CA 1
ATOM 2710 C C . ALA C 1 11 ? -61.741 -11.778 21.223 1.00 10.93 11 ALA C C 1
ATOM 2711 O O . ALA C 1 11 ? -61.132 -11.286 20.265 1.00 9.95 11 ALA C O 1
ATOM 2713 N N . ASP C 1 12 ? -62.266 -13.006 21.189 1.00 11.50 12 ASP C N 1
ATOM 2714 C CA . ASP C 1 12 ? -62.074 -13.863 20.025 1.00 13.61 12 ASP C CA 1
ATOM 2715 C C . ASP C 1 12 ? -62.570 -13.171 18.765 1.00 11.96 12 ASP C C 1
ATOM 2716 O O . ASP C 1 12 ? -63.678 -12.631 18.733 1.00 13.99 12 ASP C O 1
ATOM 2721 N N . GLY C 1 13 ? -61.744 -13.192 17.720 1.00 8.90 13 GLY C N 1
ATOM 2722 C CA . GLY C 1 13 ? -62.202 -12.835 16.395 1.00 10.46 13 GLY C CA 1
ATOM 2723 C C . GLY C 1 13 ? -62.323 -11.359 16.105 1.00 10.51 13 GLY C C 1
ATOM 2724 O O . GLY C 1 13 ? -62.862 -10.996 15.054 1.00 11.94 13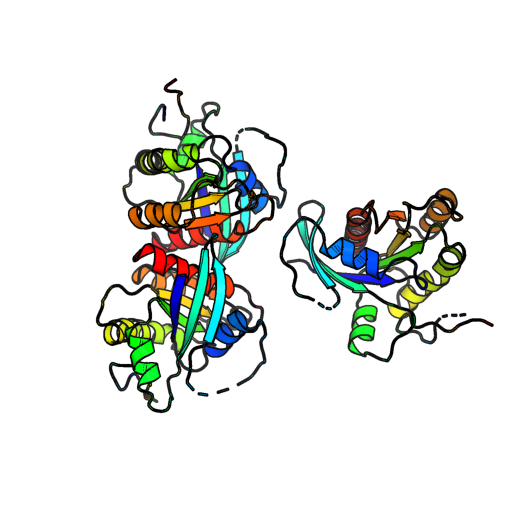 GLY C O 1
ATOM 2725 N N . VAL C 1 14 ? -61.828 -10.485 16.978 1.00 8.19 14 VAL C N 1
ATOM 2726 C CA . VAL C 1 14 ? -62.018 -9.056 16.724 1.00 8.62 14 VAL C CA 1
ATOM 2727 C C . VAL C 1 14 ? -61.056 -8.503 15.685 1.00 8.10 14 VAL C C 1
ATOM 2728 O O . VAL C 1 14 ? -61.232 -7.363 15.249 1.00 9.39 14 VAL C O 1
ATOM 2732 N N . GLY C 1 15 ? -60.046 -9.268 15.294 1.00 9.72 15 GLY C N 1
ATOM 2733 C CA . GLY C 1 15 ? -59.075 -8.849 14.306 1.00 8.94 15 GLY C CA 1
ATOM 2734 C C . GLY C 1 15 ? -57.687 -8.566 14.844 1.00 9.22 15 GLY C C 1
ATOM 2735 O O . GLY C 1 15 ? -56.942 -7.802 14.204 1.00 10.96 15 GLY C O 1
ATOM 2736 N N . LYS C 1 16 ? -57.320 -9.145 15.987 1.00 9.29 16 LYS C N 1
ATOM 2737 C CA . LYS C 1 16 ? -55.991 -8.938 16.553 1.00 8.68 16 LYS C CA 1
ATOM 2738 C C . LYS C 1 16 ? -54.905 -9.337 15.563 1.00 7.49 16 LYS C C 1
ATOM 2739 O O . LYS C 1 16 ? -53.982 -8.561 15.288 1.00 9.07 16 LYS C O 1
ATOM 2745 N N . SER C 1 17 ? -55.021 -10.538 15.000 1.00 8.16 17 SER C N 1
ATOM 2746 C CA . SER C 1 17 ? -54.010 -11.024 14.067 1.00 10.63 17 SER C CA 1
ATOM 2747 C C . SER C 1 17 ? -54.047 -10.238 12.773 1.00 10.44 17 SER C C 1
ATOM 2748 O O . SER C 1 17 ? -52.998 -9.898 12.224 1.00 10.42 17 SER C O 1
ATOM 2751 N N . ALA C 1 18 ? -55.249 -9.918 12.292 1.00 9.99 18 ALA C N 1
ATOM 2752 C CA . ALA C 1 18 ? -55.367 -9.134 11.064 1.00 11.08 18 ALA C CA 1
ATOM 2753 C C . ALA C 1 18 ? -54.739 -7.752 11.223 1.00 7.95 18 ALA C C 1
ATOM 2754 O O . ALA C 1 18 ? -54.048 -7.268 10.317 1.00 10.45 18 ALA C O 1
ATOM 2756 N N . LEU C 1 19 ? -54.930 -7.119 12.385 1.00 9.20 19 LEU C N 1
ATOM 2757 C CA . LEU C 1 19 ? -54.297 -5.833 12.647 1.00 8.30 19 LEU C CA 1
ATOM 2758 C C . LEU C 1 19 ? -52.784 -5.959 12.712 1.00 10.49 19 LEU C C 1
ATOM 2759 O O . LEU C 1 19 ? -52.058 -5.090 12.217 1.00 12.71 19 LEU C O 1
ATOM 2764 N N . THR C 1 20 ? -52.294 -7.021 13.348 1.00 9.26 20 THR C N 1
ATOM 2765 C CA . THR C 1 20 ? -50.851 -7.196 13.462 1.00 10.00 20 THR C CA 1
ATOM 2766 C C . THR C 1 20 ? -50.222 -7.400 12.092 1.00 11.15 20 THR C C 1
ATOM 2767 O O . THR C 1 20 ? -49.155 -6.839 11.792 1.00 10.73 20 THR C O 1
ATOM 2771 N N . ILE C 1 21 ? -50.872 -8.199 11.249 1.00 9.23 21 ILE C N 1
ATOM 2772 C CA . ILE C 1 21 ? -50.353 -8.419 9.905 1.00 11.41 21 ILE C CA 1
ATOM 2773 C C . ILE C 1 21 ? -50.374 -7.125 9.108 1.00 11.11 21 ILE C C 1
ATOM 2774 O O . ILE C 1 21 ? -49.470 -6.864 8.311 1.00 13.08 21 ILE C O 1
ATOM 2779 N N . GLN C 1 22 ? -51.404 -6.296 9.290 1.00 11.19 22 GLN C N 1
ATOM 2780 C CA . GLN C 1 22 ? -51.425 -5.025 8.573 1.00 12.20 22 GLN C CA 1
ATOM 2781 C C . GLN C 1 22 ? -50.320 -4.095 9.054 1.00 14.60 22 GLN C C 1
ATOM 2782 O O . GLN C 1 22 ? -49.849 -3.251 8.286 1.00 14.20 22 GLN C O 1
ATOM 2788 N N . LEU C 1 23 ? -49.892 -4.229 10.311 1.00 10.98 23 LEU C N 1
ATOM 2789 C CA . LEU C 1 23 ? -48.791 -3.398 10.779 1.00 11.16 23 LEU C CA 1
ATOM 2790 C C . LEU C 1 23 ? -47.501 -3.748 10.053 1.00 11.98 23 LEU C C 1
ATOM 2791 O O . LEU C 1 23 ? -46.746 -2.848 9.670 1.00 12.39 23 LEU C O 1
ATOM 2796 N N . ILE C 1 24 ? -47.201 -5.043 9.893 1.00 11.41 24 ILE C N 1
ATOM 2797 C CA . ILE C 1 24 ? -45.936 -5.405 9.256 1.00 9.63 24 ILE C CA 1
ATOM 2798 C C . ILE C 1 24 ? -45.947 -5.026 7.788 1.00 12.75 24 ILE C C 1
ATOM 2799 O O . ILE C 1 24 ? -44.879 -4.963 7.171 1.00 13.19 24 ILE C O 1
ATOM 2804 N N . GLN C 1 25 ? -47.127 -4.735 7.231 1.00 11.36 25 GLN C N 1
ATOM 2805 C CA . GLN C 1 25 ? -47.296 -4.195 5.886 1.00 11.58 25 GLN C CA 1
ATOM 2806 C C . GLN C 1 25 ? -47.005 -2.699 5.807 1.00 12.15 25 GLN C C 1
ATOM 2807 O O . GLN C 1 25 ? -47.151 -2.107 4.726 1.00 13.85 25 GLN C O 1
ATOM 2813 N N . ASN C 1 26 ? -46.620 -2.087 6.927 1.00 13.05 26 ASN C N 1
ATOM 2814 C CA . ASN C 1 26 ? -46.227 -0.684 6.955 1.00 14.34 26 ASN C CA 1
ATOM 2815 C C . ASN C 1 26 ? -45.197 -0.377 5.867 1.00 12.11 26 ASN C C 1
ATOM 2816 O O . ASN C 1 26 ? -44.309 -1.183 5.578 1.00 13.02 26 ASN C O 1
ATOM 2821 N N . HIS C 1 27 ? -45.345 0.801 5.259 1.00 14.99 27 HIS C N 1
ATOM 2822 C CA . HIS C 1 27 ? -44.629 1.226 4.061 1.00 19.46 27 HIS C CA 1
ATOM 2823 C C . HIS C 1 27 ? -43.177 1.620 4.303 1.00 18.17 27 HIS C C 1
ATOM 2824 O O . HIS C 1 27 ? -42.439 1.779 3.323 1.00 15.42 27 HIS C O 1
ATOM 2831 N N . PHE C 1 28 ? -42.761 1.825 5.557 1.00 16.69 28 PHE C N 1
ATOM 2832 C CA . PHE C 1 28 ? -41.490 2.503 5.822 1.00 15.24 28 PHE C CA 1
ATOM 2833 C C . PHE C 1 28 ? -40.305 1.749 5.220 1.00 15.80 28 PHE C C 1
ATOM 2834 O O . PHE C 1 28 ? -39.460 2.344 4.540 1.00 14.82 28 PHE C O 1
ATOM 2842 N N . VAL C 1 29 ? -40.215 0.444 5.461 1.00 14.09 29 VAL C N 1
ATOM 2843 C CA . VAL C 1 29 ? -39.116 -0.367 4.942 1.00 15.21 29 VAL C CA 1
ATOM 2844 C C . VAL C 1 29 ? -39.665 -1.713 4.498 1.00 17.47 29 VAL C C 1
ATOM 2845 O O . VAL C 1 29 ? -40.588 -2.259 5.114 1.00 16.12 29 VAL C O 1
ATOM 2849 N N . ASP C 1 30 ? -39.093 -2.246 3.421 1.00 16.06 30 ASP C N 1
ATOM 2850 C CA . ASP C 1 30 ? -39.427 -3.588 2.948 1.00 16.96 30 ASP C CA 1
ATOM 2851 C C . ASP C 1 30 ? -38.419 -4.601 3.497 1.00 17.09 30 ASP C C 1
ATOM 2852 O O . ASP C 1 30 ? -37.724 -5.308 2.771 1.00 21.21 30 ASP C O 1
ATOM 2857 N N . GLU C 1 31 ? -38.339 -4.641 4.824 1.00 17.14 31 GLU C N 1
ATOM 2858 C CA . GLU C 1 31 ? -37.468 -5.553 5.555 1.00 16.45 31 GLU C CA 1
ATOM 2859 C C . GLU C 1 31 ? -38.328 -6.243 6.597 1.00 16.36 31 GLU C C 1
ATOM 2860 O O . GLU C 1 31 ? -38.924 -5.574 7.445 1.00 15.29 31 GLU C O 1
ATOM 2866 N N . TYR C 1 32 ? -38.409 -7.565 6.535 1.00 16.93 32 TYR C N 1
ATOM 2867 C CA . TYR C 1 32 ? -39.217 -8.271 7.518 1.00 15.19 32 TYR C CA 1
ATOM 2868 C C . TYR C 1 32 ? -38.714 -9.695 7.650 1.00 16.17 32 TYR C C 1
ATOM 2869 O O . TYR C 1 32 ? -38.531 -10.382 6.642 1.00 17.29 32 TYR C O 1
ATOM 2878 N N . ASP C 1 33 ? -38.519 -10.132 8.885 1.00 16.12 33 ASP C N 1
ATOM 2879 C CA . ASP C 1 33 ? -38.007 -11.463 9.179 1.00 17.48 33 ASP C CA 1
ATOM 2880 C C . ASP C 1 33 ? -39.151 -12.319 9.697 1.00 16.36 33 ASP C C 1
ATOM 2881 O O . ASP C 1 33 ? -39.602 -12.118 10.834 1.00 14.65 33 ASP C O 1
ATOM 2886 N N . PRO C 1 34 ? -39.665 -13.270 8.911 1.00 16.68 34 PRO C N 1
ATOM 2887 C CA . PRO C 1 34 ? -40.842 -14.036 9.324 1.00 18.13 34 PRO C CA 1
ATOM 2888 C C . PRO C 1 34 ? -40.514 -15.129 10.339 1.00 23.38 34 PRO C C 1
ATOM 2889 O O . PRO C 1 34 ? -39.335 -15.317 10.643 1.00 24.78 34 PRO C O 1
ATOM 2893 N N . SER C 1 39 ? -44.492 -13.416 17.758 1.00 27.21 39 SER C N 1
ATOM 2894 C CA . SER C 1 39 ? -43.745 -12.158 17.859 1.00 25.86 39 SER C CA 1
ATOM 2895 C C . SER C 1 39 ? -43.381 -11.583 16.489 1.00 22.47 39 SER C C 1
ATOM 2896 O O . SER C 1 39 ? -42.574 -12.147 15.752 1.00 24.98 39 SER C O 1
ATOM 2899 N N . TYR C 1 40 ? -43.982 -10.447 16.165 1.00 16.78 40 TYR C N 1
ATOM 2900 C CA . TYR C 1 40 ? -43.890 -9.838 14.842 1.00 14.62 40 TYR C CA 1
ATOM 2901 C C . TYR C 1 40 ? -43.110 -8.542 14.965 1.00 17.46 40 TYR C C 1
ATOM 2902 O O . TYR C 1 40 ? -43.550 -7.627 15.663 1.00 16.48 40 TYR C O 1
ATOM 2911 N N . ARG C 1 41 ? -41.976 -8.448 14.271 1.00 12.92 41 ARG C N 1
ATOM 2912 C CA . ARG C 1 41 ? -41.098 -7.294 14.407 1.00 12.05 41 ARG C CA 1
ATOM 2913 C C . ARG C 1 41 ? -41.051 -6.507 13.108 1.00 14.16 41 ARG C C 1
ATOM 2914 O O . ARG C 1 41 ? -40.796 -7.080 12.049 1.00 13.90 41 ARG C O 1
ATOM 2922 N N . LYS C 1 42 ? -41.287 -5.196 13.189 1.00 11.12 42 LYS C N 1
ATOM 2923 C CA . LYS C 1 42 ? -41.206 -4.334 12.012 1.00 11.09 42 LYS C CA 1
ATOM 2924 C C . LYS C 1 42 ? -40.646 -2.983 12.414 1.00 14.05 42 LYS C C 1
ATOM 2925 O O . LYS C 1 42 ? -41.085 -2.404 13.412 1.00 13.49 42 LYS C O 1
ATOM 2931 N N . GLN C 1 43 ? -39.673 -2.494 11.648 1.00 12.85 43 GLN C N 1
ATOM 2932 C CA . GLN C 1 43 ? -39.198 -1.127 11.821 1.00 13.97 43 GLN C CA 1
ATOM 2933 C C . GLN C 1 43 ? -40.173 -0.158 11.162 1.00 13.23 43 GLN C C 1
ATOM 2934 O O . GLN C 1 43 ? -40.585 -0.355 10.013 1.00 14.12 43 GLN C O 1
ATOM 2940 N N . VAL C 1 44 ? -40.543 0.890 11.893 1.00 13.23 44 VAL C N 1
ATOM 2941 C CA . VAL C 1 44 ? -41.450 1.917 11.411 1.00 14.25 44 VAL C CA 1
ATOM 2942 C C . VAL C 1 44 ? -40.860 3.266 11.796 1.00 13.94 44 VAL C C 1
ATOM 2943 O O . VAL C 1 44 ? -39.851 3.348 12.492 1.00 13.65 44 VAL C O 1
ATOM 2947 N N . VAL C 1 45 ? -41.489 4.330 11.318 1.00 12.73 45 VAL C N 1
ATOM 2948 C CA . VAL C 1 45 ? -41.120 5.684 11.711 1.00 15.78 45 VAL C CA 1
ATOM 2949 C C . VAL C 1 45 ? -42.329 6.337 12.366 1.00 15.74 45 VAL C C 1
ATOM 2950 O O . VAL C 1 45 ? -43.439 6.284 11.826 1.00 15.58 45 VAL C O 1
ATOM 2954 N N . ILE C 1 46 ? -42.118 6.928 13.542 1.00 15.64 46 ILE C N 1
ATOM 2955 C CA . ILE C 1 46 ? -43.171 7.594 14.301 1.00 15.73 46 ILE C CA 1
ATOM 2956 C C . ILE C 1 46 ? -42.639 8.950 14.732 1.00 18.61 46 ILE C C 1
ATOM 2957 O O . ILE C 1 46 ? -41.628 9.021 15.439 1.00 22.24 46 ILE C O 1
ATOM 2962 N N . ASP C 1 47 ? -43.310 10.017 14.301 1.00 21.93 47 ASP C N 1
ATOM 2963 C CA . ASP C 1 47 ? -42.877 11.382 14.601 1.00 23.71 47 ASP C CA 1
ATOM 2964 C C . ASP C 1 47 ? -41.414 11.594 14.213 1.00 24.38 47 ASP C C 1
ATOM 2965 O O . ASP C 1 47 ? -40.635 12.211 14.944 1.00 27.92 47 ASP C O 1
ATOM 2970 N N . GLY C 1 48 ? -41.035 11.057 13.053 1.00 23.78 48 GLY C N 1
ATOM 2971 C CA . GLY C 1 48 ? -39.699 11.222 12.511 1.00 23.33 48 GLY C CA 1
ATOM 2972 C C . GLY C 1 48 ? -38.637 10.316 13.100 1.00 26.27 48 GLY C C 1
ATOM 2973 O O . GLY C 1 48 ? -37.509 10.295 12.585 1.00 26.76 48 GLY C O 1
ATOM 2974 N N . GLU C 1 49 ? -38.954 9.566 14.153 1.00 24.47 49 GLU C N 1
ATOM 2975 C CA . GLU C 1 49 ? -37.997 8.706 14.836 1.00 22.30 49 GLU C CA 1
ATOM 2976 C C . GLU C 1 49 ? -38.234 7.253 14.446 1.00 24.30 49 GLU C C 1
ATOM 2977 O O . GLU C 1 49 ? -39.362 6.758 14.546 1.00 19.40 49 GLU C O 1
ATOM 2983 N N . THR C 1 50 ? -37.173 6.572 14.014 1.00 17.62 50 THR C N 1
ATOM 2984 C CA . THR C 1 50 ? -37.286 5.158 13.681 1.00 19.08 50 THR C CA 1
ATOM 2985 C C . THR C 1 50 ? -37.444 4.334 14.948 1.00 22.40 50 THR C C 1
ATOM 2986 O O . THR C 1 50 ? -36.783 4.579 15.961 1.00 23.77 50 THR C O 1
ATOM 2990 N N . SER C 1 51 ? -38.330 3.352 14.884 1.00 19.73 51 SER C N 1
ATOM 2991 C CA . SER C 1 51 ? -38.663 2.536 16.036 1.00 21.06 51 SER C CA 1
ATOM 2992 C C . SER C 1 51 ? -38.843 1.109 15.557 1.00 19.33 51 SER C C 1
ATOM 2993 O O . SER C 1 51 ? -39.435 0.877 14.499 1.00 20.51 51 SER C O 1
ATOM 2996 N N . LEU C 1 52 ? -38.340 0.160 16.332 1.00 15.60 52 LEU C N 1
ATOM 2997 C CA . LEU C 1 52 ? -38.613 -1.247 16.079 1.00 17.15 52 LEU C CA 1
ATOM 2998 C C . LEU C 1 52 ? -39.808 -1.656 16.933 1.00 15.62 52 LEU C C 1
ATOM 2999 O O . LEU C 1 52 ? -39.748 -1.572 18.162 1.00 14.91 52 LEU C O 1
ATOM 3004 N N . LEU C 1 53 ? -40.903 -2.047 16.295 1.00 13.00 53 LEU C N 1
ATOM 3005 C CA . LEU C 1 53 ? -42.068 -2.535 17.019 1.00 11.66 53 LEU C CA 1
ATOM 3006 C C . LEU C 1 53 ? -42.001 -4.050 17.083 1.00 15.14 53 LEU C C 1
ATOM 3007 O O . LEU C 1 53 ? -41.890 -4.713 16.048 1.00 13.92 53 LEU C O 1
ATOM 3012 N N . ASP C 1 54 ? -42.055 -4.587 18.298 1.00 13.53 54 ASP C N 1
ATOM 3013 C CA . ASP C 1 54 ? -42.138 -6.020 18.540 1.00 13.60 54 ASP C CA 1
ATOM 3014 C C . ASP C 1 54 ? -43.535 -6.251 19.082 1.00 13.98 54 ASP C C 1
ATOM 3015 O O . ASP C 1 54 ? -43.873 -5.752 20.156 1.00 17.80 54 ASP C O 1
ATOM 3020 N N . ILE C 1 55 ? -44.357 -6.971 18.333 1.00 14.19 55 ILE C N 1
ATOM 3021 C CA . ILE C 1 55 ? -45.779 -7.067 18.628 1.00 12.87 55 ILE C CA 1
ATOM 3022 C C . ILE C 1 55 ? -46.103 -8.509 18.953 1.00 13.11 55 ILE C C 1
ATOM 3023 O O . ILE C 1 55 ? -45.875 -9.395 18.124 1.00 13.71 55 ILE C O 1
ATOM 3028 N N . LEU C 1 56 ? -46.637 -8.745 20.152 1.00 12.72 56 LEU C N 1
ATOM 3029 C CA . LEU C 1 56 ? -47.134 -10.065 20.519 1.00 11.63 56 LEU C CA 1
ATOM 3030 C C . LEU C 1 56 ? -48.624 -10.097 20.244 1.00 12.55 56 LEU C C 1
ATOM 3031 O O . LEU C 1 56 ? -49.382 -9.295 20.799 1.00 13.46 56 LEU C O 1
ATOM 3036 N N . ASP C 1 57 ? -49.034 -11.024 19.402 1.00 13.09 57 ASP C N 1
ATOM 3037 C CA . ASP C 1 57 ? -50.420 -11.157 18.981 1.00 13.20 57 ASP C CA 1
ATOM 3038 C C . ASP C 1 57 ? -51.042 -12.286 19.803 1.00 16.30 57 ASP C C 1
ATOM 3039 O O . ASP C 1 57 ? -50.772 -13.461 19.556 1.00 23.01 57 ASP C O 1
ATOM 3044 N N . THR C 1 58 ? -51.866 -11.929 20.793 1.00 18.59 58 THR C N 1
ATOM 3045 C CA . THR C 1 58 ? -52.356 -12.898 21.767 1.00 15.72 58 THR C CA 1
ATOM 3046 C C . THR C 1 58 ? -53.673 -13.529 21.314 1.00 17.77 58 THR C C 1
ATOM 3047 O O . THR C 1 58 ? -54.334 -13.075 20.376 1.00 16.85 58 THR C O 1
ATOM 3051 N N . ALA C 1 59 ? -54.047 -14.606 21.995 1.00 20.01 59 ALA C N 1
ATOM 3052 C CA . ALA C 1 59 ? -55.350 -15.213 21.776 1.00 21.78 59 ALA C CA 1
ATOM 3053 C C . ALA C 1 59 ? -55.808 -15.824 23.089 1.00 21.56 59 ALA C C 1
ATOM 3054 O O . ALA C 1 59 ? -55.044 -15.921 24.052 1.00 21.45 59 ALA C O 1
ATOM 3056 N N . GLY C 1 60 ? -57.082 -16.215 23.123 1.00 21.52 60 GLY C N 1
ATOM 3057 C CA . GLY C 1 60 ? -57.675 -16.775 24.317 1.00 20.26 60 GLY C CA 1
ATOM 3058 C C . GLY C 1 60 ? -57.536 -18.266 24.460 1.00 22.62 60 GLY C C 1
ATOM 3059 O O . GLY C 1 60 ? -57.863 -18.811 25.517 1.00 15.69 60 GLY C O 1
ATOM 3060 N N . GLN C 1 61 ? -57.082 -18.945 23.411 1.00 26.48 61 GLN C N 1
ATOM 3061 C CA . GLN C 1 61 ? -56.878 -20.388 23.428 1.00 29.80 61 GLN C CA 1
ATOM 3062 C C . GLN C 1 61 ? -55.450 -20.660 22.981 1.00 34.68 61 GLN C C 1
ATOM 3063 O O . GLN C 1 61 ? -55.055 -20.257 21.881 1.00 38.37 61 GLN C O 1
ATOM 3069 N N . GLU C 1 62 ? -54.683 -21.339 23.831 1.00 34.10 62 GLU C N 1
ATOM 3070 C CA . GLU C 1 62 ? -53.263 -21.552 23.594 1.00 36.95 62 GLU C CA 1
ATOM 3071 C C . GLU C 1 62 ? -52.712 -22.499 24.647 1.00 35.47 62 GLU C C 1
ATOM 3072 O O . GLU C 1 62 ? -53.199 -22.509 25.782 1.00 39.61 62 GLU C O 1
ATOM 3078 N N . GLU C 1 63 ? -51.716 -23.303 24.291 1.00 35.72 63 GLU C N 1
ATOM 3079 C CA . GLU C 1 63 ? -51.017 -24.084 25.298 1.00 37.38 63 GLU C CA 1
ATOM 3080 C C . GLU C 1 63 ? -49.991 -23.193 25.998 1.00 31.44 63 GLU C C 1
ATOM 3081 O O . GLU C 1 63 ? -49.860 -22.002 25.706 1.00 38.47 63 GLU C O 1
ATOM 3087 N N . TYR C 1 64 ? -49.248 -23.769 26.934 1.00 28.28 64 TYR C N 1
ATOM 3088 C CA . TYR C 1 64 ? -48.370 -22.975 27.777 1.00 26.71 64 TYR C CA 1
ATOM 3089 C C . TYR C 1 64 ? -47.091 -22.606 27.039 1.00 27.15 64 TYR C C 1
ATOM 3090 O O . TYR C 1 64 ? -46.454 -23.456 26.410 1.00 27.21 64 TYR C O 1
ATOM 3099 N N . SER C 1 65 ? -46.710 -21.337 27.130 1.00 23.38 65 SER C N 1
ATOM 3100 C CA . SER C 1 65 ? -45.397 -20.892 26.673 1.00 21.71 65 SER C CA 1
ATOM 3101 C C . SER C 1 65 ? -44.829 -19.957 27.728 1.00 20.48 65 SER C C 1
ATOM 3102 O O . SER C 1 65 ? -45.374 -18.871 27.948 1.00 20.54 65 SER C O 1
ATOM 3105 N N . ALA C 1 66 ? -43.745 -20.379 28.384 1.00 18.39 66 ALA C N 1
ATOM 3106 C CA . ALA C 1 66 ? -43.080 -19.502 29.339 1.00 22.95 66 ALA C CA 1
ATOM 3107 C C . ALA C 1 66 ? -42.616 -18.219 28.666 1.00 21.31 66 ALA C C 1
ATOM 3108 O O . ALA C 1 66 ? -42.734 -17.126 29.239 1.00 19.89 66 ALA C O 1
ATOM 3110 N N . MET C 1 67 ? -42.097 -18.344 27.441 1.00 20.51 67 MET C N 1
ATOM 3111 C CA . MET C 1 67 ? -41.633 -17.187 26.683 1.00 22.78 67 MET C CA 1
ATOM 3112 C C . MET C 1 67 ? -42.745 -16.164 26.497 1.00 18.30 67 MET C C 1
ATOM 3113 O O . MET C 1 67 ? -42.567 -14.974 26.783 1.00 19.33 67 MET C O 1
ATOM 3118 N N . ARG C 1 68 ? -43.914 -16.613 26.038 1.00 22.74 68 ARG C N 1
ATOM 3119 C CA . ARG C 1 68 ? -44.998 -15.670 25.784 1.00 20.23 68 ARG C CA 1
ATOM 3120 C C . ARG C 1 68 ? -45.512 -15.059 27.081 1.00 18.03 68 ARG C C 1
ATOM 3121 O O . ARG C 1 68 ? -45.862 -13.877 27.119 1.00 17.61 68 ARG C O 1
ATOM 3129 N N . ASP C 1 69 ? -45.559 -15.846 28.158 1.00 18.15 69 ASP C N 1
ATOM 3130 C CA . ASP C 1 69 ? -45.930 -15.289 29.453 1.00 19.40 69 ASP C CA 1
ATOM 3131 C C . ASP C 1 69 ? -44.952 -14.206 29.882 1.00 18.38 69 ASP C C 1
ATOM 3132 O O . ASP C 1 69 ? -45.355 -13.171 30.421 1.00 16.57 69 ASP C O 1
ATOM 3137 N N . GLN C 1 70 ? -43.658 -14.430 29.656 1.00 17.58 70 GLN C N 1
ATOM 3138 C CA . GLN C 1 70 ? -42.674 -13.436 30.059 1.00 19.98 70 GLN C CA 1
ATOM 3139 C C . GLN C 1 70 ? -42.755 -12.209 29.171 1.00 16.83 70 GLN C C 1
ATOM 3140 O O . GLN C 1 70 ? -42.601 -11.084 29.646 1.00 19.22 70 GLN C O 1
ATOM 3146 N N . TYR C 1 71 ? -43.011 -12.407 27.883 1.00 19.68 71 TYR C N 1
ATOM 3147 C CA . TYR C 1 71 ? -43.171 -11.262 27.004 1.00 22.03 71 TYR C CA 1
ATOM 3148 C C . TYR C 1 71 ? -44.360 -10.407 27.434 1.00 21.54 71 TYR C C 1
ATOM 3149 O O . TYR C 1 71 ? -44.261 -9.177 27.475 1.00 24.12 71 TYR C O 1
ATOM 3158 N N . MET C 1 72 ? -45.490 -11.040 27.767 1.00 16.73 72 MET C N 1
ATOM 3159 C CA . MET C 1 72 ? -46.637 -10.279 28.257 1.00 18.61 72 MET C CA 1
ATOM 3160 C C . MET C 1 72 ? -46.298 -9.535 29.544 1.00 17.82 72 MET C C 1
ATOM 3161 O O . MET C 1 72 ? -46.629 -8.352 29.700 1.00 17.72 72 MET C O 1
ATOM 3166 N N . ARG C 1 73 ? -45.628 -10.213 30.477 1.00 15.97 73 ARG C N 1
ATOM 3167 C CA . ARG C 1 73 ? -45.274 -9.579 31.740 1.00 20.79 73 ARG C CA 1
ATOM 3168 C C . ARG C 1 73 ? -44.411 -8.342 31.524 1.00 19.42 73 ARG C C 1
ATOM 3169 O O . ARG C 1 73 ? -44.515 -7.371 32.279 1.00 23.01 73 ARG C O 1
ATOM 3177 N N . THR C 1 74 ? -43.575 -8.339 30.489 1.00 17.57 74 THR C N 1
ATOM 3178 C CA . THR C 1 74 ? -42.698 -7.207 30.229 1.00 23.60 74 THR C CA 1
ATOM 3179 C C . THR C 1 74 ? -43.196 -6.322 29.093 1.00 21.42 74 THR C C 1
ATOM 3180 O O . THR C 1 74 ? -42.478 -5.412 28.672 1.00 20.35 74 THR C O 1
ATOM 3184 N N . GLY C 1 75 ? -44.419 -6.545 28.619 1.00 19.40 75 GLY C N 1
ATOM 3185 C CA . GLY C 1 75 ? -44.951 -5.715 27.551 1.00 15.92 75 GLY C CA 1
ATOM 3186 C C . GLY C 1 75 ? -45.023 -4.258 27.969 1.00 14.47 75 GLY C C 1
ATOM 3187 O O . GLY C 1 75 ? -45.369 -3.930 29.107 1.00 15.82 75 GLY C O 1
ATOM 3188 N N . GLU C 1 76 ? -44.651 -3.373 27.046 1.00 12.12 76 GLU C N 1
ATOM 3189 C CA . GLU C 1 76 ? -44.616 -1.955 27.355 1.00 14.86 76 GLU C CA 1
ATOM 3190 C C . GLU C 1 76 ? -45.919 -1.243 27.043 1.00 12.33 76 GLU C C 1
ATOM 3191 O O . GLU C 1 76 ? -46.201 -0.209 27.659 1.00 16.01 76 GLU C O 1
ATOM 3197 N N . GLY C 1 77 ? -46.712 -1.757 26.106 1.00 11.98 77 GLY C N 1
ATOM 3198 C CA . GLY C 1 77 ? -47.985 -1.141 25.802 1.00 12.06 77 GLY C CA 1
ATOM 3199 C C . GLY C 1 77 ? -48.908 -2.172 25.209 1.00 11.78 77 GLY C C 1
ATOM 3200 O O . GLY C 1 77 ? -48.463 -3.156 24.606 1.00 11.80 77 GLY C O 1
ATOM 3201 N N . PHE C 1 78 ? -50.198 -1.945 25.385 1.00 9.31 78 PHE C N 1
ATOM 3202 C CA . PHE C 1 78 ? -51.213 -2.918 24.999 1.00 8.60 78 PHE C CA 1
ATOM 3203 C C . PHE C 1 78 ? -52.238 -2.258 24.091 1.00 9.08 78 PHE C C 1
ATOM 3204 O O . PHE C 1 78 ? -52.714 -1.161 24.392 1.00 10.89 78 PHE C O 1
ATOM 3212 N N . LEU C 1 79 ? -52.577 -2.924 22.991 1.00 9.88 79 LEU C N 1
ATOM 3213 C CA . LEU C 1 79 ? -53.728 -2.553 22.180 1.00 8.49 79 LEU C CA 1
ATOM 3214 C C . LEU C 1 79 ? -54.901 -3.393 22.652 1.00 9.56 79 LEU C C 1
ATOM 3215 O O . LEU C 1 79 ? -54.824 -4.624 22.617 1.00 11.29 79 LEU C O 1
ATOM 3220 N N . LEU C 1 80 ? -55.965 -2.732 23.079 1.00 8.89 80 LEU C N 1
ATOM 3221 C CA . LEU C 1 80 ? -57.203 -3.374 23.521 1.00 9.94 80 LEU C CA 1
ATOM 3222 C C . LEU C 1 80 ? -58.191 -3.296 22.374 1.00 8.07 80 LEU C C 1
ATOM 3223 O O . LEU C 1 80 ? -58.786 -2.237 22.145 1.00 10.98 80 LEU C O 1
ATOM 3228 N N . VAL C 1 81 ? -58.405 -4.416 21.698 1.00 6.12 81 VAL C N 1
ATOM 3229 C CA . VAL C 1 81 ? -59.153 -4.448 20.447 1.00 6.40 81 VAL C CA 1
ATOM 3230 C C . VAL C 1 81 ? -60.543 -5.013 20.702 1.00 7.07 81 VAL C C 1
ATOM 3231 O O . VAL C 1 81 ? -60.691 -6.078 21.315 1.00 8.97 81 VAL C O 1
ATOM 3235 N N . PHE C 1 82 ? -61.558 -4.318 20.199 1.00 7.09 82 PHE C N 1
ATOM 3236 C CA . PHE C 1 82 ? -62.888 -4.879 20.029 1.00 7.92 82 PHE C CA 1
ATOM 3237 C C . PHE C 1 82 ? -63.294 -4.638 18.587 1.00 6.71 82 PHE C C 1
ATOM 3238 O O . PHE C 1 82 ? -62.606 -3.943 17.837 1.00 7.97 82 PHE C O 1
ATOM 3246 N N . ALA C 1 83 ? -64.414 -5.229 18.191 1.00 6.89 83 ALA C N 1
ATOM 3247 C CA . ALA C 1 83 ? -64.935 -5.051 16.844 1.00 7.97 83 ALA C CA 1
ATOM 3248 C C . ALA C 1 83 ? -66.259 -4.300 16.920 1.00 8.67 83 ALA C C 1
ATOM 3249 O O . ALA C 1 83 ? -67.102 -4.586 17.773 1.00 8.80 83 ALA C O 1
ATOM 3251 N N . ILE C 1 84 ? -66.445 -3.333 16.020 1.00 7.41 84 ILE C N 1
ATOM 3252 C CA . ILE C 1 84 ? -67.611 -2.463 16.124 1.00 8.66 84 ILE C CA 1
ATOM 3253 C C . ILE C 1 84 ? -68.921 -3.151 15.761 1.00 9.79 84 ILE C C 1
ATOM 3254 O O . ILE C 1 84 ? -69.994 -2.577 15.994 1.00 11.57 84 ILE C O 1
ATOM 3259 N N . ASN C 1 85 ? -68.855 -4.339 15.168 1.00 9.43 85 ASN C N 1
ATOM 3260 C CA . ASN C 1 85 ? -70.012 -5.174 14.883 1.00 12.38 85 ASN C CA 1
ATOM 3261 C C . ASN C 1 85 ? -70.146 -6.321 15.868 1.00 10.68 85 ASN C C 1
ATOM 3262 O O . ASN C 1 85 ? -70.805 -7.317 15.563 1.00 14.65 85 ASN C O 1
ATOM 3267 N N . ASN C 1 86 ? -69.525 -6.210 17.043 1.00 10.19 86 ASN C N 1
ATOM 3268 C CA . ASN C 1 86 ? -69.486 -7.307 18.015 1.00 11.80 86 ASN C CA 1
ATOM 3269 C C . ASN C 1 86 ? -69.672 -6.690 19.394 1.00 10.59 86 ASN C C 1
ATOM 3270 O O . ASN C 1 86 ? -68.697 -6.353 20.077 1.00 9.53 86 ASN C O 1
ATOM 3275 N N . THR C 1 87 ? -70.937 -6.559 19.807 1.00 8.69 87 THR C N 1
ATOM 3276 C CA . THR C 1 87 ? -71.215 -5.891 21.068 1.00 7.85 87 THR C CA 1
ATOM 3277 C C . THR C 1 87 ? -70.590 -6.642 22.227 1.00 8.68 87 THR C C 1
ATOM 3278 O O . THR C 1 87 ? -70.065 -6.021 23.156 1.00 9.98 87 THR C O 1
ATOM 3282 N N . LYS C 1 88 ? -70.546 -7.965 22.137 1.00 9.47 88 LYS C N 1
ATOM 3283 C CA . LYS C 1 88 ? -69.931 -8.744 23.204 1.00 10.55 88 LYS C CA 1
ATOM 3284 C C . LYS C 1 88 ? -68.456 -8.395 23.351 1.00 11.24 88 LYS C C 1
ATOM 3285 O O . LYS C 1 88 ? -67.943 -8.298 24.470 1.00 10.76 88 LYS C O 1
ATOM 3291 N N . SER C 1 89 ? -67.763 -8.150 22.234 1.00 9.70 89 SER C N 1
ATOM 3292 C CA . SER C 1 89 ? -66.345 -7.822 22.357 1.00 10.14 89 SER C CA 1
ATOM 3293 C C . SER C 1 89 ? -66.133 -6.473 23.022 1.00 8.87 89 SER C C 1
ATOM 3294 O O . SER C 1 89 ? -65.106 -6.265 23.685 1.00 9.68 89 SER C O 1
ATOM 3297 N N . PHE C 1 90 ? -67.081 -5.547 22.855 1.00 9.40 90 PHE C N 1
ATOM 3298 C CA . PHE C 1 90 ? -67.024 -4.281 23.571 1.00 8.43 90 PHE C CA 1
ATOM 3299 C C . PHE C 1 90 ? -67.347 -4.463 25.052 1.00 9.88 90 PHE C C 1
ATOM 3300 O O . PHE C 1 90 ? -66.661 -3.900 25.913 1.00 12.79 90 PHE C O 1
ATOM 3308 N N . GLU C 1 91 ? -68.389 -5.247 25.364 1.00 9.78 91 GLU C N 1
ATOM 3309 C CA . GLU C 1 91 ? -68.720 -5.578 26.748 1.00 10.20 91 GLU C CA 1
ATOM 3310 C C . GLU C 1 91 ? -67.533 -6.185 27.482 1.00 13.24 91 GLU C C 1
ATOM 3311 O O . GLU C 1 91 ? -67.360 -5.954 28.686 1.00 16.69 91 GLU C O 1
ATOM 3317 N N . ASP C 1 92 ? -66.703 -6.949 26.775 1.00 10.58 92 ASP C N 1
ATOM 3318 C CA . ASP C 1 92 ? -65.581 -7.666 27.374 1.00 13.02 92 ASP C CA 1
ATOM 3319 C C . ASP C 1 92 ? -64.361 -6.781 27.592 1.00 14.03 92 ASP C C 1
ATOM 3320 O O . ASP C 1 92 ? -63.392 -7.229 28.219 1.00 13.08 92 ASP C O 1
ATOM 3325 N N . ILE C 1 93 ? -64.385 -5.542 27.097 1.00 12.94 93 ILE C N 1
ATOM 3326 C CA . ILE C 1 93 ? -63.199 -4.697 27.160 1.00 12.88 93 ILE C CA 1
ATOM 3327 C C . ILE C 1 93 ? -62.740 -4.514 28.598 1.00 10.58 93 ILE C C 1
ATOM 3328 O O . ILE C 1 93 ? -61.532 -4.539 28.881 1.00 12.34 93 ILE C O 1
ATOM 3333 N N . HIS C 1 94 ? -63.681 -4.343 29.533 1.00 12.67 94 HIS C N 1
ATOM 3334 C CA . HIS C 1 94 ? -63.267 -4.099 30.908 1.00 10.88 94 HIS C CA 1
ATOM 3335 C C . HIS C 1 94 ? -62.515 -5.283 31.492 1.00 9.94 94 HIS C C 1
ATOM 3336 O O . HIS C 1 94 ? -61.588 -5.090 32.288 1.00 11.25 94 HIS C O 1
ATOM 3343 N N . HIS C 1 95 ? -62.890 -6.505 31.109 1.00 10.43 95 HIS C N 1
ATOM 3344 C CA . HIS C 1 95 ? -62.105 -7.669 31.507 1.00 9.65 95 HIS C CA 1
ATOM 3345 C C . HIS C 1 95 ? -60.659 -7.520 31.070 1.00 9.20 95 HIS C C 1
ATOM 3346 O O . HIS C 1 95 ? -59.737 -7.777 31.848 1.00 9.20 95 HIS C O 1
ATOM 3353 N N . TYR C 1 96 ? -60.445 -7.130 29.808 1.00 9.94 96 TYR C N 1
ATOM 3354 C CA . TYR C 1 96 ? -59.089 -7.024 29.286 1.00 9.93 96 TYR C CA 1
ATOM 3355 C C . TYR C 1 96 ? -58.318 -5.907 29.966 1.00 7.75 96 TYR C C 1
ATOM 3356 O O . TYR C 1 96 ? -57.134 -6.069 30.269 1.00 10.80 96 TYR C O 1
ATOM 3365 N N . ARG C 1 97 ? -58.973 -4.778 30.223 1.00 9.64 97 ARG C N 1
ATOM 3366 C CA . ARG C 1 97 ? -58.289 -3.679 30.887 1.00 11.17 97 ARG C CA 1
ATOM 3367 C C . ARG C 1 97 ? -57.811 -4.099 32.266 1.00 12.61 97 ARG C C 1
ATOM 3368 O O . ARG C 1 97 ? -56.658 -3.861 32.631 1.00 13.89 97 ARG C O 1
ATOM 3376 N N . GLU C 1 98 ? -58.689 -4.736 33.045 1.00 10.21 98 GLU C N 1
ATOM 3377 C CA . GLU C 1 98 ? -58.270 -5.178 34.371 1.00 13.08 98 GLU C CA 1
ATOM 3378 C C . GLU C 1 98 ? -57.222 -6.282 34.297 1.00 15.89 98 GLU C C 1
ATOM 3379 O O . GLU C 1 98 ? -56.327 -6.353 35.152 1.00 14.45 98 GLU C O 1
ATOM 3385 N N . GLN C 1 99 ? -57.293 -7.131 33.276 1.00 10.76 99 GLN C N 1
ATOM 3386 C CA . GLN C 1 99 ? -56.332 -8.217 33.186 1.00 9.30 99 GLN C CA 1
ATOM 3387 C C . GLN C 1 99 ? -54.958 -7.700 32.791 1.00 10.72 99 GLN C C 1
ATOM 3388 O O . GLN C 1 99 ? -53.942 -8.219 33.259 1.00 12.72 99 GLN C O 1
ATOM 3394 N N . ILE C 1 100 ? -54.902 -6.675 31.937 1.00 9.76 100 ILE C N 1
ATOM 3395 C CA . ILE C 1 100 ? -53.616 -6.053 31.637 1.00 11.45 100 ILE C CA 1
ATOM 3396 C C . ILE C 1 100 ? -52.955 -5.567 32.920 1.00 13.57 100 ILE C C 1
ATOM 3397 O O . ILE C 1 100 ? -51.751 -5.781 33.137 1.00 14.06 100 ILE C O 1
ATOM 3402 N N . LYS C 1 101 ? -53.734 -4.934 33.803 1.00 11.89 101 LYS C N 1
ATOM 3403 C CA . LYS C 1 101 ? -53.188 -4.467 35.076 1.00 16.39 101 LYS C CA 1
ATOM 3404 C C . LYS C 1 101 ? -52.657 -5.628 35.907 1.00 17.38 101 LYS C C 1
ATOM 3405 O O . LYS C 1 101 ? -51.592 -5.519 36.528 1.00 19.88 101 LYS C O 1
ATOM 3411 N N . ARG C 1 102 ? -53.372 -6.752 35.924 1.00 14.06 102 ARG C N 1
ATOM 3412 C CA . ARG C 1 102 ? -52.891 -7.909 36.676 1.00 14.70 102 ARG C CA 1
ATOM 3413 C C . ARG C 1 102 ? -51.603 -8.452 36.083 1.00 15.48 102 ARG C C 1
ATOM 3414 O O . ARG C 1 102 ? -50.638 -8.726 36.808 1.00 17.15 102 ARG C O 1
ATOM 3422 N N . VAL C 1 103 ? -51.574 -8.627 34.761 1.00 14.38 103 VAL C N 1
ATOM 3423 C CA . VAL C 1 103 ? -50.399 -9.201 34.117 1.00 13.68 103 VAL C CA 1
ATOM 3424 C C . VAL C 1 103 ? -49.182 -8.316 34.337 1.00 18.35 103 VAL C C 1
ATOM 3425 O O . VAL C 1 103 ? -48.064 -8.813 34.530 1.00 21.64 103 VAL C O 1
ATOM 3429 N N . LYS C 1 104 ? -49.378 -6.995 34.334 1.00 14.05 104 LYS C N 1
ATOM 3430 C CA . LYS C 1 104 ? -48.293 -6.049 34.549 1.00 16.62 104 LYS C CA 1
ATOM 3431 C C . LYS C 1 104 ? -48.068 -5.720 36.015 1.00 20.79 104 LYS C C 1
ATOM 3432 O O . LYS C 1 104 ? -47.103 -5.011 36.327 1.00 23.56 104 LYS C O 1
ATOM 3438 N N . ASP C 1 105 ? -48.949 -6.180 36.906 1.00 19.84 105 ASP C N 1
ATOM 3439 C CA . ASP C 1 105 ? -48.846 -5.877 38.334 1.00 26.89 105 ASP C CA 1
ATOM 3440 C C . ASP C 1 105 ? -48.693 -4.373 38.566 1.00 25.89 105 ASP C C 1
ATOM 3441 O O . ASP C 1 105 ? -47.850 -3.925 39.347 1.00 25.16 105 ASP C O 1
ATOM 3446 N N . SER C 1 106 ? -49.501 -3.579 37.859 1.00 23.85 106 SER C N 1
ATOM 3447 C CA . SER C 1 106 ? -49.448 -2.128 37.999 1.00 23.63 106 SER C CA 1
ATOM 3448 C C . SER C 1 106 ? -50.767 -1.519 37.549 1.00 29.09 106 SER C C 1
ATOM 3449 O O . SER C 1 106 ? -51.464 -2.073 36.693 1.00 27.02 106 SER C O 1
ATOM 3452 N N . GLU C 1 107 ? -51.093 -0.359 38.123 1.00 27.96 107 GLU C N 1
ATOM 3453 C CA . GLU C 1 107 ? -52.335 0.323 37.801 1.00 29.71 107 GLU C CA 1
ATOM 3454 C C . GLU C 1 107 ? -52.225 1.218 36.575 1.00 30.76 107 GLU C C 1
ATOM 3455 O O . GLU C 1 107 ? -53.257 1.582 36.001 1.00 34.44 107 GLU C O 1
ATOM 3461 N N . ASP C 1 108 ? -51.010 1.569 3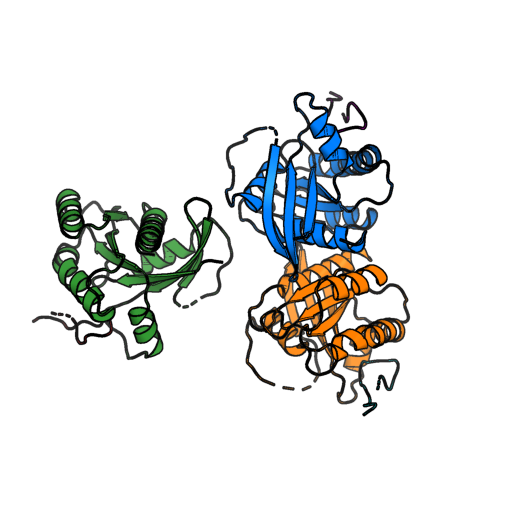6.155 1.00 28.49 108 ASP C N 1
ATOM 3462 C CA . ASP C 1 108 ? -50.791 2.483 35.035 1.00 26.65 108 ASP C CA 1
ATOM 3463 C C . ASP C 1 108 ? -49.971 1.756 33.970 1.00 28.76 108 ASP C C 1
ATOM 3464 O O . ASP C 1 108 ? -48.748 1.611 34.106 1.00 30.02 108 ASP C O 1
ATOM 3469 N N . VAL C 1 109 ? -50.647 1.300 32.924 1.00 20.77 109 VAL C N 1
ATOM 3470 C CA . VAL C 1 109 ? -50.027 0.616 31.795 1.00 20.24 109 VAL C CA 1
ATOM 3471 C C . VAL C 1 109 ? -50.433 1.368 30.540 1.00 17.78 109 VAL C C 1
ATOM 3472 O O . VAL C 1 109 ? -51.620 1.637 30.353 1.00 15.57 109 VAL C O 1
ATOM 3476 N N . PRO C 1 110 ? -49.496 1.754 29.670 1.00 15.95 110 PRO C N 1
ATOM 3477 C CA . PRO C 1 110 ? -49.878 2.364 28.388 1.00 14.62 110 PRO C CA 1
ATOM 3478 C C . PRO C 1 110 ? -50.807 1.453 27.608 1.00 14.62 110 PRO C C 1
ATOM 3479 O O . PRO C 1 110 ? -50.524 0.268 27.415 1.00 11.67 110 PRO C O 1
ATOM 3483 N N . MET C 1 111 ? -51.931 2.009 27.173 1.00 12.83 111 MET C N 1
ATOM 3484 C CA . MET C 1 111 ? -52.826 1.199 26.359 1.00 11.78 111 MET C CA 1
ATOM 3485 C C . MET C 1 111 ? -53.676 2.095 25.479 1.00 13.95 111 MET C C 1
ATOM 3486 O O . MET C 1 111 ? -53.835 3.295 25.730 1.00 13.43 111 MET C O 1
ATOM 3491 N N . VAL C 1 112 ? -54.165 1.504 24.400 1.00 10.18 112 VAL C N 1
ATOM 3492 C CA . VAL C 1 112 ? -55.018 2.197 23.456 1.00 8.60 112 VAL C CA 1
ATOM 3493 C C . VAL C 1 112 ? -56.218 1.313 23.185 1.00 9.04 112 VAL C C 1
ATOM 3494 O O . VAL C 1 112 ? -56.068 0.104 22.988 1.00 11.13 112 VAL C O 1
ATOM 3498 N N . LEU C 1 113 ? -57.403 1.915 23.190 1.00 8.00 113 LEU C N 1
ATOM 3499 C CA . LEU C 1 113 ? -58.621 1.223 22.802 1.00 8.33 113 LEU C CA 1
ATOM 3500 C C . LEU C 1 113 ? -58.783 1.280 21.289 1.00 10.46 113 LEU C C 1
ATOM 3501 O O . LEU C 1 113 ? -58.722 2.364 20.689 1.00 10.05 113 LEU C O 1
ATOM 3506 N N . VAL C 1 114 ? -58.996 0.120 20.674 1.00 7.84 114 VAL C N 1
ATOM 3507 C CA . VAL C 1 114 ? -59.078 0.023 19.220 1.00 7.88 114 VAL C CA 1
ATOM 3508 C C . VAL C 1 114 ? -60.439 -0.553 18.848 1.00 8.76 114 VAL C C 1
ATOM 3509 O O . VAL C 1 114 ? -60.770 -1.679 19.240 1.00 9.57 114 VAL C O 1
ATOM 3513 N N . GLY C 1 115 ? -61.211 0.203 18.074 1.00 8.49 115 GLY C N 1
ATOM 3514 C CA . GLY C 1 115 ? -62.448 -0.315 17.515 1.00 9.90 115 GLY C CA 1
ATOM 3515 C C . GLY C 1 115 ? -62.228 -0.759 16.086 1.00 8.89 115 GLY C C 1
ATOM 3516 O O . GLY C 1 115 ? -62.200 0.078 15.180 1.00 9.19 115 GLY C O 1
ATOM 3517 N N . ASN C 1 116 ? -62.081 -2.066 15.875 1.00 7.82 116 ASN C N 1
ATOM 3518 C CA . ASN C 1 116 ? -61.721 -2.611 14.576 1.00 6.73 116 ASN C CA 1
ATOM 3519 C C . ASN C 1 116 ? -62.973 -2.960 13.773 1.00 8.88 116 ASN C C 1
ATOM 3520 O O . ASN C 1 116 ? -64.094 -2.929 14.279 1.00 8.01 116 ASN C O 1
ATOM 3525 N N . LYS C 1 117 ? -62.761 -3.295 12.496 1.00 8.98 117 LYS C N 1
ATOM 3526 C CA . LYS C 1 117 ? -63.822 -3.626 11.546 1.00 9.83 117 LYS C CA 1
ATOM 3527 C C . LYS C 1 117 ? -64.686 -2.409 11.228 1.00 11.59 117 LYS C C 1
ATOM 3528 O O . LYS C 1 117 ? -65.873 -2.538 10.934 1.00 10.66 117 LYS C O 1
ATOM 3534 N N . SER C 1 118 ? -64.073 -1.226 11.233 1.00 10.11 118 SER C N 1
ATOM 3535 C CA . SER C 1 118 ? -64.794 0.008 10.961 1.00 14.38 118 SER C CA 1
ATOM 3536 C C . SER C 1 118 ? -65.291 0.085 9.527 1.00 13.31 118 SER C C 1
ATOM 3537 O O . SER C 1 118 ? -66.099 0.968 9.213 1.00 16.21 118 SER C O 1
ATOM 3540 N N . ASP C 1 119 ? -64.832 -0.816 8.657 1.00 12.20 119 ASP C N 1
ATOM 3541 C CA . ASP C 1 119 ? -65.364 -0.885 7.300 1.00 13.17 119 ASP C CA 1
ATOM 3542 C C . ASP C 1 119 ? -66.772 -1.460 7.251 1.00 14.50 119 ASP C C 1
ATOM 3543 O O . ASP C 1 119 ? -67.462 -1.288 6.241 1.00 17.84 119 ASP C O 1
ATOM 3548 N N . LEU C 1 120 ? -67.200 -2.160 8.284 1.00 14.62 120 LEU C N 1
ATOM 3549 C CA . LEU C 1 120 ? -68.447 -2.912 8.228 1.00 14.76 120 LEU C CA 1
ATOM 3550 C C . LEU C 1 120 ? -69.644 -2.013 8.545 1.00 17.23 120 LEU C C 1
ATOM 3551 O O . LEU C 1 120 ? -69.586 -1.188 9.459 1.00 16.69 120 LEU C O 1
ATOM 3556 N N . PRO C 1 121 ? -70.755 -2.174 7.822 1.00 15.65 121 PRO C N 1
ATOM 3557 C CA . PRO C 1 121 ? -71.949 -1.368 8.097 1.00 19.78 121 PRO C CA 1
ATOM 3558 C C . PRO C 1 121 ? -72.849 -1.922 9.192 1.00 16.90 121 PRO C C 1
ATOM 3559 O O . PRO C 1 121 ? -73.773 -1.220 9.615 1.00 17.00 121 PRO C O 1
ATOM 3563 N N . SER C 1 122 ? -72.621 -3.160 9.630 1.00 18.12 122 SER C N 1
ATOM 3564 C CA . SER C 1 122 ? -73.428 -3.835 10.641 1.00 14.68 122 SER C CA 1
ATOM 3565 C C . SER C 1 122 ? -72.988 -3.412 12.036 1.00 18.40 122 SER C C 1
ATOM 3566 O O . SER C 1 122 ? -72.703 -4.258 12.890 1.00 19.68 122 SER C O 1
ATOM 3569 N N . ARG C 1 123 ? -72.925 -2.112 12.270 1.00 17.01 123 ARG C N 1
ATOM 3570 C CA . ARG C 1 123 ? -72.380 -1.579 13.510 1.00 14.38 123 ARG C CA 1
ATOM 3571 C C . ARG C 1 123 ? -73.366 -1.728 14.667 1.00 17.61 123 ARG C C 1
ATOM 3572 O O . ARG C 1 123 ? -74.553 -1.406 14.532 1.00 17.89 123 ARG C O 1
ATOM 3580 N N . THR C 1 124 ? -72.876 -2.210 15.812 1.00 11.84 124 THR C N 1
ATOM 3581 C CA . THR C 1 124 ? -73.679 -2.217 17.030 1.00 10.85 124 THR C CA 1
ATOM 3582 C C . THR C 1 124 ? -72.998 -1.495 18.181 1.00 12.97 124 THR C C 1
ATOM 3583 O O . THR C 1 124 ? -73.604 -1.336 19.244 1.00 17.19 124 THR C O 1
ATOM 3587 N N . VAL C 1 125 ? -71.761 -1.051 18.001 1.00 11.26 125 VAL C N 1
ATOM 3588 C CA . VAL C 1 125 ? -71.077 -0.244 18.995 1.00 12.70 125 VAL C CA 1
ATOM 3589 C C . VAL C 1 125 ? -70.876 1.144 18.409 1.00 12.44 125 VAL C C 1
ATOM 3590 O O . VAL C 1 125 ? -70.158 1.313 17.415 1.00 13.13 125 VAL C O 1
ATOM 3594 N N . ASP C 1 126 ? -71.521 2.127 19.026 1.00 15.51 126 ASP C N 1
ATOM 3595 C CA . ASP C 1 126 ? -71.451 3.503 18.562 1.00 18.50 126 ASP C CA 1
ATOM 3596 C C . ASP C 1 126 ? -70.089 4.094 18.882 1.00 16.43 126 ASP C C 1
ATOM 3597 O O . ASP C 1 126 ? -69.501 3.810 19.931 1.00 15.13 126 ASP C O 1
ATOM 3602 N N . THR C 1 127 ? -69.594 4.943 17.978 1.00 17.99 127 THR C N 1
ATOM 3603 C CA . THR C 1 127 ? -68.356 5.660 18.270 1.00 21.60 127 THR C CA 1
ATOM 3604 C C . THR C 1 127 ? -68.447 6.396 19.606 1.00 19.36 127 THR C C 1
ATOM 3605 O O . THR C 1 127 ? -67.472 6.440 20.364 1.00 18.90 127 THR C O 1
ATOM 3609 N N . LYS C 1 128 ? -69.627 6.932 19.937 1.00 18.56 128 LYS C N 1
ATOM 3610 C CA . LYS C 1 128 ? -69.787 7.646 21.200 1.00 21.39 128 LYS C CA 1
ATOM 3611 C C . LYS C 1 128 ? -69.575 6.723 22.396 1.00 19.81 128 LYS C C 1
ATOM 3612 O O . LYS C 1 128 ? -68.926 7.107 23.374 1.00 21.02 128 LYS C O 1
ATOM 3618 N N . GLN C 1 129 ? -70.122 5.505 22.343 1.00 15.71 129 GLN C N 1
ATOM 3619 C CA . GLN C 1 129 ? -69.922 4.551 23.434 1.00 16.76 129 GLN C CA 1
ATOM 3620 C C . GLN C 1 129 ? -68.448 4.272 23.659 1.00 13.37 129 GLN C C 1
ATOM 3621 O O . GLN C 1 129 ? -67.973 4.226 24.800 1.00 12.94 129 GLN C O 1
ATOM 3627 N N . ALA C 1 130 ? -67.716 4.026 22.575 1.00 12.98 130 ALA C N 1
ATOM 3628 C CA . ALA C 1 130 ? -66.310 3.674 22.717 1.00 11.76 130 ALA C CA 1
ATOM 3629 C C . ALA C 1 130 ? -65.498 4.875 23.179 1.00 11.54 130 ALA C C 1
ATOM 3630 O O . ALA C 1 130 ? -64.579 4.742 24.000 1.00 12.25 130 ALA C O 1
ATOM 3632 N N . GLN C 1 131 ? -65.819 6.050 22.639 1.00 15.79 131 GLN C N 1
ATOM 3633 C CA . GLN C 1 131 ? -65.167 7.281 23.064 1.00 14.10 131 GLN C CA 1
ATOM 3634 C C . GLN C 1 131 ? -65.390 7.532 24.549 1.00 14.35 131 GLN C C 1
ATOM 3635 O O . GLN C 1 131 ? -64.460 7.912 25.271 1.00 16.79 131 GLN C O 1
ATOM 3641 N N . ASP C 1 132 ? -66.621 7.321 25.021 1.00 15.64 132 ASP C N 1
ATOM 3642 C CA . ASP C 1 132 ? -66.913 7.503 26.440 1.00 15.64 132 ASP C CA 1
ATOM 3643 C C . ASP C 1 132 ? -66.148 6.494 27.289 1.00 14.22 132 ASP C C 1
ATOM 3644 O O . ASP C 1 132 ? -65.595 6.846 28.335 1.00 15.51 132 ASP C O 1
ATOM 3649 N N . LEU C 1 133 ? -66.090 5.234 26.847 1.00 13.19 133 LEU C N 1
ATOM 3650 C CA . LEU C 1 133 ? -65.325 4.234 27.586 1.00 13.94 133 LEU C CA 1
ATOM 3651 C C . LEU C 1 133 ? -63.847 4.607 27.647 1.00 13.61 133 LEU C C 1
ATOM 3652 O O . LEU C 1 133 ? -63.237 4.587 28.722 1.00 13.76 133 LEU C O 1
ATOM 3657 N N . ALA C 1 134 ? -63.250 4.951 26.504 1.00 13.91 134 ALA C N 1
ATOM 3658 C CA . ALA C 1 134 ? -61.836 5.317 26.507 1.00 11.39 134 ALA C CA 1
ATOM 3659 C C . ALA C 1 134 ? -61.593 6.534 27.393 1.00 16.14 134 ALA C C 1
ATOM 3660 O O . ALA C 1 134 ? -60.588 6.598 28.109 1.00 13.62 134 ALA C O 1
ATOM 3662 N N . ARG C 1 135 ? -62.521 7.493 27.370 1.00 15.17 135 ARG C N 1
ATOM 3663 C CA . ARG C 1 135 ? -62.384 8.692 28.191 1.00 17.00 135 ARG C CA 1
ATOM 3664 C C . ARG C 1 135 ? -62.416 8.338 29.667 1.00 19.97 135 ARG C C 1
ATOM 3665 O O . ARG C 1 135 ? -61.675 8.916 30.470 1.00 21.03 135 ARG C O 1
ATOM 3673 N N . SER C 1 136 ? -63.258 7.371 30.044 1.00 19.93 136 SER C N 1
ATOM 3674 C CA . SER C 1 136 ? -63.307 6.944 31.438 1.00 18.86 136 SER C CA 1
ATOM 3675 C C . SER C 1 136 ? -62.009 6.272 31.875 1.00 18.62 136 SER C C 1
ATOM 3676 O O . SER C 1 136 ? -61.630 6.368 33.046 1.00 20.30 136 SER C O 1
ATOM 3679 N N . TYR C 1 137 ? -61.316 5.589 30.964 1.00 15.75 137 TYR C N 1
ATOM 3680 C CA . TYR C 1 137 ? -60.011 5.017 31.263 1.00 18.27 137 TYR C CA 1
ATOM 3681 C C . TYR C 1 137 ? -58.867 6.015 31.120 1.00 15.57 137 TYR C C 1
ATOM 3682 O O . TYR C 1 137 ? -57.749 5.713 31.550 1.00 17.84 137 TYR C O 1
ATOM 3691 N N . GLY C 1 138 ? -59.102 7.161 30.494 1.00 16.58 138 GLY C N 1
ATOM 3692 C CA . GLY C 1 138 ? -58.010 8.074 30.195 1.00 14.50 138 GLY C CA 1
ATOM 3693 C C . GLY C 1 138 ? -57.043 7.538 29.161 1.00 17.00 138 GLY C C 1
ATOM 3694 O O . GLY C 1 138 ? -55.826 7.740 29.289 1.00 18.08 138 GLY C O 1
ATOM 3695 N N . ILE C 1 139 ? -57.549 6.842 28.149 1.00 13.03 139 ILE C N 1
ATOM 3696 C CA . ILE C 1 139 ? -56.691 6.282 27.105 1.00 13.89 139 ILE C CA 1
ATOM 3697 C C . ILE C 1 139 ? -57.237 6.706 25.747 1.00 13.38 139 ILE C C 1
ATOM 3698 O O . ILE C 1 139 ? -58.421 7.045 25.608 1.00 13.20 139 ILE C O 1
ATOM 3703 N N . PRO C 1 140 ? -56.401 6.677 24.715 1.00 12.39 140 PRO C N 1
ATOM 3704 C CA . PRO C 1 140 ? -56.885 7.019 23.375 1.00 12.85 140 PRO C CA 1
ATOM 3705 C C . PRO C 1 140 ? -57.806 5.952 22.809 1.00 13.40 140 PRO C C 1
ATOM 3706 O O . PRO C 1 140 ? -57.735 4.775 23.168 1.00 13.15 140 PRO C O 1
ATOM 3710 N N . PHE C 1 141 ? -58.669 6.381 21.899 1.00 12.53 141 PHE C N 1
ATOM 3711 C CA . PHE C 1 141 ? -59.517 5.485 21.127 1.00 13.08 141 PHE C CA 1
ATOM 3712 C C . PHE C 1 141 ? -59.248 5.718 19.648 1.00 13.09 141 PHE C C 1
ATOM 3713 O O . PHE C 1 141 ? -59.275 6.862 19.189 1.00 14.54 141 PHE C O 1
ATOM 3721 N N . ILE C 1 142 ? -59.003 4.636 18.910 1.00 12.37 142 ILE C N 1
ATOM 3722 C CA . ILE C 1 142 ? -58.683 4.683 17.484 1.00 13.25 142 ILE C CA 1
ATOM 3723 C C . ILE C 1 142 ? -59.592 3.705 16.760 1.00 12.91 142 ILE C C 1
ATOM 3724 O O . ILE C 1 142 ? -59.687 2.536 17.153 1.00 10.43 142 ILE C O 1
ATOM 3729 N N . GLU C 1 143 ? -60.228 4.167 15.687 1.00 12.81 143 GLU C N 1
ATOM 3730 C CA . GLU C 1 143 ? -61.048 3.310 14.840 1.00 11.93 143 GLU C CA 1
ATOM 3731 C C . GLU C 1 143 ? -60.187 2.756 13.718 1.00 14.31 143 GLU C C 1
ATOM 3732 O O . GLU C 1 143 ? -59.471 3.510 13.053 1.00 13.53 143 GLU C O 1
ATOM 3738 N N . THR C 1 144 ? -60.237 1.441 13.520 1.00 10.37 144 THR C N 1
ATOM 3739 C CA . THR C 1 144 ? -59.391 0.785 12.537 1.00 11.05 144 THR C CA 1
ATOM 3740 C C . THR C 1 144 ? -60.229 -0.131 11.663 1.00 10.91 144 THR C C 1
ATOM 3741 O O . THR C 1 144 ? -61.318 -0.575 12.027 1.00 10.42 144 THR C O 1
ATOM 3745 N N . SER C 1 145 ? -59.686 -0.426 10.490 1.00 10.24 145 SER C N 1
ATOM 3746 C CA . SER C 1 145 ? -60.137 -1.566 9.711 1.00 9.04 145 SER C CA 1
ATOM 3747 C C . SER C 1 145 ? -58.890 -2.267 9.218 1.00 10.45 145 SER C C 1
ATOM 3748 O O . SER C 1 145 ? -58.084 -1.650 8.512 1.00 10.95 145 SER C O 1
ATOM 3751 N N . ALA C 1 146 ? -58.706 -3.532 9.618 1.00 11.50 146 ALA C N 1
ATOM 3752 C CA . ALA C 1 146 ? -57.634 -4.334 9.038 1.00 13.85 146 ALA C CA 1
ATOM 3753 C C . ALA C 1 146 ? -57.897 -4.635 7.575 1.00 15.76 146 ALA C C 1
ATOM 3754 O O . ALA C 1 146 ? -56.972 -5.030 6.857 1.00 19.32 146 ALA C O 1
ATOM 3756 N N . LYS C 1 147 ? -59.128 -4.439 7.105 1.00 14.29 147 LYS C N 1
ATOM 3757 C CA . LYS C 1 147 ? -59.413 -4.738 5.705 1.00 15.46 147 LYS C CA 1
ATOM 3758 C C . LYS C 1 147 ? -58.996 -3.592 4.793 1.00 17.82 147 LYS C C 1
ATOM 3759 O O . LYS C 1 147 ? -58.322 -3.809 3.782 1.00 20.13 147 LYS C O 1
ATOM 3765 N N . THR C 1 148 ? -59.388 -2.367 5.127 1.00 17.21 148 THR C N 1
ATOM 3766 C CA . THR C 1 148 ? -59.015 -1.202 4.335 1.00 15.14 148 THR C CA 1
ATOM 3767 C C . THR C 1 148 ? -57.673 -0.618 4.745 1.00 18.44 148 THR C C 1
ATOM 3768 O O . THR C 1 148 ? -57.088 0.154 3.975 1.00 18.43 148 THR C O 1
ATOM 3772 N N . ARG C 1 149 ? -57.193 -0.958 5.942 1.00 14.28 149 ARG C N 1
ATOM 3773 C CA . ARG C 1 149 ? -55.999 -0.444 6.615 1.00 13.40 149 ARG C CA 1
ATOM 3774 C C . ARG C 1 149 ? -56.275 0.901 7.271 1.00 12.15 149 ARG C C 1
ATOM 3775 O O . ARG C 1 149 ? -55.348 1.495 7.840 1.00 14.43 149 ARG C O 1
ATOM 3783 N N . GLN C 1 150 ? -57.513 1.394 7.247 1.00 10.94 150 GLN C N 1
ATOM 3784 C CA . GLN C 1 150 ? -57.850 2.585 8.007 1.00 12.97 150 GLN C CA 1
ATOM 3785 C C . GLN C 1 150 ? -57.360 2.453 9.440 1.00 13.73 150 GLN C C 1
ATOM 3786 O O . GLN C 1 150 ? -57.589 1.428 10.094 1.00 10.84 150 GLN C O 1
ATOM 3792 N N . GLY C 1 151 ? -56.636 3.477 9.902 1.00 11.94 151 GLY C N 1
ATOM 3793 C CA . GLY C 1 151 ? -56.282 3.604 11.302 1.00 11.99 151 GLY C CA 1
ATOM 3794 C C . GLY C 1 151 ? -55.219 2.658 11.816 1.00 11.63 151 GLY C C 1
ATOM 3795 O O . GLY C 1 151 ? -54.829 2.771 12.990 1.00 10.05 151 GLY C O 1
ATOM 3796 N N . VAL C 1 152 ? -54.729 1.733 10.996 1.00 11.16 152 VAL C N 1
ATOM 3797 C CA . VAL C 1 152 ? -53.845 0.696 11.525 1.00 10.92 152 VAL C CA 1
ATOM 3798 C C . VAL C 1 152 ? -52.545 1.310 12.026 1.00 12.40 152 VAL C C 1
ATOM 3799 O O . VAL C 1 152 ? -52.156 1.119 13.185 1.00 12.74 152 VAL C O 1
ATOM 3803 N N . ASP C 1 153 ? -51.869 2.085 11.173 1.00 11.51 153 ASP C N 1
ATOM 3804 C CA . ASP C 1 153 ? -50.655 2.752 11.620 1.00 12.90 153 ASP C CA 1
ATOM 3805 C C . ASP C 1 153 ? -50.942 3.668 12.798 1.00 14.47 153 ASP C C 1
ATOM 3806 O O . ASP C 1 153 ? -50.201 3.666 13.786 1.00 15.08 153 ASP C O 1
ATOM 3811 N N . ASP C 1 154 ? -52.046 4.420 12.737 1.00 13.60 154 ASP C N 1
ATOM 3812 C CA . ASP C 1 154 ? -52.368 5.354 13.813 1.00 13.42 154 ASP C CA 1
ATOM 3813 C C . ASP C 1 154 ? -52.563 4.635 15.144 1.00 14.16 154 ASP C C 1
ATOM 3814 O O . ASP C 1 154 ? -52.190 5.160 16.194 1.00 13.35 154 ASP C O 1
ATOM 3819 N N . ALA C 1 155 ? -53.149 3.435 15.121 1.00 12.50 155 ALA C N 1
ATOM 3820 C CA . ALA C 1 155 ? -53.336 2.688 16.361 1.00 11.84 155 ALA C CA 1
ATOM 3821 C C . ALA C 1 155 ? -51.997 2.353 16.995 1.00 10.61 155 ALA C C 1
ATOM 3822 O O . ALA C 1 155 ? -51.774 2.608 18.186 1.00 11.85 155 ALA C O 1
ATOM 3824 N N . PHE C 1 156 ? -51.075 1.798 16.200 1.00 9.91 156 PHE C N 1
ATOM 3825 C CA . PHE C 1 156 ? -49.794 1.396 16.758 1.00 9.80 156 PHE C CA 1
ATOM 3826 C C . PHE C 1 156 ? -48.932 2.604 17.080 1.00 10.94 156 PHE C C 1
ATOM 3827 O O . PHE C 1 156 ? -48.230 2.607 18.098 1.00 11.81 156 PHE C O 1
ATOM 3835 N N . TYR C 1 157 ? -48.989 3.647 16.241 1.00 12.09 157 TYR C N 1
ATOM 3836 C CA . TYR C 1 157 ? -48.224 4.862 16.531 1.00 14.53 157 TYR C CA 1
ATOM 3837 C C . TYR C 1 157 ? -48.704 5.515 17.817 1.00 14.72 157 TYR C C 1
ATOM 3838 O O . TYR C 1 157 ? -47.897 5.964 18.637 1.00 14.17 157 TYR C O 1
ATOM 3847 N N . THR C 1 158 ? -50.020 5.607 17.987 1.00 12.45 158 THR C N 1
ATOM 3848 C CA . THR C 1 158 ? -50.573 6.182 19.207 1.00 11.79 158 THR C CA 1
ATOM 3849 C C . THR C 1 158 ? -50.129 5.400 20.437 1.00 11.66 158 THR C C 1
ATOM 3850 O O . THR C 1 158 ? -49.826 5.992 21.478 1.00 13.81 158 THR C O 1
ATOM 3854 N N . LEU C 1 159 ? -50.091 4.065 20.348 1.00 9.76 159 LEU C N 1
ATOM 3855 C CA . LEU C 1 159 ? -49.637 3.289 21.494 1.00 12.21 159 LEU C CA 1
ATOM 3856 C C . LEU C 1 159 ? -48.180 3.600 21.824 1.00 12.43 159 LEU C C 1
ATOM 3857 O O . LEU C 1 159 ? -47.828 3.782 22.992 1.00 13.00 159 LEU C O 1
ATOM 3862 N N . VAL C 1 160 ? -47.324 3.696 20.805 1.00 10.53 160 VAL C N 1
ATOM 3863 C CA . VAL C 1 160 ? -45.939 4.092 21.040 1.00 10.96 160 VAL C CA 1
ATOM 3864 C C . VAL C 1 160 ? -45.878 5.467 21.689 1.00 13.83 160 VAL C C 1
ATOM 3865 O O . VAL C 1 160 ? -45.084 5.695 22.605 1.00 15.18 160 VAL C O 1
ATOM 3869 N N . ARG C 1 161 ? -46.711 6.401 21.233 1.00 15.53 161 ARG C N 1
ATOM 3870 C CA . ARG C 1 161 ? -46.726 7.716 21.866 1.00 17.76 161 ARG C CA 1
ATOM 3871 C C . ARG C 1 161 ? -47.136 7.612 23.325 1.00 18.10 161 ARG C C 1
ATOM 3872 O O . ARG C 1 161 ? -46.576 8.302 24.183 1.00 19.89 161 ARG C O 1
ATOM 3880 N N . GLU C 1 162 ? -48.092 6.728 23.632 1.00 15.06 162 GLU C N 1
ATOM 3881 C CA . GLU C 1 162 ? -48.479 6.513 25.024 1.00 13.94 162 GLU C CA 1
ATOM 3882 C C . GLU C 1 162 ? -47.335 5.918 25.835 1.00 17.15 162 GLU C C 1
ATOM 3883 O O . GLU C 1 162 ? -47.153 6.265 27.007 1.00 19.86 162 GLU C O 1
ATOM 3889 N N . ILE C 1 163 ? -46.567 5.005 25.239 1.00 15.85 163 ILE C N 1
ATOM 3890 C CA . ILE C 1 163 ? -45.412 4.448 25.934 1.00 15.79 163 ILE C CA 1
ATOM 3891 C C . ILE C 1 163 ? -44.371 5.532 26.185 1.00 18.93 163 ILE C C 1
ATOM 3892 O O . ILE C 1 163 ? -43.787 5.611 27.272 1.00 21.85 163 ILE C O 1
ATOM 3897 N N . ARG C 1 164 ? -44.123 6.383 25.186 1.00 19.76 164 ARG C N 1
ATOM 3898 C CA . ARG C 1 164 ? -43.135 7.447 25.352 1.00 23.93 164 ARG C CA 1
ATOM 3899 C C . ARG C 1 164 ? -43.531 8.386 26.486 1.00 26.55 164 ARG C C 1
ATOM 3900 O O . ARG C 1 164 ? -42.698 8.754 27.323 1.00 28.17 164 ARG C O 1
ATOM 3908 N N . LYS C 1 165 ? -44.806 8.784 26.529 1.00 20.57 165 LYS C N 1
ATOM 3909 C CA . LYS C 1 165 ? -45.284 9.627 27.623 1.00 25.11 165 LYS C CA 1
ATOM 3910 C C . LYS C 1 165 ? -45.145 8.933 28.972 1.00 28.20 165 LYS C C 1
ATOM 3911 O O . LYS C 1 165 ? -44.846 9.586 29.980 1.00 31.16 165 LYS C O 1
ATOM 3917 N N . HIS C 1 166 ? -45.362 7.617 29.014 1.00 27.86 166 HIS C N 1
ATOM 3918 C CA . HIS C 1 166 ? -45.175 6.862 30.250 1.00 27.61 166 HIS C CA 1
ATOM 3919 C C . HIS C 1 166 ? -43.715 6.856 30.680 1.00 33.61 166 HIS C C 1
ATOM 3920 O O . HIS C 1 166 ? -43.412 6.980 31.871 1.00 35.80 166 HIS C O 1
ATOM 3927 N N . LYS C 1 167 ? -42.803 6.696 29.728 1.00 31.15 167 LYS C N 1
ATOM 3928 C CA . LYS C 1 167 ? -41.375 6.751 30.010 1.00 34.73 167 LYS C CA 1
ATOM 3929 C C . LYS C 1 167 ? -40.978 8.156 30.442 1.00 37.25 167 LYS C C 1
ATOM 3930 O O . LYS C 1 167 ? -40.093 8.325 31.276 1.00 39.17 167 LYS C O 1
ATOM 3936 C CA . GLY D 2 1 ? -66.539 -16.257 31.185 1.00 21.12 0 GLY E CA 1
ATOM 3937 C C . GLY D 2 1 ? -65.570 -15.400 31.958 1.00 18.89 0 GLY E C 1
ATOM 3938 O O . GLY D 2 1 ? -65.922 -14.724 32.930 1.00 20.70 0 GLY E O 1
ATOM 3951 N N . PHE D 2 3 ? -60.924 -14.856 32.595 1.00 10.77 2 PHE E N 1
ATOM 3952 C CA . PHE D 2 3 ? -59.568 -15.347 32.367 1.00 11.01 2 PHE E CA 1
ATOM 3953 C C . PHE D 2 3 ? -59.204 -16.471 33.315 1.00 12.11 2 PHE E C 1
ATOM 3954 O O . PHE D 2 3 ? -59.525 -16.449 34.503 1.00 13.78 2 PHE E O 1
ATOM 3962 N N . VAL D 2 4 ? -58.481 -17.442 32.768 1.00 11.02 3 VAL E N 1
ATOM 3963 C CA . VAL D 2 4 ? -58.119 -18.620 33.544 1.00 13.48 3 VAL E CA 1
ATOM 3964 C C . VAL D 2 4 ? -57.088 -18.292 34.611 1.00 16.74 3 VAL E C 1
ATOM 3965 O O . VAL D 2 4 ? -57.089 -18.900 35.695 1.00 15.90 3 VAL E O 1
ATOM 3969 N N . ASN D 2 5 ? -56.190 -17.346 34.346 1.00 13.00 4 ASN E N 1
ATOM 3970 C CA . ASN D 2 5 ? -55.067 -17.119 35.246 1.00 15.56 4 ASN E CA 1
ATOM 3971 C C . ASN D 2 5 ? -54.785 -15.626 35.324 1.00 16.62 4 ASN E C 1
ATOM 3972 O O . ASN D 2 5 ? -55.529 -14.801 34.787 1.00 16.70 4 ASN E O 1
ATOM 3977 N N . PHE D 2 6 ? -53.683 -15.297 35.999 1.00 18.13 5 PHE E N 1
ATOM 3978 C CA . PHE D 2 6 ? -53.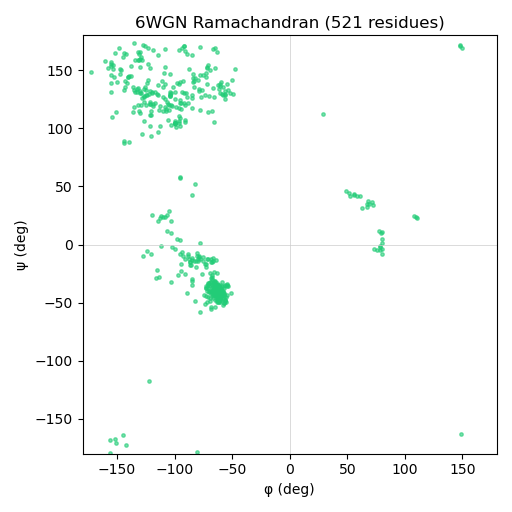222 -13.933 36.203 1.00 20.45 5 PHE E CA 1
ATOM 3979 C C . PHE D 2 6 ? -52.011 -13.595 35.349 1.00 20.18 5 PHE E C 1
ATOM 3980 O O . PHE D 2 6 ? -51.371 -12.569 35.586 1.00 20.77 5 PHE E O 1
ATOM 3988 N N . ARG D 2 7 ? -51.668 -14.433 34.377 1.00 15.64 6 ARG E N 1
ATOM 3989 C CA . ARG D 2 7 ? -50.431 -14.256 33.626 1.00 14.47 6 ARG E CA 1
ATOM 3990 C C . ARG D 2 7 ? -50.633 -13.917 32.168 1.00 15.67 6 ARG E C 1
ATOM 3991 O O . ARG D 2 7 ? -49.751 -13.314 31.557 1.00 15.86 6 ARG E O 1
ATOM 3999 N N . ASN D 2 8 ? -51.739 -14.336 31.578 1.00 12.98 7 ASN E N 1
ATOM 4000 C CA . ASN D 2 8 ? -51.900 -14.195 30.146 1.00 11.51 7 ASN E CA 1
ATOM 4001 C C . ASN D 2 8 ? -53.385 -14.050 29.871 1.00 11.82 7 ASN E C 1
ATOM 4002 O O . ASN D 2 8 ? -54.186 -13.874 30.789 1.00 10.98 7 ASN E O 1
ATOM 4007 N N . PHE D 2 9 ? -53.762 -14.106 28.601 1.00 10.77 8 PHE E N 1
ATOM 4008 C CA . PHE D 2 9 ? -55.139 -13.801 28.244 1.00 10.45 8 PHE E CA 1
ATOM 4009 C C . PHE D 2 9 ? -55.919 -15.041 27.837 1.00 11.91 8 PHE E C 1
ATOM 4010 O O . PHE D 2 9 ? -56.933 -14.941 27.141 1.00 10.22 8 PHE E O 1
ATOM 4018 N N . ARG D 2 10 ? -55.485 -16.211 28.298 1.00 10.01 9 ARG E N 1
ATOM 4019 C CA . ARG D 2 10 ? -56.269 -17.422 28.111 1.00 12.20 9 ARG E CA 1
ATOM 4020 C C . ARG D 2 10 ? -57.620 -17.279 28.808 1.00 11.11 9 ARG E C 1
ATOM 4021 O O . ARG D 2 10 ? -57.702 -16.800 29.945 1.00 9.68 9 ARG E O 1
ATOM 4029 N N . THR D 2 11 ? -58.693 -17.657 28.112 1.00 11.43 10 THR E N 1
ATOM 4030 C CA . THR D 2 11 ? -60.036 -17.424 28.621 1.00 10.56 10 THR E CA 1
ATOM 4031 C C . THR D 2 11 ? -60.743 -18.739 28.915 1.00 15.29 10 THR E C 1
ATOM 4032 O O . THR D 2 11 ? -60.332 -19.805 28.458 1.00 15.64 10 THR E O 1
ATOM 4036 N N . PHE D 2 12 ? -61.819 -18.647 29.690 1.00 14.34 11 PHE E N 1
ATOM 4037 C CA . PHE D 2 12 ? -62.782 -19.734 29.807 1.00 17.45 11 PHE E CA 1
ATOM 4038 C C . PHE D 2 12 ? -64.156 -19.222 29.384 1.00 18.54 11 PHE E C 1
ATOM 4039 O O . PHE D 2 12 ? -64.450 -18.030 29.501 1.00 18.32 11 PHE E O 1
ATOM 4047 N N . ARG D 2 13 ? -64.989 -20.127 28.873 1.00 25.10 12 ARG E N 1
ATOM 4048 C CA . ARG D 2 13 ? -66.351 -19.775 28.491 1.00 28.53 12 ARG E CA 1
ATOM 4049 C C . ARG D 2 13 ? -67.256 -19.686 29.717 1.00 28.32 12 ARG E C 1
ATOM 4050 O O . ARG D 2 13 ? -67.098 -20.435 30.684 1.00 29.40 12 ARG E O 1
ATOM 4058 N N . CYS D 2 14 ? -68.195 -18.762 29.640 1.00 34.83 13 CYS E N 1
ATOM 4059 C CA . CYS D 2 14 ? -69.233 -18.669 30.697 1.00 39.54 13 CYS E CA 1
ATOM 4060 C C . CYS D 2 14 ? -70.488 -19.380 30.141 1.00 44.24 13 CYS E C 1
ATOM 4061 O O . CYS D 2 14 ? -70.768 -19.156 28.983 1.00 47.85 13 CYS E O 1
ATOM 4064 N N . GLY D 2 15 ? -71.137 -20.291 30.884 1.00 47.21 14 GLY E N 1
ATOM 4065 C CA . GLY D 2 15 ? -72.263 -21.083 30.425 1.00 50.61 14 GLY E CA 1
ATOM 4066 C C . GLY D 2 15 ? -71.821 -22.410 29.835 1.00 59.48 14 GLY E C 1
ATOM 4067 O O . GLY D 2 15 ? -72.630 -23.324 29.660 1.00 59.89 14 GLY E O 1
ATOM 4069 C CA . GLY E 2 1 ? -26.421 21.683 -21.676 1.00 23.38 0 GLY F CA 1
ATOM 4070 C C . GLY E 2 1 ? -25.027 21.711 -21.092 1.00 24.33 0 GLY F C 1
ATOM 4071 O O . GLY E 2 1 ? -24.032 21.518 -21.790 1.00 26.39 0 GLY F O 1
ATOM 4084 N N . PHE E 2 3 ? -22.648 23.056 -17.237 1.00 16.55 2 PHE F N 1
ATOM 4085 C CA . PHE E 2 3 ? -22.563 23.820 -16.007 1.00 18.19 2 PHE F CA 1
ATOM 4086 C C . PHE E 2 3 ? -22.133 25.249 -16.306 1.00 17.55 2 PHE F C 1
ATOM 4087 O O . PHE E 2 3 ? -21.308 25.484 -17.189 1.00 21.53 2 PHE F O 1
ATOM 4095 N N . VAL E 2 4 ? -22.693 26.196 -15.551 1.00 21.53 3 VAL F N 1
ATOM 4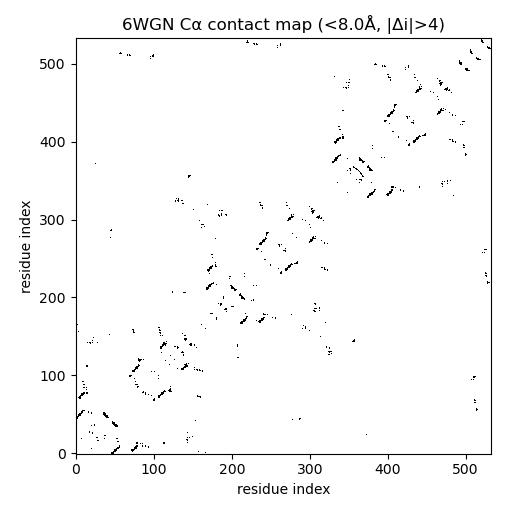096 C CA . VAL E 2 4 ? -22.419 27.602 -15.836 1.00 25.31 3 VAL F CA 1
ATOM 4097 C C . VAL E 2 4 ? -21.038 28.024 -15.349 1.00 24.94 3 VAL F C 1
ATOM 4098 O O . VAL E 2 4 ? -20.453 28.965 -15.890 1.00 26.80 3 VAL F O 1
ATOM 4102 N N . ASN E 2 5 ? -20.484 27.358 -14.344 1.00 22.32 4 ASN F N 1
ATOM 4103 C CA . ASN E 2 5 ? -19.212 27.789 -13.775 1.00 21.73 4 ASN F CA 1
ATOM 4104 C C . ASN E 2 5 ? -18.425 26.549 -13.365 1.00 22.06 4 ASN F C 1
ATOM 4105 O O . ASN E 2 5 ? -18.718 25.423 -13.784 1.00 20.01 4 ASN F O 1
ATOM 4110 N N . PHE E 2 6 ? -17.401 26.754 -12.543 1.00 20.35 5 PHE F N 1
ATOM 4111 C CA . PHE E 2 6 ? -16.618 25.664 -11.982 1.00 21.56 5 PHE F CA 1
ATOM 4112 C C . PHE E 2 6 ? -16.687 25.663 -10.459 1.00 18.24 5 PHE F C 1
ATOM 4113 O O . PHE E 2 6 ? -15.775 25.174 -9.793 1.00 23.83 5 PHE F O 1
ATOM 4121 N N . ARG E 2 7 ? -17.755 26.226 -9.895 1.00 17.31 6 ARG F N 1
ATOM 4122 C CA . ARG E 2 7 ? -17.881 26.363 -8.453 1.00 20.15 6 ARG F CA 1
ATOM 4123 C C . ARG E 2 7 ? -19.022 25.568 -7.856 1.00 19.26 6 ARG F C 1
ATOM 4124 O O . ARG E 2 7 ? -19.001 25.302 -6.650 1.00 20.28 6 ARG F O 1
ATOM 4132 N N . ASN E 2 8 ? -20.021 25.206 -8.642 1.00 18.47 7 ASN F N 1
ATOM 4133 C CA . ASN E 2 8 ? -21.180 24.519 -8.109 1.00 16.07 7 ASN F CA 1
ATOM 4134 C C . ASN E 2 8 ? -21.808 23.747 -9.256 1.00 14.25 7 ASN F C 1
ATOM 4135 O O . ASN E 2 8 ? -21.208 23.604 -10.327 1.00 17.42 7 ASN F O 1
ATOM 4140 N N . PHE E 2 9 ? -23.023 23.250 -9.041 1.00 12.89 8 PHE F N 1
ATOM 4141 C CA . PHE E 2 9 ? -23.661 22.385 -10.023 1.00 15.47 8 PHE F CA 1
ATOM 4142 C C . PHE E 2 9 ? -24.868 23.043 -10.671 1.00 16.49 8 PHE F C 1
ATOM 4143 O O . PHE E 2 9 ? -25.756 22.359 -11.184 1.00 15.49 8 PHE F O 1
ATOM 4151 N N . ARG E 2 10 ? -24.898 24.368 -10.685 1.00 18.06 9 ARG F N 1
ATOM 4152 C CA . ARG E 2 10 ? -25.933 25.071 -11.424 1.00 17.64 9 ARG F CA 1
ATOM 4153 C C . ARG E 2 10 ? -25.736 24.823 -12.914 1.00 14.29 9 ARG F C 1
ATOM 4154 O O . ARG E 2 10 ? -24.613 24.875 -13.423 1.00 17.87 9 ARG F O 1
ATOM 4162 N N . THR E 2 11 ? -26.821 24.515 -13.602 1.00 14.11 10 THR F N 1
ATOM 4163 C CA . THR E 2 11 ? -26.751 24.105 -14.994 1.00 15.82 10 THR F CA 1
ATOM 4164 C C . THR E 2 11 ? -27.291 25.198 -15.903 1.00 19.99 10 THR F C 1
ATOM 4165 O O . THR E 2 11 ? -27.924 26.160 -15.463 1.00 20.86 10 THR F O 1
ATOM 4169 N N . PHE E 2 12 ? -27.043 25.021 -17.195 1.00 19.31 11 PHE F N 1
ATOM 4170 C CA . PHE E 2 12 ? -27.719 25.802 -18.214 1.00 24.91 11 PHE F CA 1
ATOM 4171 C C . PHE E 2 12 ? -28.275 24.847 -19.256 1.00 28.71 11 PHE F C 1
ATOM 4172 O O . PHE E 2 12 ? -27.750 23.749 -19.458 1.00 21.68 11 PHE F O 1
ATOM 4180 N N . ARG E 2 13 ? -29.349 25.271 -19.908 1.00 32.74 12 ARG F N 1
ATOM 4181 C CA . ARG E 2 13 ? -29.940 24.476 -20.972 1.00 36.35 12 ARG F CA 1
ATOM 4182 C C . ARG E 2 13 ? -29.193 24.740 -22.272 1.00 34.01 12 ARG F C 1
ATOM 4183 O O . ARG E 2 13 ? -28.855 25.885 -22.587 1.00 35.04 12 ARG F O 1
ATOM 4191 N N . CYS E 2 14 ? -29.009 23.686 -23.029 1.00 36.11 13 CYS F N 1
ATOM 4192 C CA . CYS E 2 14 ? -28.383 23.828 -24.360 1.00 37.93 13 CYS F CA 1
ATOM 4193 C C . CYS E 2 14 ? -29.513 23.948 -25.379 1.00 40.53 13 CYS F C 1
ATOM 4194 O O . CYS E 2 14 ? -29.235 24.334 -26.489 1.00 47.86 13 CYS F O 1
ATOM 4197 N N . GLY E 2 15 ? -30.729 23.570 -25.002 1.00 44.36 14 GLY F N 1
ATOM 4198 C CA . GLY E 2 15 ? -31.886 23.730 -25.857 1.00 48.86 14 GLY F CA 1
ATOM 4199 C C . GLY E 2 15 ? -32.572 25.062 -25.624 1.00 49.08 14 GLY F C 1
ATOM 4200 O O . GLY E 2 15 ? -32.933 25.403 -24.495 1.00 48.65 14 GLY F O 1
ATOM 4202 C CA . GLY F 2 1 ? 2.983 -18.996 12.949 1.00 25.61 0 GLY G CA 1
ATOM 4203 C C . GLY F 2 1 ? 3.140 -18.561 11.514 1.00 22.38 0 GLY G C 1
ATOM 4204 O O . GLY F 2 1 ? 3.985 -17.731 11.175 1.00 19.40 0 GLY G O 1
ATOM 4217 N N . PHE F 2 3 ? 1.784 -19.887 7.196 1.00 12.37 2 PHE G N 1
ATOM 4218 C CA . PHE F 2 3 ? 1.126 -20.831 6.311 1.00 13.67 2 PHE G CA 1
ATOM 4219 C C . PHE F 2 3 ? 2.099 -21.905 5.855 1.00 12.12 2 PHE G C 1
ATOM 4220 O O . PHE F 2 3 ? 3.298 -21.659 5.751 1.00 20.11 2 PHE G O 1
ATOM 4228 N N . VAL F 2 4 ? 1.572 -23.096 5.565 1.00 15.00 3 VAL G N 1
ATOM 4229 C CA . VAL F 2 4 ? 2.421 -24.239 5.248 1.00 16.25 3 VAL G CA 1
ATOM 4230 C C . VAL F 2 4 ? 2.489 -24.534 3.762 1.00 19.22 3 VAL G C 1
ATOM 4231 O O . VAL F 2 4 ? 3.212 -25.455 3.359 1.00 20.29 3 VAL G O 1
ATOM 4235 N N . ASN F 2 5 ? 1.772 -23.787 2.929 1.00 13.84 4 ASN G N 1
ATOM 4236 C CA . ASN F 2 5 ? 1.845 -24.016 1.493 1.00 13.41 4 ASN G CA 1
ATOM 4237 C C . ASN F 2 5 ? 1.452 -22.723 0.794 1.00 14.45 4 ASN G C 1
ATOM 4238 O O . ASN F 2 5 ? 1.141 -21.718 1.438 1.00 15.37 4 ASN G O 1
ATOM 4243 N N . PHE F 2 6 ? 1.456 -22.755 -0.536 1.00 16.99 5 PHE G N 1
ATOM 4244 C CA . PHE F 2 6 ? 1.043 -21.605 -1.330 1.00 17.63 5 PHE G CA 1
ATOM 4245 C C . PHE F 2 6 ? -0.285 -21.846 -2.036 1.00 14.02 5 PHE G C 1
ATOM 4246 O O . PHE F 2 6 ? -0.583 -21.188 -3.043 1.00 18.05 5 PHE G O 1
ATOM 4254 N N . ARG F 2 7 ? -1.101 -22.753 -1.518 1.00 15.37 6 ARG G N 1
ATOM 4255 C CA . ARG F 2 7 ? -2.360 -23.108 -2.149 1.00 13.87 6 ARG G CA 1
ATOM 4256 C C . ARG F 2 7 ? -3.579 -22.760 -1.322 1.00 12.47 6 ARG G C 1
ATOM 4257 O O . ARG F 2 7 ? -4.646 -22.522 -1.891 1.00 13.38 6 ARG G O 1
ATOM 4265 N N . ASN F 2 8 ? -3.462 -22.749 -0.001 1.00 10.88 7 ASN G N 1
ATOM 4266 C CA . ASN F 2 8 ? -4.624 -22.603 0.843 1.00 12.66 7 ASN G CA 1
ATOM 4267 C C . ASN F 2 8 ? -4.172 -21.947 2.137 1.00 10.15 7 ASN G C 1
ATOM 4268 O O . ASN F 2 8 ? -3.059 -21.433 2.230 1.00 12.07 7 ASN G O 1
ATOM 4273 N N . PHE F 2 9 ? -5.042 -21.956 3.136 1.00 11.61 8 PHE G N 1
ATOM 4274 C CA . PHE F 2 9 ? -4.794 -21.169 4.331 1.00 11.57 8 PHE G CA 1
ATOM 4275 C C . PHE F 2 9 ? -4.532 -22.046 5.541 1.00 13.46 8 PHE G C 1
ATOM 4276 O O . PHE F 2 9 ? -4.690 -21.605 6.683 1.00 12.99 8 PHE G O 1
ATOM 4284 N N . ARG F 2 10 ? -4.105 -23.279 5.305 1.00 12.45 9 ARG G N 1
ATOM 4285 C CA . ARG F 2 10 ? -3.689 -24.124 6.411 1.00 14.44 9 ARG G CA 1
ATOM 4286 C C . ARG F 2 10 ? -2.489 -23.495 7.100 1.00 11.85 9 ARG G C 1
ATOM 4287 O O . ARG F 2 10 ? -1.592 -22.948 6.457 1.00 11.80 9 ARG G O 1
ATOM 4295 N N . THR F 2 11 ? -2.501 -23.522 8.426 1.00 14.55 10 THR G N 1
ATOM 4296 C CA . THR F 2 11 ? -1.506 -22.807 9.202 1.00 15.65 10 THR G CA 1
ATOM 4297 C C . THR F 2 11 ? -0.699 -23.764 10.063 1.00 15.30 10 THR G C 1
ATOM 4298 O O . THR F 2 11 ? -1.062 -24.927 10.264 1.00 19.18 10 THR G O 1
ATOM 4302 N N . PHE F 2 12 ? 0.395 -23.231 10.593 1.00 16.68 11 PHE G N 1
ATOM 4303 C CA . PHE F 2 12 ? 1.109 -23.846 11.696 1.00 19.56 11 PHE G CA 1
ATOM 4304 C C . PHE F 2 12 ? 1.182 -22.847 12.843 1.00 21.86 11 PHE G C 1
ATOM 4305 O O . PHE F 2 12 ? 1.094 -21.632 12.639 1.00 20.16 11 PHE G O 1
ATOM 4313 N N . ARG F 2 13 ? 1.333 -23.375 14.055 1.00 25.45 12 ARG G N 1
ATOM 4314 C CA . ARG F 2 13 ? 1.448 -22.544 15.246 1.00 33.50 12 ARG G CA 1
ATOM 4315 C C . ARG F 2 13 ? 2.887 -22.092 15.444 1.00 34.31 12 ARG G C 1
ATOM 4316 O O . ARG F 2 13 ? 3.829 -22.828 15.137 1.00 32.66 12 ARG G O 1
ATOM 4324 N N . CYS F 2 14 ? 2.994 -20.895 15.978 1.00 37.21 13 CYS G N 1
ATOM 4325 C CA . CYS F 2 14 ? 4.304 -20.342 16.342 1.00 44.26 13 CYS G CA 1
ATOM 4326 C C . CYS F 2 14 ? 4.341 -20.187 17.876 1.00 50.96 13 CYS G C 1
ATOM 4327 O O . CYS F 2 14 ? 5.123 -19.372 18.301 1.00 54.72 13 CYS G O 1
ATOM 4330 N N . GLY F 2 15 ? 3.483 -20.896 18.634 1.00 51.04 14 GLY G N 1
ATOM 4331 C CA . GLY F 2 15 ? 3.480 -20.900 20.084 1.00 54.53 14 GLY G CA 1
ATOM 4332 C C . GLY F 2 15 ? 2.704 -22.077 20.646 1.00 59.53 14 GLY G C 1
ATOM 4333 O O . GLY F 2 15 ? 1.540 -22.299 20.299 1.00 53.89 14 GLY G O 1
#

Sequence (533 aa):
MTEYKLVVVGADGVGKSALTIQLIQNHFVDEYDPDSYRKQVVIDGETSLLDILDTAGQEEYSAMRDQYMRTGEGFLLVFAINNTKSFEDIHHYREQIKRVKDSEDVPMVLVGNKSDLPSRTVDTKQAQDLARSYGIPFIETSAKTRQGVDDAFYTLVREIRKHKEKTEYKLVVVGADGVGKSALTIQLIQNHFVDEEDSYRKQVVIDGETSLLDILDTAGQEEYSAMRDQYMRTGEGFLLVFAINNTKSFEDIHHYREQIKRVKDSEDVPMVLVGNKSDLPSRTVDTKQAQDLARSYGIPFIETSAKTRQGVDDAFYTLVREIRKHKEMTEYKLVVVGADGVGKSALTIQLIQNHFVDEYDPSYRKQVVIDGETSLLDILDTAGQEEYSAMRDQYMRTGEGFLLVFAINNTKSFEDIHHYREQIKRVKDSEDVPMVLVGNKSDLPSRTVDTKQAQDLARSYGIPFIETSAKTRQGVDDAFYTLVREIRKHKGFVNFRNFRTFRCGGFVNFRNFRTFRCGGFVNFRNFRTFRCG

GO terms:
  GO:0005515 protein binding (F, IPI)
  GO:0044877 protein-containing complex binding (F, IDA)
  GO:0005737 cytoplasm (C, IDA)
  GO:0005886 plasma membrane (C, EXP)
  GO:0012505 endomembrane system (C, EXP)
  GO:0000139 Golgi membrane (C, TAS)
  GO:0003924 GTPase activity (F, TAS)
  GO:0005741 mitochondrial outer membrane (C, TAS)
  GO:0005789 endoplasmic reticulum membrane (C, TAS)
  GO:0005829 cytosol (C, TAS)
  GO:0005886 plasma membrane (C, TAS)
  GO:0000165 MAPK cascade (P, TAS)
  GO:0010628 positive regulation of gene expression (P, IMP)
  GO:0005829 cytosol (C, IDA)
  GO:0003924 GTPase activity (F, IMP)
  GO:0007265 Ras protein signal transduction (P, IDA)
  GO:0005886 plasma membrane (C, IDA)
  GO:0009898 cytoplasmic side of plasma membrane (C, IDA)
  GO:0003924 GTPase activity (F, EXP)
  GO:0005925 focal adhesion (C, HDA)

B-factor: mean 19.61, std 10.02, range [5.17, 67.86]

Solvent-accessible surface area: 24815 Å² total

Radius of gyration: 27.17 Å; Cα contacts (8 Å, |Δi|>4): 1122; chains: 6; bounding box: 78×64×64 Å

Organism: Homo sapiens (NCBI:txid9606)